Protein AF-A0A524N2A6-F1 (afdb_monomer)

Sequence (368 aa):
MQEYPKSLKPDRIFKSILSAFFVAIGGCIAIASVVATLKLFIVQRGISRSADHFNANQPSAALNRLASIQKLALRYPSVAEAASCEIVRAHFRCGDFAAAEQQADWIMDYSIDGSVPSPTVSFCGFMPFLRTAPDCLLNKMSEVSRGKKYVWHRTSGYSVIFNELTAEGDNALAKLESFAKSVLMKDPENTEARAILANLTDNRWRTTRRRSPTPILGETPEPVPSEPEVTDSDPVPLRVDRDRRLSELKAREQMLLDSIEARKSASTPANPHEDGYNAAVDRYKATQAKGQQLQKQMNESTGQARMNAMDELRKMKGDVSRQEAQLADLKAKKNAWDRSHPSNAANDPTVKRLQDELLQVRQEIQSL

Structure (mmCIF, N/CA/C/O backbone):
data_AF-A0A524N2A6-F1
#
_entry.id   AF-A0A524N2A6-F1
#
loop_
_atom_site.group_PDB
_atom_site.id
_atom_site.type_symbol
_atom_site.label_atom_id
_atom_site.label_alt_id
_atom_site.label_comp_id
_atom_site.label_asym_id
_atom_site.label_entity_id
_atom_site.label_seq_id
_atom_site.pdbx_PDB_ins_code
_atom_site.Cartn_x
_atom_site.Cartn_y
_atom_site.Cartn_z
_atom_site.occupancy
_atom_site.B_iso_or_equiv
_atom_site.auth_seq_id
_atom_site.auth_comp_id
_atom_site.auth_asym_id
_atom_site.auth_atom_id
_atom_site.pdbx_PDB_model_num
ATOM 1 N N . MET A 1 1 ? -47.218 -13.990 81.389 1.00 47.28 1 MET A N 1
ATOM 2 C CA . MET A 1 1 ? -47.429 -13.978 79.927 1.00 47.28 1 MET A CA 1
ATOM 3 C C . MET A 1 1 ? -46.068 -13.831 79.274 1.00 47.28 1 MET A C 1
ATOM 5 O O . MET A 1 1 ? -45.457 -12.785 79.422 1.00 47.28 1 MET A O 1
ATOM 9 N N . GLN A 1 2 ? -45.544 -14.902 78.677 1.00 48.25 2 GLN A N 1
ATOM 10 C CA . GLN A 1 2 ? -44.322 -14.831 77.875 1.00 48.25 2 GLN A CA 1
ATOM 11 C C . GLN A 1 2 ? -44.708 -14.299 76.494 1.00 48.25 2 GLN A C 1
ATOM 13 O O . GLN A 1 2 ? -45.419 -14.967 75.746 1.00 48.25 2 GLN A O 1
ATOM 18 N N . GLU A 1 3 ? -44.296 -13.071 76.187 1.00 54.56 3 GLU A N 1
ATOM 19 C CA . GLU A 1 3 ? -44.410 -12.515 74.842 1.00 54.56 3 GLU A CA 1
ATOM 20 C C . GLU A 1 3 ? -43.448 -13.270 73.921 1.00 54.56 3 GLU A C 1
ATOM 22 O O . GLU A 1 3 ? -42.227 -13.171 74.051 1.00 54.56 3 GLU A O 1
ATOM 27 N N . TYR A 1 4 ? -43.996 -14.056 72.993 1.00 49.12 4 TYR A N 1
ATOM 28 C CA . TYR A 1 4 ? -43.195 -14.652 71.932 1.00 49.12 4 TYR A CA 1
ATOM 29 C C . TYR A 1 4 ? -42.671 -13.534 71.020 1.00 49.12 4 TYR A C 1
ATOM 31 O O . TYR A 1 4 ? -43.463 -12.711 70.544 1.00 49.12 4 TYR A O 1
ATOM 39 N N . PRO A 1 5 ? -41.355 -13.479 70.751 1.00 65.38 5 PRO A N 1
ATOM 40 C CA . PRO A 1 5 ? -40.787 -12.439 69.914 1.00 65.38 5 PRO A CA 1
ATOM 41 C C . PRO A 1 5 ? -41.381 -12.536 68.508 1.00 65.38 5 PRO A C 1
ATOM 43 O O . PRO A 1 5 ? -41.394 -13.604 67.893 1.00 65.38 5 PRO A O 1
ATOM 46 N N . LYS A 1 6 ? -41.886 -11.398 68.013 1.00 69.25 6 LYS A N 1
ATOM 47 C CA . LYS A 1 6 ? -42.430 -11.228 66.659 1.00 69.25 6 LYS A CA 1
ATOM 48 C C . LYS A 1 6 ? -41.506 -11.912 65.648 1.00 69.25 6 LYS A C 1
ATOM 50 O O . LYS A 1 6 ? -40.384 -11.456 65.435 1.00 69.25 6 LYS A O 1
ATOM 55 N N . SER A 1 7 ? -41.992 -12.991 65.032 1.00 66.31 7 SER A N 1
ATOM 56 C CA . SER A 1 7 ? -41.250 -13.768 64.040 1.00 66.31 7 SER A CA 1
ATOM 57 C C . SER A 1 7 ? -40.735 -12.838 62.940 1.00 66.31 7 SER A C 1
ATOM 59 O O . SER A 1 7 ? -41.530 -12.199 62.239 1.00 66.31 7 SER A O 1
ATOM 61 N N . LEU A 1 8 ? -39.411 -12.734 62.796 1.00 61.94 8 LEU A N 1
ATOM 62 C CA . LEU A 1 8 ? -38.803 -11.999 61.693 1.00 61.94 8 LEU A CA 1
ATOM 63 C C . LEU A 1 8 ? -39.304 -12.592 60.376 1.00 61.94 8 LEU A C 1
ATOM 65 O O . LEU A 1 8 ? -39.098 -13.769 60.095 1.00 61.94 8 LEU A O 1
ATOM 69 N N . LYS A 1 9 ? -39.984 -11.766 59.572 1.00 76.88 9 LYS A N 1
ATOM 70 C CA . LYS A 1 9 ? -40.484 -12.181 58.260 1.00 76.88 9 LYS A CA 1
ATOM 71 C C . LYS A 1 9 ? -39.284 -12.580 57.383 1.00 76.88 9 LYS A C 1
ATOM 73 O O . LYS A 1 9 ? -38.441 -11.709 57.136 1.00 76.88 9 LYS A O 1
ATOM 78 N N . PRO A 1 10 ? -39.205 -13.835 56.905 1.00 77.88 10 PRO A N 1
ATOM 79 C CA . PRO A 1 10 ? -38.050 -14.355 56.165 1.00 77.88 10 PRO A CA 1
ATOM 80 C C . PRO A 1 10 ? -37.691 -13.499 54.938 1.00 77.88 10 PRO A C 1
ATOM 82 O O . PRO A 1 10 ? -36.514 -13.309 54.635 1.00 77.88 10 PRO A O 1
ATOM 85 N N . ASP A 1 11 ? -38.683 -12.850 54.323 1.00 82.38 11 ASP A N 1
ATOM 86 C CA . ASP A 1 11 ? -38.497 -11.954 53.176 1.00 82.38 11 ASP A CA 1
ATOM 87 C C . ASP A 1 11 ? -37.579 -10.754 53.445 1.00 82.38 11 ASP A C 1
ATOM 89 O O . ASP A 1 11 ? -36.890 -10.283 52.538 1.00 82.38 11 ASP A O 1
ATOM 93 N N . ARG A 1 12 ? -37.554 -10.221 54.676 1.00 81.25 12 ARG A N 1
ATOM 94 C CA . ARG A 1 12 ? -36.691 -9.071 55.004 1.00 81.25 12 ARG A CA 1
ATOM 95 C C . ARG A 1 12 ? -35.229 -9.483 55.128 1.00 81.25 12 ARG A C 1
ATOM 97 O O . ARG A 1 12 ? -34.357 -8.751 54.665 1.00 81.25 12 ARG A O 1
ATOM 104 N N . ILE A 1 13 ? -34.978 -10.655 55.709 1.00 84.38 13 ILE A N 1
ATOM 105 C CA . ILE A 1 13 ? -33.628 -11.210 55.852 1.00 84.38 13 ILE A CA 1
ATOM 106 C C . ILE A 1 13 ? -33.070 -11.537 54.463 1.00 84.38 13 ILE A C 1
ATOM 108 O O . ILE A 1 13 ? -31.969 -11.104 54.129 1.00 84.38 13 ILE A O 1
ATOM 112 N N . PHE A 1 14 ? -33.864 -12.191 53.611 1.00 86.81 14 PHE A N 1
ATOM 113 C CA . PHE A 1 14 ? -33.444 -12.542 52.254 1.00 86.81 14 PHE A CA 1
ATOM 114 C C . PHE A 1 14 ? -33.095 -11.311 51.401 1.00 86.81 14 PHE A C 1
ATOM 116 O O . PHE A 1 14 ? -32.043 -11.281 50.764 1.00 86.81 14 PHE A O 1
ATOM 123 N N . LYS A 1 15 ? -33.915 -10.248 51.437 1.00 87.50 15 LYS A N 1
ATOM 124 C CA . LYS A 1 15 ? -33.632 -8.996 50.705 1.00 87.50 15 LYS A CA 1
ATOM 125 C C . LYS A 1 15 ? -32.361 -8.297 51.189 1.00 87.50 15 LYS A C 1
ATOM 127 O O . LYS A 1 15 ? -31.612 -7.770 50.369 1.00 87.50 15 LYS A O 1
ATOM 132 N N . SER A 1 16 ? -32.107 -8.296 52.499 1.00 87.88 16 SER A N 1
ATOM 133 C CA . SER A 1 16 ? -30.894 -7.697 53.064 1.00 87.88 16 SER A CA 1
ATOM 134 C C . SER A 1 16 ? -29.637 -8.461 52.638 1.00 87.88 16 SER A C 1
ATOM 136 O O . SER A 1 16 ? -28.673 -7.835 52.198 1.00 87.88 16 SER A O 1
ATOM 138 N N . ILE A 1 17 ? -29.679 -9.798 52.669 1.00 90.06 17 ILE A N 1
ATOM 139 C CA . ILE A 1 17 ? -28.580 -10.655 52.200 1.00 90.06 17 ILE A CA 1
ATOM 140 C C . ILE A 1 17 ? -28.330 -10.439 50.703 1.00 90.06 17 ILE A C 1
ATOM 142 O O . ILE A 1 17 ? -27.188 -10.233 50.292 1.00 90.06 17 ILE A O 1
ATOM 146 N N . LEU A 1 18 ? -29.390 -10.419 49.890 1.00 91.44 18 LEU A N 1
ATOM 147 C CA . LEU A 1 18 ? -29.278 -10.225 48.445 1.00 91.44 18 LEU A CA 1
ATOM 148 C C . LEU A 1 18 ? -28.683 -8.849 48.096 1.00 91.44 18 LEU A C 1
ATOM 150 O O . LEU A 1 18 ? -27.808 -8.753 47.239 1.00 91.44 18 LEU A O 1
ATOM 154 N N . SER A 1 19 ? -29.098 -7.786 48.795 1.00 90.38 19 SER A N 1
ATOM 155 C CA . SER A 1 19 ? -28.530 -6.444 48.614 1.00 90.38 19 SER A CA 1
ATOM 156 C C . SER A 1 19 ? -27.047 -6.391 48.982 1.00 90.38 19 SER A C 1
ATOM 158 O O . SER A 1 19 ? -26.260 -5.808 48.238 1.00 90.38 19 SER A O 1
ATOM 160 N N . ALA A 1 20 ? -26.650 -6.989 50.110 1.00 92.00 20 ALA A N 1
ATOM 161 C CA . ALA A 1 20 ? -25.248 -7.036 50.521 1.00 92.00 20 ALA A CA 1
ATOM 162 C C . ALA A 1 20 ? -24.387 -7.802 49.501 1.00 92.00 20 ALA A C 1
ATOM 164 O O . ALA A 1 20 ? -23.278 -7.375 49.182 1.00 92.00 20 ALA A O 1
ATOM 165 N N . PHE A 1 21 ? -24.925 -8.882 48.929 1.00 92.88 21 PHE A N 1
ATOM 166 C CA . PHE A 1 21 ? -24.262 -9.664 47.889 1.00 92.88 21 PHE A CA 1
ATOM 167 C C . PHE A 1 21 ? -24.022 -8.853 46.605 1.00 92.88 21 PHE A C 1
ATOM 169 O O . PHE A 1 21 ? -22.907 -8.846 46.087 1.00 92.88 21 PHE A O 1
ATOM 176 N N . PHE A 1 22 ? -25.019 -8.099 46.124 1.00 91.50 22 PHE A N 1
ATOM 177 C CA . PHE A 1 22 ? -24.844 -7.232 44.950 1.00 91.50 22 PHE A CA 1
ATOM 178 C C . PHE A 1 22 ? -23.839 -6.101 45.188 1.00 91.50 22 PHE A C 1
ATOM 180 O O . PHE A 1 22 ? -23.040 -5.807 44.299 1.00 91.50 22 PHE A O 1
ATOM 187 N N . VAL A 1 23 ? -23.830 -5.498 46.381 1.00 92.62 23 VAL A N 1
ATOM 188 C CA . VAL A 1 23 ? -22.834 -4.476 46.746 1.00 92.62 23 VAL A CA 1
ATOM 189 C C . VAL A 1 23 ? -21.425 -5.073 46.773 1.00 92.62 23 VAL A C 1
ATOM 191 O O . VAL A 1 23 ? -20.503 -4.471 46.226 1.00 92.62 23 VAL A O 1
ATOM 194 N N . ALA A 1 24 ? -21.255 -6.273 47.336 1.00 91.75 24 ALA A N 1
ATOM 195 C CA . ALA A 1 24 ? -19.968 -6.965 47.357 1.00 91.75 24 ALA A CA 1
ATOM 196 C C . ALA A 1 24 ? -19.473 -7.302 45.939 1.00 91.75 24 ALA A C 1
ATOM 198 O O . ALA A 1 24 ? -18.334 -6.984 45.599 1.00 91.75 24 ALA A O 1
ATOM 199 N N . ILE A 1 25 ? -20.336 -7.863 45.081 1.00 93.19 25 ILE A N 1
ATOM 200 C CA . ILE A 1 25 ? -19.999 -8.151 43.677 1.00 93.19 25 ILE A CA 1
ATOM 201 C C . ILE A 1 25 ? -19.636 -6.866 42.929 1.00 93.19 25 ILE A C 1
ATOM 203 O O . ILE A 1 25 ? -18.606 -6.822 42.255 1.00 93.19 25 ILE A O 1
ATOM 207 N N . GLY A 1 26 ? -20.445 -5.812 43.068 1.00 91.50 26 GLY A N 1
ATOM 208 C CA . GLY A 1 26 ? -20.182 -4.516 42.443 1.00 91.50 26 GLY A CA 1
ATOM 209 C C . GLY A 1 26 ? -18.838 -3.929 42.878 1.00 91.50 26 GLY A C 1
ATOM 210 O O . GLY A 1 26 ? -18.055 -3.488 42.035 1.00 91.50 26 GLY A O 1
ATOM 211 N N . GLY A 1 27 ? -18.522 -4.007 44.175 1.00 91.88 27 GLY A N 1
ATOM 212 C CA . GLY A 1 27 ? -17.228 -3.604 44.724 1.00 91.88 27 GLY A CA 1
ATOM 213 C C . GLY A 1 27 ? -16.057 -4.402 44.142 1.00 91.88 27 GLY A C 1
ATOM 214 O O . GLY A 1 27 ? -15.067 -3.812 43.710 1.00 91.88 27 GLY A O 1
ATOM 215 N N . CYS A 1 28 ? -16.177 -5.730 44.050 1.00 92.31 28 CYS A N 1
ATOM 216 C CA . CYS A 1 28 ? -15.148 -6.583 43.449 1.00 92.31 28 CYS A CA 1
ATOM 217 C C . CYS A 1 28 ? -14.909 -6.259 41.966 1.00 92.31 28 CYS A C 1
ATOM 219 O O . CYS A 1 28 ? -13.755 -6.182 41.541 1.00 92.31 28 CYS A O 1
ATOM 221 N N . ILE A 1 29 ? -15.970 -6.021 41.186 1.00 91.31 29 ILE A N 1
ATOM 222 C CA . ILE A 1 29 ? -15.865 -5.643 39.767 1.00 91.31 29 ILE A CA 1
ATOM 223 C C . ILE A 1 29 ? -15.182 -4.278 39.617 1.00 91.31 29 ILE A C 1
ATOM 225 O O . ILE A 1 29 ? -14.303 -4.120 38.765 1.00 91.31 29 ILE A O 1
ATOM 229 N N . ALA A 1 30 ? -15.535 -3.301 40.456 1.00 90.56 30 ALA A N 1
ATOM 230 C CA . ALA A 1 30 ? -14.917 -1.979 40.436 1.00 90.56 30 ALA A CA 1
ATOM 231 C C . ALA A 1 30 ? -13.415 -2.053 40.758 1.00 90.56 30 ALA A C 1
ATOM 233 O O . ALA A 1 30 ? -12.597 -1.517 40.010 1.00 90.56 30 ALA A O 1
ATOM 234 N N . ILE A 1 31 ? -13.033 -2.789 41.808 1.00 92.50 31 ILE A N 1
ATOM 235 C CA . ILE A 1 31 ? -11.624 -2.996 42.178 1.00 92.50 31 ILE A CA 1
ATOM 236 C C . ILE A 1 31 ? -10.868 -3.704 41.047 1.00 92.50 31 ILE A C 1
ATOM 238 O O . ILE A 1 31 ? -9.785 -3.260 40.663 1.00 92.50 31 ILE A O 1
ATOM 242 N N . ALA A 1 32 ? -11.440 -4.761 40.463 1.00 87.94 32 ALA A N 1
ATOM 243 C CA . ALA A 1 32 ? -10.830 -5.471 39.340 1.00 87.94 32 ALA A CA 1
ATOM 244 C C . ALA A 1 32 ? -10.610 -4.548 38.128 1.00 87.94 32 ALA A C 1
ATOM 246 O O . ALA A 1 32 ? -9.543 -4.582 37.510 1.00 87.94 32 ALA A O 1
ATOM 247 N N . SER A 1 33 ? -11.577 -3.674 37.838 1.00 87.06 33 SER A N 1
ATOM 248 C CA . SER A 1 33 ? -11.506 -2.702 36.741 1.00 87.06 33 SER A CA 1
ATOM 249 C C . SER A 1 33 ? -10.425 -1.643 36.981 1.00 87.06 33 SER A C 1
ATOM 251 O O . SER A 1 33 ? -9.638 -1.343 36.079 1.00 87.06 33 SER A O 1
ATOM 253 N N . VAL A 1 34 ? -10.314 -1.123 38.208 1.00 92.44 34 VAL A N 1
ATOM 254 C CA . VAL A 1 34 ? -9.262 -0.165 38.592 1.00 92.44 34 VAL A CA 1
ATOM 255 C C . VAL A 1 34 ? -7.879 -0.809 38.496 1.00 92.44 34 VAL A C 1
ATOM 257 O O . VAL A 1 34 ? -6.972 -0.229 37.902 1.00 92.44 34 VAL A O 1
ATOM 260 N N . VAL A 1 35 ? -7.716 -2.036 39.002 1.00 90.31 35 VAL A N 1
ATOM 261 C CA . VAL A 1 35 ? -6.448 -2.778 38.914 1.00 90.31 35 VAL A CA 1
ATOM 262 C C . VAL A 1 35 ? -6.067 -3.057 37.458 1.00 90.31 35 VAL A C 1
ATOM 264 O O . VAL A 1 35 ? -4.894 -2.932 37.101 1.00 90.31 35 VAL A O 1
ATOM 267 N N . ALA A 1 36 ? -7.029 -3.414 36.602 1.00 85.38 36 ALA A N 1
ATOM 268 C CA . ALA A 1 36 ? -6.774 -3.638 35.182 1.00 85.38 36 ALA A CA 1
ATOM 269 C C . ALA A 1 36 ? -6.347 -2.348 34.464 1.00 85.38 36 ALA A C 1
ATOM 271 O O . ALA A 1 36 ? -5.373 -2.363 33.711 1.00 85.38 36 ALA A O 1
ATOM 272 N N . THR A 1 37 ? -7.018 -1.230 34.752 1.00 88.06 37 THR A N 1
ATOM 273 C CA . THR A 1 37 ? -6.699 0.087 34.178 1.00 88.06 37 THR A CA 1
ATOM 274 C C . THR A 1 37 ? -5.323 0.571 34.631 1.00 88.06 37 THR A C 1
ATOM 276 O O . THR A 1 37 ? -4.528 1.045 33.821 1.00 88.06 37 THR A O 1
ATOM 279 N N . LEU A 1 38 ? -4.991 0.386 35.913 1.00 91.50 38 LEU A N 1
ATOM 280 C CA . LEU A 1 38 ? -3.686 0.751 36.460 1.00 91.50 38 LEU A CA 1
ATOM 281 C C . LEU A 1 38 ? -2.553 -0.060 35.815 1.00 91.50 38 LEU A C 1
ATOM 283 O O . LEU A 1 38 ? -1.516 0.498 35.462 1.00 91.50 38 LEU A O 1
ATOM 287 N N . LYS A 1 39 ? -2.750 -1.369 35.619 1.00 87.69 39 LYS A N 1
ATOM 288 C CA . LYS A 1 39 ? -1.779 -2.227 34.923 1.00 87.69 39 LYS A CA 1
ATOM 289 C C . LYS A 1 39 ? -1.584 -1.796 33.472 1.00 87.69 39 LYS A C 1
ATOM 291 O O . LYS A 1 39 ? -0.441 -1.675 33.043 1.00 87.69 39 LYS A O 1
ATOM 296 N N . LEU A 1 40 ? -2.667 -1.508 32.750 1.00 85.88 40 LEU A N 1
ATOM 297 C CA . LEU A 1 40 ? -2.600 -1.001 31.378 1.00 85.88 40 LEU A CA 1
ATOM 298 C C . LEU A 1 40 ? -1.799 0.309 31.305 1.00 85.88 40 LEU A C 1
ATOM 300 O O . LEU A 1 40 ? -0.900 0.442 30.475 1.00 85.88 40 LEU A O 1
ATOM 304 N N . PHE A 1 41 ? -2.063 1.235 32.231 1.00 90.88 41 PHE A N 1
ATOM 305 C CA . PHE A 1 41 ? -1.344 2.502 32.340 1.00 90.88 41 PHE A CA 1
ATOM 306 C C . PHE A 1 41 ? 0.154 2.307 32.621 1.00 90.88 41 PHE A C 1
ATOM 308 O O . PHE A 1 41 ? 0.992 2.972 32.012 1.00 90.88 41 PHE A O 1
ATOM 315 N N . ILE A 1 42 ? 0.518 1.366 33.502 1.00 90.56 42 ILE A N 1
ATOM 316 C CA . ILE A 1 42 ? 1.922 1.022 33.781 1.00 90.56 42 ILE A CA 1
ATOM 317 C C . ILE A 1 42 ? 2.623 0.512 32.518 1.00 90.56 42 ILE A C 1
ATOM 319 O O . ILE A 1 42 ? 3.757 0.920 32.260 1.00 90.56 42 ILE A O 1
ATOM 323 N N . VAL A 1 43 ? 1.968 -0.347 31.729 1.00 89.00 43 VAL A N 1
ATOM 324 C CA . VAL A 1 43 ? 2.551 -0.878 30.488 1.00 89.00 43 VAL A CA 1
ATOM 325 C C . VAL A 1 43 ? 2.725 0.236 29.454 1.00 89.00 43 VAL A C 1
ATOM 327 O O . VAL A 1 43 ? 3.831 0.409 28.948 1.00 89.00 43 VAL A O 1
ATOM 330 N N . GLN A 1 44 ? 1.696 1.052 29.201 1.00 88.50 44 GLN A N 1
ATOM 331 C CA . GLN A 1 44 ? 1.785 2.180 28.261 1.00 88.50 44 GLN A CA 1
ATOM 332 C C . GLN A 1 44 ? 2.884 3.172 28.655 1.00 88.50 44 GLN A C 1
ATOM 334 O O . GLN A 1 44 ? 3.714 3.547 27.831 1.00 88.50 44 GLN A O 1
ATOM 339 N N . ARG A 1 45 ? 2.960 3.539 29.940 1.00 91.19 45 ARG A N 1
ATOM 340 C CA . ARG A 1 45 ? 4.021 4.418 30.447 1.00 91.19 45 ARG A CA 1
ATOM 341 C C . ARG A 1 45 ? 5.402 3.767 30.359 1.00 91.19 45 ARG A C 1
ATOM 343 O O . ARG A 1 45 ? 6.397 4.468 30.187 1.00 91.19 45 ARG A O 1
ATOM 350 N N . GLY A 1 46 ? 5.475 2.444 30.500 1.00 89.12 46 GLY A N 1
ATOM 351 C CA . GLY A 1 46 ? 6.689 1.663 30.277 1.00 89.12 46 GLY A CA 1
ATOM 352 C C . GLY A 1 46 ? 7.193 1.784 28.840 1.00 89.12 46 GLY A C 1
ATOM 353 O O . GLY A 1 46 ? 8.365 2.099 28.657 1.00 89.12 46 GLY A O 1
ATOM 354 N N . ILE A 1 47 ? 6.296 1.626 27.862 1.00 86.94 47 ILE A N 1
ATOM 355 C CA . ILE A 1 47 ? 6.574 1.780 26.424 1.00 86.94 47 ILE A CA 1
ATOM 356 C C . ILE A 1 47 ? 7.042 3.209 26.103 1.00 86.94 47 ILE A C 1
ATOM 358 O O . ILE A 1 47 ? 8.073 3.398 25.458 1.00 86.94 47 ILE A O 1
ATOM 362 N N . SER A 1 48 ? 6.345 4.235 26.603 1.00 87.62 48 SER A N 1
ATOM 363 C CA . SER A 1 48 ? 6.762 5.628 26.379 1.00 87.62 48 SER A CA 1
ATOM 364 C C . SER A 1 48 ? 8.153 5.911 26.954 1.00 87.62 48 SER A C 1
ATOM 366 O O . SER A 1 48 ? 8.983 6.513 26.286 1.00 87.62 48 SER A O 1
ATOM 368 N N . ARG A 1 49 ? 8.460 5.408 28.157 1.00 89.81 49 ARG A N 1
ATOM 369 C CA . ARG A 1 49 ? 9.787 5.587 28.771 1.00 89.81 49 ARG A CA 1
ATOM 370 C C . ARG A 1 49 ? 10.898 4.816 28.062 1.00 89.81 49 ARG A C 1
ATOM 372 O O . ARG A 1 49 ? 12.039 5.265 28.075 1.00 89.81 49 ARG A O 1
ATOM 379 N N . SER A 1 50 ? 10.614 3.665 27.448 1.00 87.06 50 SER A N 1
ATOM 380 C CA . SER A 1 50 ? 11.618 3.007 26.600 1.00 87.06 50 SER A CA 1
ATOM 381 C C . SER A 1 50 ? 11.973 3.848 25.374 1.00 87.06 50 SER A C 1
ATOM 383 O O . SER A 1 50 ? 13.136 3.843 24.977 1.00 87.06 50 SER A O 1
ATOM 385 N N . ALA A 1 51 ? 11.031 4.631 24.833 1.00 78.12 51 ALA A N 1
ATOM 386 C CA . ALA A 1 51 ? 11.335 5.585 23.767 1.00 78.12 51 ALA A CA 1
ATOM 387 C C . ALA A 1 51 ? 12.311 6.677 24.241 1.00 78.12 51 ALA A C 1
ATOM 389 O O . ALA A 1 51 ? 13.254 7.001 23.521 1.00 78.12 51 ALA A O 1
ATOM 390 N N . ASP A 1 52 ? 12.165 7.165 25.478 1.00 86.25 52 ASP A N 1
ATOM 391 C CA . ASP A 1 52 ? 13.119 8.112 26.074 1.00 86.25 52 ASP A CA 1
ATOM 392 C C . ASP A 1 52 ? 14.532 7.507 26.168 1.00 86.25 52 ASP A C 1
ATOM 394 O O . ASP A 1 52 ? 15.514 8.155 25.804 1.00 86.25 52 ASP A O 1
ATOM 398 N N . HIS A 1 53 ? 14.650 6.236 26.577 1.00 87.25 53 HIS A N 1
ATOM 399 C CA . HIS A 1 53 ? 15.936 5.526 26.594 1.00 87.25 53 HIS A CA 1
ATOM 400 C C . HIS A 1 53 ? 16.528 5.333 25.188 1.00 87.25 53 HIS A C 1
ATOM 402 O O . HIS A 1 53 ? 17.748 5.417 25.030 1.00 87.25 53 HIS A O 1
ATOM 408 N N . PHE A 1 54 ? 15.703 5.126 24.156 1.00 77.12 54 PHE A N 1
ATOM 409 C CA . PHE A 1 54 ? 16.183 5.092 22.770 1.00 77.12 54 PHE A CA 1
ATOM 410 C C . PHE A 1 54 ? 16.713 6.442 22.297 1.00 77.12 54 PHE A C 1
ATOM 412 O O . PHE A 1 54 ? 17.765 6.485 21.657 1.00 77.12 54 PHE A O 1
ATOM 419 N N . ASN A 1 55 ? 16.025 7.532 22.638 1.00 78.81 55 ASN A N 1
ATOM 420 C CA . ASN A 1 55 ? 16.464 8.891 22.318 1.00 78.81 55 ASN A CA 1
ATOM 421 C C . ASN A 1 55 ? 17.763 9.255 23.051 1.00 78.81 55 ASN A C 1
ATOM 423 O O . ASN A 1 55 ? 18.612 9.944 22.494 1.00 78.81 55 ASN A O 1
ATOM 427 N N . ALA A 1 56 ? 17.960 8.724 24.260 1.00 86.12 56 ALA A N 1
ATOM 428 C CA . ALA A 1 56 ? 19.199 8.844 25.026 1.00 86.12 56 ALA A CA 1
ATOM 429 C C . ALA A 1 56 ? 20.317 7.873 24.581 1.00 86.12 56 ALA A C 1
ATOM 431 O O . ALA A 1 56 ? 21.357 7.808 25.232 1.00 86.12 56 ALA A O 1
ATOM 432 N N . ASN A 1 57 ? 20.117 7.108 23.499 1.00 84.12 57 ASN A N 1
ATOM 433 C CA . ASN A 1 57 ? 21.056 6.106 22.984 1.00 84.12 57 ASN A CA 1
ATOM 434 C C . ASN A 1 57 ? 21.449 5.015 24.008 1.00 84.12 57 ASN A C 1
ATOM 436 O O . ASN A 1 57 ? 22.587 4.552 24.043 1.00 84.12 57 ASN A O 1
ATOM 440 N N . GLN A 1 58 ? 20.497 4.588 24.846 1.00 90.31 58 GLN A N 1
ATOM 441 C CA . GLN A 1 58 ? 20.666 3.539 25.861 1.00 90.31 58 GLN A CA 1
ATOM 442 C C . GLN A 1 58 ? 19.770 2.319 25.560 1.00 90.31 58 GLN A C 1
ATOM 444 O O . GLN A 1 58 ? 18.812 2.045 26.293 1.00 90.31 58 GLN A O 1
ATOM 449 N N . PRO A 1 59 ? 20.042 1.557 24.484 1.00 82.44 59 PRO A N 1
ATOM 450 C CA . PRO A 1 59 ? 19.143 0.495 24.033 1.00 82.44 59 PRO A CA 1
ATOM 451 C C . PRO A 1 59 ? 19.066 -0.691 25.013 1.00 82.44 59 PRO A C 1
ATOM 453 O O . PRO A 1 59 ? 18.009 -1.301 25.144 1.00 82.44 59 PRO A O 1
ATOM 456 N N . SER A 1 60 ? 20.119 -0.963 25.792 1.00 88.62 60 SER A N 1
ATOM 457 C CA . SER A 1 60 ? 20.115 -1.999 26.840 1.00 88.62 60 SER A CA 1
ATOM 458 C C . SER A 1 60 ? 19.196 -1.653 28.020 1.00 88.62 60 SER A C 1
ATOM 460 O O . SER A 1 60 ? 18.484 -2.517 28.534 1.00 88.62 60 SER A O 1
ATOM 462 N N . ALA A 1 61 ? 19.150 -0.379 28.426 1.00 90.25 61 ALA A N 1
ATOM 463 C CA . ALA A 1 61 ? 18.228 0.100 29.455 1.00 90.25 61 ALA A CA 1
ATOM 464 C C . ALA A 1 61 ? 16.768 0.022 28.977 1.00 90.25 61 ALA A C 1
ATOM 466 O O . ALA A 1 61 ? 15.895 -0.417 29.731 1.00 90.25 61 ALA A O 1
ATOM 467 N N . ALA A 1 62 ? 16.519 0.375 27.709 1.00 89.06 62 ALA A N 1
ATOM 468 C CA . ALA A 1 62 ? 15.214 0.214 27.074 1.00 89.06 62 ALA A CA 1
ATOM 469 C C . ALA A 1 62 ? 14.772 -1.260 27.070 1.00 89.06 62 ALA A C 1
ATOM 471 O O . ALA A 1 62 ? 13.657 -1.565 27.488 1.00 89.06 62 ALA A O 1
ATOM 472 N N . LEU A 1 63 ? 15.664 -2.175 26.682 1.00 91.38 63 LEU A N 1
ATOM 473 C CA . LEU A 1 63 ? 15.397 -3.613 26.611 1.00 91.38 63 LEU A CA 1
ATOM 474 C C . LEU A 1 63 ? 15.072 -4.206 27.987 1.00 91.38 63 LEU A C 1
ATOM 476 O O . LEU A 1 63 ? 14.037 -4.849 28.145 1.00 91.38 63 LEU A O 1
ATOM 480 N N . ASN A 1 64 ? 15.878 -3.912 29.011 1.00 92.12 64 ASN A N 1
ATOM 481 C CA . ASN A 1 64 ? 15.612 -4.356 30.385 1.00 92.12 64 ASN A CA 1
ATOM 482 C C . ASN A 1 64 ? 14.246 -3.868 30.889 1.00 92.12 64 ASN A C 1
ATOM 484 O O . ASN A 1 64 ? 13.507 -4.600 31.557 1.00 92.12 64 ASN A O 1
ATOM 488 N N . ARG A 1 65 ? 13.876 -2.629 30.544 1.00 92.12 65 ARG A N 1
ATOM 489 C CA . ARG A 1 65 ? 12.571 -2.069 30.894 1.00 92.12 65 ARG A CA 1
ATOM 490 C C . ARG A 1 65 ? 11.443 -2.787 30.161 1.00 92.12 65 ARG A C 1
ATOM 492 O O . ARG A 1 65 ? 10.466 -3.175 30.803 1.00 92.12 65 ARG A O 1
ATOM 499 N N . LEU A 1 66 ? 11.583 -2.988 28.856 1.00 92.12 66 LEU A N 1
ATOM 500 C CA . LEU A 1 66 ? 10.598 -3.663 28.019 1.00 92.12 66 LEU A CA 1
ATOM 501 C C . LEU A 1 66 ? 10.390 -5.129 28.437 1.00 92.12 66 LEU A C 1
ATOM 503 O O . LEU A 1 66 ? 9.250 -5.559 28.599 1.00 92.12 66 LEU A O 1
ATOM 507 N N . ALA A 1 67 ? 11.464 -5.856 28.751 1.00 90.12 67 ALA A N 1
ATOM 508 C CA . ALA A 1 67 ? 11.402 -7.223 29.269 1.00 90.12 67 ALA A CA 1
ATOM 509 C C . ALA A 1 67 ? 10.627 -7.305 30.598 1.00 90.12 67 ALA A C 1
ATOM 511 O O . ALA A 1 67 ? 9.830 -8.222 30.814 1.00 90.12 67 ALA A O 1
ATOM 512 N N . SER A 1 68 ? 10.792 -6.309 31.480 1.00 91.12 68 SER A N 1
ATOM 513 C CA . SER A 1 68 ? 10.060 -6.258 32.754 1.00 91.12 68 SER A CA 1
ATOM 514 C C . SER A 1 68 ? 8.548 -6.059 32.577 1.00 91.12 68 SER A C 1
ATOM 516 O O . SER A 1 68 ? 7.762 -6.581 33.371 1.00 91.12 68 SER A O 1
ATOM 518 N N . ILE A 1 69 ? 8.125 -5.339 31.529 1.00 92.12 69 ILE A N 1
ATOM 519 C CA . ILE A 1 69 ? 6.704 -5.074 31.258 1.00 92.12 69 ILE A CA 1
ATOM 520 C C . ILE A 1 69 ? 6.071 -6.102 30.319 1.00 92.12 69 ILE A C 1
ATOM 522 O O . ILE A 1 69 ? 4.850 -6.226 30.327 1.00 92.12 69 ILE A O 1
ATOM 526 N N . GLN A 1 70 ? 6.858 -6.870 29.559 1.00 89.81 70 GLN A N 1
ATOM 527 C CA . GLN A 1 70 ? 6.363 -7.834 28.571 1.00 89.81 70 GLN A CA 1
ATOM 528 C C . GLN A 1 70 ? 5.371 -8.825 29.188 1.00 89.81 70 GLN A C 1
ATOM 530 O O . GLN A 1 70 ? 4.259 -8.981 28.692 1.00 89.81 70 GLN A O 1
ATOM 535 N N . LYS A 1 71 ? 5.706 -9.409 30.347 1.00 87.81 71 LYS A N 1
ATOM 536 C CA . LYS A 1 71 ? 4.820 -10.345 31.068 1.00 87.81 71 LYS A CA 1
ATOM 537 C C . LYS A 1 71 ? 3.475 -9.725 31.464 1.00 87.81 71 LYS A C 1
ATOM 539 O O . LYS A 1 71 ? 2.469 -10.428 31.531 1.00 87.81 71 LYS A O 1
ATOM 544 N N . LEU A 1 72 ? 3.452 -8.423 31.757 1.00 88.25 72 LEU A N 1
ATOM 545 C CA . LEU A 1 72 ? 2.219 -7.690 32.049 1.00 88.25 72 LEU A CA 1
ATOM 546 C C . LEU A 1 72 ? 1.456 -7.364 30.763 1.00 88.25 72 LEU A C 1
ATOM 548 O O . LEU A 1 72 ? 0.232 -7.477 30.748 1.00 88.25 72 LEU A O 1
ATOM 552 N N . ALA A 1 73 ? 2.176 -7.003 29.700 1.00 86.19 73 ALA A N 1
ATOM 553 C CA . ALA A 1 73 ? 1.620 -6.656 28.401 1.00 86.19 73 ALA A CA 1
ATOM 554 C C . ALA A 1 73 ? 0.854 -7.831 27.777 1.00 86.19 73 ALA A C 1
ATOM 556 O O . ALA A 1 73 ? -0.228 -7.605 27.255 1.00 86.19 73 ALA A O 1
ATOM 557 N N . LEU A 1 74 ? 1.320 -9.077 27.947 1.00 84.62 74 LEU A N 1
ATOM 558 C CA . LEU A 1 74 ? 0.648 -10.301 27.465 1.00 84.62 74 LEU A CA 1
ATOM 559 C C . LEU A 1 74 ? -0.810 -10.468 27.927 1.00 84.62 74 LEU A C 1
ATOM 561 O O . LEU A 1 74 ? -1.568 -11.216 27.318 1.00 84.62 74 LEU A O 1
ATOM 565 N N . ARG A 1 75 ? -1.219 -9.792 29.006 1.00 84.50 75 ARG A N 1
ATOM 566 C CA . ARG A 1 75 ? -2.613 -9.807 29.485 1.00 84.50 75 ARG A CA 1
ATOM 567 C C . ARG A 1 75 ? -3.522 -8.834 28.727 1.00 84.50 75 ARG A C 1
ATOM 569 O O . ARG A 1 75 ? -4.731 -8.858 28.933 1.00 84.50 75 ARG A O 1
ATOM 576 N N . TYR A 1 76 ? -2.943 -7.970 27.897 1.00 82.81 76 TYR A N 1
ATOM 577 C CA . TYR A 1 76 ? -3.604 -6.896 27.163 1.00 82.81 76 TYR A CA 1
ATOM 578 C C . TYR A 1 76 ? -3.169 -6.960 25.692 1.00 82.81 76 TYR A C 1
ATOM 580 O O . TYR A 1 76 ? -2.191 -6.310 25.326 1.00 82.81 76 TYR A O 1
ATOM 588 N N . PRO A 1 77 ? -3.883 -7.717 24.841 1.00 75.06 77 PRO A N 1
ATOM 589 C CA . PRO A 1 77 ? -3.478 -8.013 23.464 1.00 75.06 77 PRO A CA 1
ATOM 590 C C . PRO A 1 77 ? -3.009 -6.799 22.647 1.00 75.06 77 PRO A C 1
ATOM 592 O O . PRO A 1 77 ? -1.938 -6.828 22.047 1.00 75.06 77 PRO A O 1
ATOM 595 N N . SER A 1 78 ? -3.750 -5.687 22.712 1.00 70.81 78 SER A N 1
ATOM 596 C CA . SER A 1 78 ? -3.427 -4.448 21.986 1.00 70.81 78 SER A CA 1
ATOM 597 C C . SER A 1 78 ? -2.120 -3.782 22.426 1.00 70.81 78 SER A C 1
ATOM 599 O O . SER A 1 78 ? -1.518 -3.035 21.660 1.00 70.81 78 SER A O 1
ATOM 601 N N . VAL A 1 79 ? -1.674 -4.027 23.660 1.00 81.00 79 VAL A N 1
ATOM 602 C CA . VAL A 1 79 ? -0.443 -3.450 24.218 1.00 81.00 79 VAL A CA 1
ATOM 603 C C . VAL A 1 79 ? 0.702 -4.465 24.221 1.00 81.00 79 VAL A C 1
ATOM 605 O O . VAL A 1 79 ? 1.859 -4.064 24.130 1.00 81.00 79 VAL A O 1
ATOM 608 N N . ALA A 1 80 ? 0.400 -5.768 24.269 1.00 81.44 80 ALA A N 1
ATOM 609 C CA . ALA A 1 80 ? 1.366 -6.852 24.080 1.00 81.44 80 ALA A CA 1
ATOM 610 C C . ALA A 1 80 ? 2.115 -6.701 22.756 1.00 81.44 80 ALA A C 1
ATOM 612 O O . ALA A 1 80 ? 3.342 -6.787 22.723 1.00 81.44 80 ALA A O 1
ATOM 613 N N . GLU A 1 81 ? 1.370 -6.429 21.688 1.00 74.25 81 GLU A N 1
ATOM 614 C CA . GLU A 1 81 ? 1.916 -6.245 20.352 1.00 74.25 81 GLU A CA 1
ATOM 615 C C . GLU A 1 81 ? 2.826 -5.012 20.288 1.00 74.25 81 GLU A C 1
ATOM 617 O O . GLU A 1 81 ? 3.992 -5.129 19.921 1.00 74.25 81 GLU A O 1
ATOM 622 N N . ALA A 1 82 ? 2.344 -3.857 20.760 1.00 76.62 82 ALA A N 1
ATOM 623 C CA . ALA A 1 82 ? 3.128 -2.623 20.795 1.00 76.62 82 ALA A CA 1
ATOM 624 C C . ALA A 1 82 ? 4.422 -2.771 21.617 1.00 76.62 82 ALA A C 1
ATOM 626 O O . ALA A 1 82 ? 5.495 -2.377 21.162 1.00 76.62 82 ALA A O 1
ATOM 627 N N . ALA A 1 83 ? 4.343 -3.384 22.804 1.00 84.44 83 ALA A N 1
ATOM 628 C CA . ALA A 1 83 ? 5.516 -3.666 23.630 1.00 84.44 83 ALA A CA 1
ATOM 629 C C . ALA A 1 83 ? 6.506 -4.589 22.907 1.00 84.44 83 ALA A C 1
ATOM 631 O O . ALA A 1 83 ? 7.711 -4.351 22.946 1.00 84.44 83 ALA A O 1
ATOM 632 N N . SER A 1 84 ? 6.004 -5.619 22.225 1.00 83.00 84 SER A N 1
ATOM 633 C CA . SER A 1 84 ? 6.833 -6.574 21.491 1.00 83.00 84 SER A CA 1
ATOM 634 C C . SER A 1 84 ? 7.512 -5.924 20.290 1.00 83.00 84 SER A C 1
ATOM 636 O O . SER A 1 84 ? 8.698 -6.156 20.084 1.00 83.00 84 SER A O 1
ATOM 638 N N . CYS A 1 85 ? 6.831 -5.040 19.556 1.00 78.88 85 CYS A N 1
ATOM 639 C CA . CYS A 1 85 ? 7.462 -4.254 18.498 1.00 78.88 85 CYS A CA 1
ATOM 640 C C . CYS A 1 85 ? 8.629 -3.413 19.037 1.00 78.88 85 CYS A C 1
ATOM 642 O O . CYS A 1 85 ? 9.702 -3.427 18.437 1.00 78.88 85 CYS A O 1
ATOM 644 N N . GLU A 1 86 ? 8.465 -2.733 20.179 1.00 81.00 86 GLU A N 1
ATOM 645 C CA . GLU A 1 86 ? 9.570 -1.989 20.803 1.00 81.00 86 GLU A CA 1
ATOM 646 C C . GLU A 1 86 ? 10.715 -2.900 21.266 1.00 81.00 86 GLU A C 1
ATOM 648 O O . GLU A 1 86 ? 11.875 -2.498 21.185 1.00 81.00 86 GLU A O 1
ATOM 653 N N . ILE A 1 87 ? 10.428 -4.130 21.710 1.00 86.31 87 ILE A N 1
ATOM 654 C CA . ILE A 1 87 ? 11.464 -5.115 22.067 1.00 86.31 87 ILE A CA 1
ATOM 655 C C . ILE A 1 87 ? 12.290 -5.482 20.835 1.00 86.31 87 ILE A C 1
ATOM 657 O O . ILE A 1 87 ? 13.519 -5.456 20.899 1.00 86.31 87 ILE A O 1
ATOM 661 N N . VAL A 1 88 ? 11.643 -5.742 19.695 1.00 78.88 88 VAL A N 1
ATOM 662 C CA . VAL A 1 88 ? 12.354 -6.002 18.433 1.00 78.88 88 VAL A CA 1
ATOM 663 C C . VAL A 1 88 ? 13.223 -4.792 18.059 1.00 78.88 88 VAL A C 1
ATOM 665 O O . VAL A 1 88 ? 14.389 -4.964 17.694 1.00 78.88 88 VAL A O 1
ATOM 668 N N . ARG A 1 89 ? 12.719 -3.557 18.237 1.00 74.19 89 ARG A N 1
ATOM 669 C CA . ARG A 1 89 ? 13.529 -2.338 18.033 1.00 74.19 89 ARG A CA 1
ATOM 670 C C . ARG A 1 89 ? 14.734 -2.277 18.964 1.00 74.19 89 ARG A C 1
ATOM 672 O O . ARG A 1 89 ? 15.816 -1.881 18.529 1.00 74.19 89 ARG A O 1
ATOM 679 N N . ALA A 1 90 ? 14.554 -2.676 20.221 1.00 80.62 90 ALA A N 1
ATOM 680 C CA . ALA A 1 90 ? 15.612 -2.692 21.220 1.00 80.62 90 ALA A CA 1
ATOM 681 C C . ALA A 1 90 ? 16.736 -3.647 20.839 1.00 80.62 90 ALA A C 1
ATOM 683 O O . ALA A 1 90 ? 17.891 -3.231 20.777 1.00 80.62 90 ALA A O 1
ATOM 684 N N . HIS A 1 91 ? 16.391 -4.895 20.524 1.00 79.56 91 HIS A N 1
ATOM 685 C CA . HIS A 1 91 ? 17.359 -5.904 20.104 1.00 79.56 91 HIS A CA 1
ATOM 686 C C . HIS A 1 91 ? 18.104 -5.476 18.841 1.00 79.56 91 HIS A C 1
ATOM 688 O O . HIS A 1 91 ? 19.327 -5.582 18.787 1.00 79.56 91 HIS A O 1
ATOM 694 N N . PHE A 1 92 ? 17.401 -4.878 17.875 1.00 67.75 92 PHE A N 1
ATOM 695 C CA . PHE A 1 92 ? 18.034 -4.364 16.667 1.00 67.75 92 PHE A CA 1
ATOM 696 C C . PHE A 1 92 ? 19.058 -3.256 16.956 1.00 67.75 92 PHE A C 1
ATOM 698 O O . PHE A 1 92 ? 20.180 -3.310 16.456 1.00 67.75 92 PHE A O 1
ATOM 705 N N . ARG A 1 93 ? 18.725 -2.283 17.816 1.00 71.50 93 ARG A N 1
ATOM 706 C CA . ARG A 1 93 ? 19.678 -1.233 18.222 1.00 71.50 93 ARG A CA 1
ATOM 707 C C . ARG A 1 93 ? 20.839 -1.753 19.070 1.00 71.50 93 ARG A C 1
ATOM 709 O O . ARG A 1 93 ? 21.898 -1.134 19.074 1.00 71.50 93 ARG A O 1
ATOM 716 N N . CYS A 1 94 ? 20.652 -2.868 19.770 1.00 71.88 94 CYS A N 1
ATOM 717 C CA . CYS A 1 94 ? 21.717 -3.573 20.479 1.00 71.88 94 CYS A CA 1
ATOM 718 C C . CYS A 1 94 ? 22.587 -4.451 19.558 1.00 71.88 94 CYS A C 1
ATOM 720 O O . CYS A 1 94 ? 23.594 -4.974 20.024 1.00 71.88 94 CYS A O 1
ATOM 722 N N . GLY A 1 95 ? 22.215 -4.638 18.284 1.00 61.47 95 GLY A N 1
ATOM 723 C CA . GLY A 1 95 ? 22.887 -5.562 17.362 1.00 61.47 95 GLY A CA 1
ATOM 724 C C . GLY A 1 95 ? 22.577 -7.046 17.608 1.00 61.47 95 GLY A C 1
ATOM 725 O O . GLY A 1 95 ? 23.225 -7.913 17.028 1.00 61.47 95 GLY A O 1
ATOM 726 N N . ASP A 1 96 ? 21.591 -7.354 18.453 1.00 73.56 96 ASP A N 1
ATOM 727 C CA . ASP A 1 96 ? 21.184 -8.716 18.809 1.00 73.56 96 ASP A CA 1
ATOM 728 C C . ASP A 1 96 ? 20.070 -9.208 17.875 1.00 73.56 96 ASP A C 1
ATOM 730 O O . ASP A 1 96 ? 18.884 -9.254 18.209 1.00 73.56 96 ASP A O 1
ATOM 734 N N . PHE A 1 97 ? 20.450 -9.512 16.637 1.00 65.00 97 PHE A N 1
ATOM 735 C CA . PHE A 1 97 ? 19.490 -9.812 15.575 1.00 65.00 97 PHE A CA 1
ATOM 736 C C . PHE A 1 97 ? 18.742 -11.133 15.781 1.00 65.00 97 PHE A C 1
ATOM 738 O O . PHE A 1 97 ? 17.578 -11.223 15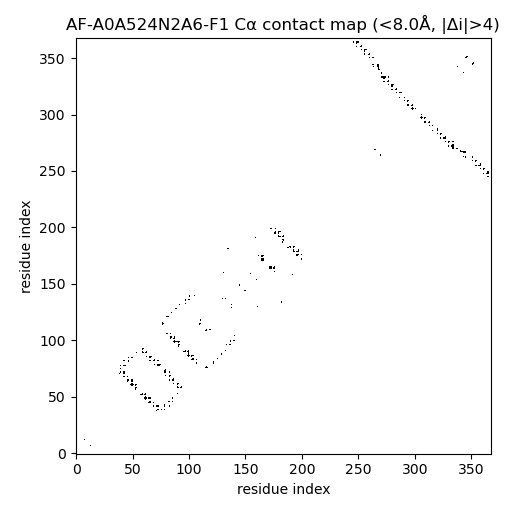.403 1.00 65.00 97 PHE A O 1
ATOM 745 N N . ALA A 1 98 ? 19.369 -12.121 16.426 1.00 62.22 98 ALA A N 1
ATOM 746 C CA . ALA A 1 98 ? 18.750 -13.418 16.697 1.00 62.22 98 ALA A CA 1
ATOM 747 C C . ALA A 1 98 ? 17.596 -13.303 17.707 1.00 62.22 98 ALA A C 1
ATOM 749 O O . ALA A 1 98 ? 16.534 -13.893 17.515 1.00 62.22 98 ALA A O 1
ATOM 750 N N . ALA A 1 99 ? 17.761 -12.502 18.762 1.00 73.38 99 ALA A N 1
ATOM 751 C CA . ALA A 1 99 ? 16.679 -12.266 19.712 1.00 73.38 99 ALA A CA 1
ATOM 752 C C . ALA A 1 99 ? 15.577 -11.361 19.129 1.00 73.38 99 ALA A C 1
ATOM 754 O O . ALA A 1 99 ? 14.396 -11.560 19.421 1.00 73.38 99 ALA A O 1
ATOM 755 N N . ALA A 1 100 ? 15.935 -10.408 18.255 1.00 66.88 100 ALA A N 1
ATOM 756 C CA . ALA A 1 100 ? 14.953 -9.633 17.492 1.00 66.88 100 ALA A CA 1
ATOM 757 C C . ALA A 1 100 ? 14.070 -10.545 16.617 1.00 66.88 100 ALA A C 1
ATOM 759 O O . ALA A 1 100 ? 12.858 -10.346 16.550 1.00 66.88 100 ALA A O 1
ATOM 760 N N . GLU A 1 101 ? 14.677 -11.553 15.986 1.00 61.22 101 GLU A N 1
ATOM 761 C CA . GLU A 1 101 ? 14.016 -12.572 15.160 1.00 61.22 101 GLU A CA 1
ATOM 762 C C . GLU A 1 101 ? 13.036 -13.402 15.970 1.00 61.22 101 GLU A C 1
ATOM 764 O O . GLU A 1 101 ? 11.840 -13.390 15.685 1.00 61.22 101 GLU A O 1
ATOM 769 N N . GLN A 1 102 ? 13.521 -14.015 17.049 1.00 74.25 102 GLN A N 1
ATOM 770 C CA . GLN A 1 102 ? 12.696 -14.828 17.933 1.00 74.25 102 GLN A CA 1
ATOM 771 C C . GLN A 1 102 ? 11.482 -14.050 18.460 1.00 74.25 102 GLN A C 1
ATOM 773 O O . GLN A 1 102 ? 10.372 -14.580 18.538 1.00 74.25 102 GLN A O 1
ATOM 778 N N . GLN A 1 103 ? 11.676 -12.777 18.813 1.00 80.81 103 GLN A N 1
ATOM 779 C CA . GLN A 1 103 ? 10.594 -11.941 19.315 1.00 80.81 103 GLN A CA 1
ATOM 780 C C . GLN A 1 103 ? 9.565 -11.600 18.232 1.00 80.81 103 GLN A C 1
ATOM 782 O O . GLN A 1 103 ? 8.382 -11.449 18.537 1.00 80.81 103 GLN A O 1
ATOM 787 N N . ALA A 1 104 ? 9.994 -11.451 16.985 1.00 70.06 104 ALA A N 1
ATOM 788 C CA . ALA A 1 104 ? 9.104 -11.096 15.899 1.00 70.06 104 ALA A CA 1
ATOM 789 C C . ALA A 1 104 ? 8.346 -12.310 15.337 1.00 70.06 104 ALA A C 1
ATOM 791 O O . ALA A 1 104 ? 7.161 -12.180 15.034 1.00 70.06 104 ALA A O 1
ATOM 792 N N . ASP A 1 105 ? 8.967 -13.492 15.319 1.00 65.50 105 ASP A N 1
ATOM 793 C CA . ASP A 1 105 ? 8.272 -14.765 15.091 1.00 65.50 105 ASP A CA 1
ATOM 794 C C . ASP A 1 105 ? 7.170 -14.968 16.134 1.00 65.50 105 ASP A C 1
ATOM 796 O O . ASP A 1 105 ? 6.029 -15.277 15.793 1.00 65.50 105 ASP A O 1
ATOM 800 N N . TRP A 1 106 ? 7.467 -14.667 17.403 1.00 77.12 106 TRP A N 1
ATOM 801 C CA . TRP A 1 106 ? 6.466 -14.708 18.464 1.00 77.12 106 TRP A CA 1
ATOM 802 C C . TRP A 1 106 ? 5.280 -13.764 18.198 1.00 77.12 106 TRP A C 1
ATOM 804 O O . TRP A 1 106 ? 4.139 -14.159 18.418 1.00 77.12 106 TRP A O 1
ATOM 814 N N . ILE A 1 107 ? 5.511 -12.539 17.698 1.00 71.06 107 ILE A N 1
ATOM 815 C CA . ILE A 1 107 ? 4.423 -11.604 17.334 1.00 71.06 107 ILE A CA 1
ATOM 816 C C . ILE A 1 107 ? 3.549 -12.208 16.229 1.00 71.06 107 ILE A C 1
ATOM 818 O O . ILE A 1 107 ? 2.320 -12.128 16.300 1.00 71.06 107 ILE A O 1
ATOM 822 N N . MET A 1 108 ? 4.176 -12.820 15.223 1.00 63.28 108 MET A N 1
ATOM 823 C CA . MET A 1 108 ? 3.474 -13.433 14.098 1.00 63.28 108 MET A CA 1
ATOM 824 C C . MET A 1 108 ? 2.611 -14.606 14.560 1.00 63.28 108 MET A C 1
ATOM 826 O O . MET A 1 108 ? 1.412 -14.612 14.278 1.00 63.28 108 MET A O 1
ATOM 830 N N . ASP A 1 109 ? 3.171 -15.532 15.335 1.00 64.56 109 ASP A N 1
ATOM 831 C CA . ASP A 1 109 ? 2.434 -16.675 15.880 1.00 64.56 109 ASP A CA 1
ATOM 832 C C . ASP A 1 109 ? 1.296 -16.221 16.807 1.00 64.56 109 ASP A C 1
ATOM 834 O O . ASP A 1 109 ? 0.152 -16.658 16.662 1.00 64.56 109 ASP A O 1
ATOM 838 N N . TYR A 1 110 ? 1.563 -15.249 17.686 1.00 64.88 110 TYR A N 1
ATOM 839 C CA . TYR A 1 110 ? 0.568 -14.691 18.605 1.00 64.88 110 TYR A CA 1
ATOM 840 C C . TYR A 1 110 ? -0.601 -14.005 17.870 1.00 64.88 110 TYR A C 1
ATOM 842 O O . TYR A 1 110 ? -1.749 -14.080 18.317 1.00 64.88 110 TYR A O 1
ATOM 850 N N . SER A 1 111 ? -0.336 -13.375 16.718 1.00 57.94 111 SER A N 1
ATOM 851 C CA . SER A 1 111 ? -1.361 -12.745 15.873 1.00 57.94 111 SER A CA 1
ATOM 852 C C . SER A 1 111 ? -2.232 -13.753 15.107 1.00 57.94 111 SER A C 1
ATOM 854 O O . SER A 1 111 ? -3.419 -13.498 14.888 1.00 57.94 111 SER A O 1
ATOM 856 N N . ILE A 1 112 ? -1.666 -14.903 14.718 1.00 53.88 112 ILE A N 1
ATOM 857 C CA . ILE A 1 112 ? -2.343 -15.940 13.922 1.00 53.88 112 ILE A CA 1
ATOM 858 C C . ILE A 1 112 ? -3.350 -16.722 14.769 1.00 53.88 112 ILE A C 1
ATOM 860 O O . ILE A 1 112 ? -4.423 -17.068 14.274 1.00 53.88 112 ILE A O 1
ATOM 864 N N . ASP A 1 113 ? -3.062 -16.930 16.053 1.00 56.38 113 ASP A N 1
ATOM 865 C CA . ASP A 1 113 ? -3.922 -17.696 16.965 1.00 56.38 113 ASP A CA 1
ATOM 866 C C . ASP A 1 113 ? -5.223 -16.963 17.365 1.00 56.38 113 ASP A C 1
ATOM 868 O O . ASP A 1 113 ? -5.993 -17.445 18.196 1.00 56.38 113 ASP A O 1
ATOM 872 N N . GLY A 1 114 ? -5.507 -15.789 16.784 1.00 50.78 114 GLY A N 1
ATOM 873 C CA . GLY A 1 114 ? -6.778 -15.074 16.965 1.00 50.78 114 GLY A CA 1
ATOM 874 C C . GLY A 1 114 ? -6.982 -14.484 18.364 1.00 50.78 114 GLY A C 1
ATOM 875 O O . GLY A 1 114 ? -8.070 -14.010 18.688 1.00 50.78 114 GLY A O 1
ATOM 876 N N . SER A 1 115 ? -5.935 -14.479 19.192 1.00 53.62 115 SER A N 1
ATOM 877 C CA . SER A 1 115 ? -5.956 -13.941 20.556 1.00 53.62 115 SER A CA 1
ATOM 878 C C . SER A 1 115 ? -5.931 -12.401 20.615 1.00 53.62 115 SER A C 1
ATOM 880 O O . SER A 1 115 ? -6.122 -11.817 21.685 1.00 53.62 115 SER A O 1
ATOM 882 N N . VAL A 1 116 ? -5.788 -11.731 19.462 1.00 49.91 116 VAL A N 1
ATOM 883 C CA . VAL A 1 116 ? -5.854 -10.270 19.308 1.00 49.91 116 VAL A CA 1
ATOM 884 C C . VAL A 1 116 ? -6.938 -9.893 18.284 1.00 49.91 116 VAL A C 1
ATOM 886 O O . VAL A 1 116 ? -6.928 -10.406 17.163 1.00 49.91 116 VAL A O 1
ATOM 889 N N . PRO A 1 117 ? -7.874 -8.980 18.606 1.00 43.38 117 PRO A N 1
ATOM 890 C CA . PRO A 1 117 ? -8.851 -8.496 17.639 1.00 43.38 117 PRO A CA 1
ATOM 891 C C . PRO A 1 117 ? -8.196 -7.545 16.621 1.00 43.38 117 PRO A C 1
ATOM 893 O O . PRO A 1 117 ? -7.987 -6.373 16.909 1.00 43.38 117 PRO A O 1
ATOM 896 N N . SER A 1 118 ? -7.965 -8.062 15.409 1.00 42.41 118 SER A N 1
ATOM 897 C CA . SER A 1 118 ? -7.625 -7.363 14.153 1.00 42.41 118 SER A CA 1
ATOM 898 C C . SER A 1 118 ? -6.270 -6.607 14.087 1.00 42.41 118 SER A C 1
ATOM 900 O O . SER A 1 118 ? -6.015 -5.734 14.915 1.00 42.41 118 SER A O 1
ATOM 902 N N . PRO A 1 119 ? -5.442 -6.789 13.028 1.00 45.66 119 PRO A N 1
ATOM 903 C CA . PRO A 1 119 ? -4.070 -6.246 12.913 1.00 45.66 119 PRO A CA 1
ATOM 904 C C . PRO A 1 119 ? -3.990 -4.730 12.624 1.00 45.66 119 PRO A C 1
ATOM 906 O O . PRO A 1 119 ? -2.950 -4.189 12.243 1.00 45.66 119 PRO A O 1
ATOM 909 N N . THR A 1 120 ? -5.111 -4.022 12.735 1.00 42.59 120 THR A N 1
ATOM 910 C CA . THR A 1 120 ? -5.347 -2.729 12.078 1.00 42.59 120 THR A CA 1
ATOM 911 C C . THR A 1 120 ? -4.548 -1.550 12.636 1.00 42.59 120 THR A C 1
ATOM 913 O O . THR A 1 120 ? -4.389 -0.560 11.930 1.00 42.59 120 THR A O 1
ATOM 916 N N . VAL A 1 121 ? -4.040 -1.624 13.871 1.00 40.44 121 VAL A N 1
ATOM 917 C CA . VAL A 1 121 ? -3.303 -0.504 14.494 1.00 40.44 121 VAL A CA 1
ATOM 918 C C . VAL A 1 121 ? -1.781 -0.690 14.409 1.00 40.44 121 VAL A C 1
ATOM 920 O O . VAL A 1 121 ? -1.045 0.294 14.393 1.00 40.44 121 VAL A O 1
ATOM 923 N N . SER A 1 122 ? -1.292 -1.927 14.280 1.00 45.53 122 SER A N 1
ATOM 924 C CA . SER A 1 122 ? 0.130 -2.242 14.470 1.00 45.53 122 SER A CA 1
ATOM 925 C C . SER A 1 122 ? 0.921 -2.453 13.175 1.00 45.53 122 SER A C 1
ATOM 927 O O . SER A 1 122 ? 2.116 -2.151 13.121 1.00 45.53 122 SER A O 1
ATOM 929 N N . PHE A 1 123 ? 0.263 -2.853 12.079 1.00 44.56 123 PHE A N 1
ATOM 930 C CA . PHE A 1 123 ? 0.922 -2.963 10.768 1.00 44.56 123 PHE A CA 1
ATOM 931 C C . PHE A 1 123 ? 1.535 -1.625 10.313 1.00 44.56 123 PHE A C 1
ATOM 933 O O . PHE A 1 123 ? 2.619 -1.599 9.734 1.00 44.56 123 PHE A O 1
ATOM 940 N N . CYS A 1 124 ? 0.896 -0.501 10.653 1.00 38.50 124 CYS A N 1
ATOM 941 C CA . CYS A 1 124 ? 1.378 0.843 10.327 1.00 38.50 124 CYS A CA 1
ATOM 942 C C . CYS A 1 124 ? 2.627 1.272 11.124 1.00 38.50 124 CYS A C 1
ATOM 944 O O . CYS A 1 124 ? 3.364 2.133 10.654 1.00 38.50 124 CYS A O 1
ATOM 946 N N . GLY A 1 125 ? 2.885 0.694 12.306 1.00 43.31 125 GLY A N 1
ATOM 947 C CA . GLY A 1 125 ? 4.048 1.017 13.152 1.00 43.31 125 GLY A CA 1
ATOM 948 C C . GLY A 1 125 ? 5.207 0.017 13.043 1.00 43.31 125 GLY A C 1
ATOM 949 O O . GLY A 1 125 ? 6.369 0.383 13.251 1.00 43.31 125 GLY A O 1
ATOM 950 N N . PHE A 1 126 ? 4.901 -1.233 12.685 1.00 48.09 126 PHE A N 1
ATOM 951 C CA . PHE A 1 126 ? 5.878 -2.294 12.439 1.00 48.09 126 PHE A CA 1
ATOM 952 C C . PHE A 1 126 ? 6.525 -2.174 11.051 1.00 48.09 126 PHE A C 1
ATOM 954 O O . PHE A 1 126 ? 7.738 -2.330 10.926 1.00 48.09 126 PHE A O 1
ATOM 961 N N . MET A 1 127 ? 5.754 -1.793 10.023 1.00 48.34 127 MET A N 1
ATOM 962 C CA . MET A 1 127 ? 6.265 -1.636 8.654 1.00 48.34 127 MET A CA 1
ATOM 963 C C . MET A 1 127 ? 7.414 -0.623 8.538 1.00 48.34 127 MET A C 1
ATOM 965 O O . MET A 1 127 ? 8.435 -0.985 7.960 1.00 48.34 127 MET A O 1
ATOM 969 N N . PRO A 1 128 ? 7.346 0.593 9.121 1.00 46.50 128 PRO A N 1
ATOM 970 C CA . PRO A 1 128 ? 8.471 1.527 9.101 1.00 46.50 128 PRO A CA 1
ATOM 971 C C . PRO A 1 128 ? 9.725 1.013 9.812 1.00 46.50 128 PRO A C 1
ATOM 973 O O . PRO A 1 128 ? 10.826 1.440 9.495 1.00 46.50 128 PRO A O 1
ATOM 976 N N . PHE A 1 129 ? 9.574 0.094 10.766 1.00 48.25 129 PHE A N 1
ATOM 977 C CA . PHE A 1 129 ? 10.692 -0.514 11.478 1.00 48.25 129 PHE A CA 1
ATOM 978 C C . PHE A 1 129 ? 11.330 -1.661 10.680 1.00 48.25 129 PHE A C 1
ATOM 980 O O . PHE A 1 129 ? 12.557 -1.733 10.602 1.00 48.25 129 PHE A O 1
ATOM 987 N N . LEU A 1 130 ? 10.524 -2.476 9.990 1.00 47.34 130 LEU A N 1
ATOM 988 C CA . LEU A 1 130 ? 11.020 -3.421 8.985 1.00 47.34 130 LEU A CA 1
ATOM 989 C C . LEU A 1 130 ? 11.799 -2.719 7.854 1.00 47.34 130 LEU A C 1
ATOM 991 O O . LEU A 1 130 ? 12.715 -3.327 7.312 1.00 47.34 130 LEU A O 1
ATOM 995 N N . ARG A 1 131 ? 11.523 -1.433 7.555 1.00 46.19 131 ARG A N 1
ATOM 996 C CA . ARG A 1 131 ? 12.344 -0.602 6.637 1.00 46.19 131 ARG A CA 1
ATOM 997 C C . ARG A 1 131 ? 13.787 -0.395 7.118 1.00 46.19 131 ARG A C 1
ATOM 999 O O . ARG A 1 131 ? 14.637 -0.027 6.317 1.00 46.19 131 ARG A O 1
ATOM 1006 N N . THR A 1 132 ? 14.052 -0.579 8.413 1.00 41.62 132 THR A N 1
ATOM 1007 C CA . THR A 1 132 ? 15.368 -0.361 9.042 1.00 41.62 132 THR A CA 1
ATOM 1008 C C . THR A 1 132 ? 16.022 -1.635 9.572 1.00 41.62 132 THR A C 1
ATOM 1010 O O . THR A 1 132 ? 17.195 -1.589 9.920 1.00 41.62 132 THR A O 1
ATOM 1013 N N . ALA A 1 133 ? 15.283 -2.747 9.649 1.00 45.91 133 ALA A N 1
ATOM 1014 C CA . ALA A 1 133 ? 15.760 -4.031 10.158 1.00 45.91 133 ALA A CA 1
ATOM 1015 C C . ALA A 1 133 ? 16.780 -4.679 9.196 1.00 45.91 133 ALA A C 1
ATOM 1017 O O . ALA A 1 133 ? 16.785 -4.380 8.002 1.00 45.91 133 ALA A O 1
ATOM 1018 N N . PRO A 1 134 ? 17.659 -5.573 9.679 1.00 47.50 134 PRO A N 1
ATOM 1019 C CA . PRO A 1 134 ? 18.704 -6.144 8.863 1.00 47.50 134 PRO A CA 1
ATOM 1020 C C . PRO A 1 134 ? 18.109 -7.234 7.976 1.00 47.50 134 PRO A C 1
ATOM 1022 O O . PRO A 1 134 ? 17.259 -8.032 8.369 1.00 47.50 134 PRO A O 1
ATOM 1025 N N . ASP A 1 135 ? 18.649 -7.301 6.778 1.00 44.81 135 ASP A N 1
ATOM 1026 C CA . ASP A 1 135 ? 18.379 -8.260 5.719 1.00 44.81 135 ASP A CA 1
ATOM 1027 C C . ASP A 1 135 ? 18.258 -9.746 6.152 1.00 44.81 135 ASP A C 1
ATOM 1029 O O . ASP A 1 135 ? 17.613 -10.534 5.458 1.00 44.81 135 ASP A O 1
ATOM 1033 N N . CYS A 1 136 ? 18.867 -10.173 7.264 1.00 43.19 136 CYS A N 1
ATOM 1034 C CA . CYS A 1 136 ? 18.733 -11.536 7.801 1.00 43.19 136 CYS A CA 1
ATOM 1035 C C . CYS A 1 136 ? 17.354 -11.813 8.431 1.00 43.19 136 CYS A C 1
ATOM 1037 O O . CYS A 1 136 ? 16.781 -12.871 8.179 1.00 43.19 136 CYS A O 1
ATOM 1039 N N . LEU A 1 137 ? 16.790 -10.843 9.155 1.00 47.31 137 LEU A N 1
ATOM 1040 C CA . LEU A 1 137 ? 15.486 -10.937 9.819 1.00 47.31 137 LEU A CA 1
ATOM 1041 C C . LEU A 1 137 ? 14.353 -11.046 8.789 1.00 47.31 137 LEU A C 1
ATOM 1043 O O . LEU A 1 137 ? 13.491 -11.917 8.872 1.00 47.31 137 LEU A O 1
ATOM 1047 N N . LEU A 1 138 ? 14.405 -10.187 7.765 1.00 52.16 138 LEU A N 1
ATOM 1048 C CA . LEU A 1 138 ? 13.444 -10.175 6.658 1.00 52.16 138 LEU A CA 1
ATOM 1049 C C . LEU A 1 138 ? 13.459 -11.500 5.885 1.00 52.16 138 LEU A C 1
ATOM 1051 O O . LEU A 1 138 ? 12.410 -12.014 5.496 1.00 52.16 138 LEU A O 1
ATOM 1055 N N . ASN A 1 139 ? 14.647 -12.080 5.702 1.00 47.00 139 ASN A N 1
ATOM 1056 C CA . ASN A 1 139 ? 14.800 -13.377 5.059 1.00 47.00 139 ASN A CA 1
ATOM 1057 C C . ASN A 1 139 ? 14.211 -14.517 5.886 1.00 47.00 139 ASN A C 1
ATOM 1059 O O . ASN A 1 139 ? 13.554 -15.381 5.306 1.00 47.00 139 ASN A O 1
ATOM 1063 N N . LYS A 1 140 ? 14.418 -14.534 7.208 1.00 46.66 140 LYS A N 1
ATOM 1064 C CA . LYS A 1 140 ? 13.881 -15.614 8.038 1.00 46.66 140 LYS A CA 1
ATOM 1065 C C . LYS A 1 140 ? 12.367 -15.531 8.199 1.00 46.66 140 LYS A C 1
ATOM 1067 O O . LYS A 1 140 ? 11.692 -16.539 8.025 1.00 46.66 140 LYS A O 1
ATOM 1072 N N . MET A 1 141 ? 11.816 -14.333 8.392 1.00 44.88 141 MET A N 1
ATOM 1073 C CA . MET A 1 141 ? 10.362 -14.117 8.401 1.00 44.88 141 MET A CA 1
ATOM 1074 C C . MET A 1 141 ? 9.702 -14.583 7.096 1.00 44.88 141 MET A C 1
ATOM 1076 O O . MET A 1 141 ? 8.629 -15.188 7.100 1.00 44.88 141 MET A O 1
ATOM 1080 N N . SER A 1 142 ? 10.369 -14.335 5.965 1.00 47.28 142 SER A N 1
ATOM 1081 C CA . SER A 1 142 ? 9.958 -14.837 4.653 1.00 47.28 142 SER A CA 1
ATOM 1082 C C . SER A 1 142 ? 10.049 -16.367 4.573 1.00 47.28 142 SER A C 1
ATOM 1084 O O . SER A 1 142 ? 9.132 -17.015 4.072 1.00 47.28 142 SER A O 1
ATOM 1086 N N . GLU A 1 143 ? 11.099 -16.973 5.128 1.00 43.28 143 GLU A N 1
ATOM 1087 C CA . GLU A 1 143 ? 11.298 -18.425 5.166 1.00 43.28 143 GLU A CA 1
ATOM 1088 C C . GLU A 1 143 ? 10.252 -19.153 6.032 1.00 43.28 143 GLU A C 1
ATOM 1090 O O . GLU A 1 143 ? 9.666 -20.136 5.579 1.00 43.28 143 GLU A O 1
ATOM 1095 N N . VAL A 1 144 ? 9.931 -18.632 7.221 1.00 43.19 144 VAL A N 1
ATOM 1096 C CA . VAL A 1 144 ? 8.890 -19.166 8.123 1.00 43.19 144 VAL A CA 1
ATOM 1097 C C . VAL A 1 144 ? 7.496 -19.064 7.484 1.00 43.19 144 VAL A C 1
ATOM 1099 O O . VAL A 1 144 ? 6.661 -19.961 7.630 1.00 43.19 144 VAL A O 1
ATOM 1102 N N . SER A 1 145 ? 7.258 -18.033 6.665 1.00 45.22 145 SER A N 1
ATOM 1103 C CA . SER A 1 145 ? 5.997 -17.860 5.929 1.00 45.22 145 SER A CA 1
ATOM 1104 C C . SER A 1 145 ? 5.779 -18.856 4.775 1.00 45.22 145 SER A C 1
ATOM 1106 O O . SER A 1 145 ? 4.666 -18.959 4.259 1.00 45.22 145 SER A O 1
ATOM 1108 N N . ARG A 1 146 ? 6.793 -19.644 4.379 1.00 40.59 146 ARG A N 1
ATOM 1109 C CA . ARG A 1 146 ? 6.684 -20.603 3.259 1.00 40.59 146 ARG A CA 1
ATOM 1110 C C . ARG A 1 146 ? 5.879 -21.873 3.580 1.00 40.59 146 ARG A C 1
ATOM 1112 O O . ARG A 1 146 ? 5.584 -22.630 2.660 1.00 40.59 146 ARG A O 1
ATOM 1119 N N . GLY A 1 147 ? 5.492 -22.111 4.839 1.00 41.50 147 GLY A N 1
ATOM 1120 C CA . GLY A 1 147 ? 4.822 -23.354 5.268 1.00 41.50 147 GLY A CA 1
ATOM 1121 C C . GLY A 1 147 ? 3.342 -23.246 5.661 1.00 41.50 147 GLY A C 1
ATOM 1122 O O . GLY A 1 147 ? 2.642 -24.257 5.700 1.00 41.50 147 GLY A O 1
ATOM 1123 N N . LYS A 1 148 ? 2.823 -22.045 5.934 1.00 36.75 148 LYS A N 1
ATOM 1124 C CA . LYS A 1 148 ? 1.399 -21.805 6.226 1.00 36.75 148 LYS A CA 1
ATOM 1125 C C . LYS A 1 148 ? 0.924 -20.657 5.351 1.00 36.75 148 LYS A C 1
ATOM 1127 O O . LYS A 1 148 ? 1.674 -19.725 5.107 1.00 36.75 148 LYS A O 1
ATOM 1132 N N . LYS A 1 149 ? -0.306 -20.766 4.846 1.00 33.97 149 LYS A N 1
ATOM 1133 C CA . LYS A 1 149 ? -0.922 -19.961 3.777 1.00 33.97 149 LYS A CA 1
ATOM 1134 C C . LYS A 1 149 ? -1.072 -18.474 4.151 1.00 33.97 149 LYS A C 1
ATOM 1136 O O . LYS A 1 149 ? -2.182 -17.968 4.253 1.00 33.97 149 LYS A O 1
ATOM 1141 N N . TYR A 1 150 ? 0.040 -17.774 4.333 1.00 37.03 150 TYR A N 1
ATOM 1142 C CA . TYR A 1 150 ? 0.108 -16.327 4.396 1.00 37.03 150 TYR A CA 1
ATOM 1143 C C . TYR A 1 150 ? 0.456 -15.842 2.992 1.00 37.03 150 TYR A C 1
ATOM 1145 O O . TYR A 1 150 ? 1.610 -15.817 2.570 1.00 37.03 150 TYR A O 1
ATOM 1153 N N . VAL A 1 151 ? -0.577 -15.516 2.217 1.00 33.88 151 VAL A N 1
ATOM 1154 C CA . VAL A 1 151 ? -0.387 -14.823 0.945 1.00 33.88 151 VAL A CA 1
ATOM 1155 C C . VAL A 1 151 ? -0.017 -13.389 1.298 1.00 33.88 151 VAL A C 1
ATOM 1157 O O . VAL A 1 151 ? -0.889 -12.558 1.534 1.00 33.88 151 VAL A O 1
ATOM 1160 N N . TRP A 1 152 ? 1.282 -13.092 1.332 1.00 38.66 152 TRP A N 1
ATOM 1161 C CA . TRP A 1 152 ? 1.742 -11.723 1.131 1.00 38.66 152 TRP A CA 1
ATOM 1162 C C . TRP A 1 152 ? 1.181 -11.284 -0.222 1.00 38.66 152 TRP A C 1
ATOM 1164 O O . TRP A 1 152 ? 1.630 -11.738 -1.277 1.00 38.66 152 TRP A O 1
ATOM 1174 N N . HIS A 1 153 ? 0.115 -10.487 -0.213 1.00 31.67 153 HIS A N 1
ATOM 1175 C CA . HIS A 1 153 ? -0.466 -9.967 -1.440 1.00 31.67 153 HIS A CA 1
ATOM 1176 C C . HIS A 1 153 ? 0.579 -9.095 -2.148 1.00 31.67 153 HIS A C 1
ATOM 1178 O O . HIS A 1 153 ? 0.786 -7.960 -1.756 1.00 31.67 153 HIS A O 1
ATOM 1184 N N . ARG A 1 154 ? 1.257 -9.679 -3.148 1.00 33.75 154 ARG A N 1
ATOM 1185 C CA . ARG A 1 154 ? 1.800 -9.143 -4.421 1.00 33.75 154 ARG A CA 1
ATOM 1186 C C . ARG A 1 154 ? 2.209 -7.660 -4.553 1.00 33.75 154 ARG A C 1
ATOM 1188 O O . ARG A 1 154 ? 2.261 -7.140 -5.661 1.00 33.75 154 ARG A O 1
ATOM 1195 N N . THR A 1 155 ? 2.626 -7.030 -3.473 1.00 37.28 155 THR A N 1
ATOM 1196 C CA . THR A 1 155 ? 3.518 -5.869 -3.432 1.00 37.28 155 THR A CA 1
ATOM 1197 C C . THR A 1 155 ? 4.552 -6.236 -2.389 1.00 37.28 155 THR A C 1
ATOM 1199 O O . THR A 1 155 ? 4.275 -6.207 -1.190 1.00 37.28 155 THR A O 1
ATOM 1202 N N . SER A 1 156 ? 5.667 -6.787 -2.865 1.00 46.16 156 SER A N 1
ATOM 1203 C CA . SER A 1 156 ? 6.706 -7.366 -2.020 1.00 46.16 156 SER A CA 1
ATOM 1204 C C . SER A 1 156 ? 7.183 -6.328 -0.997 1.00 46.16 156 SER A C 1
ATOM 1206 O O . SER A 1 156 ? 7.221 -5.139 -1.299 1.00 46.16 156 SER A O 1
ATOM 1208 N N . GLY A 1 157 ? 7.572 -6.733 0.214 1.00 49.34 157 GLY A N 1
ATOM 1209 C CA . GLY A 1 157 ? 8.190 -5.794 1.165 1.00 49.34 157 GLY A CA 1
ATOM 1210 C C . GLY A 1 157 ? 9.367 -5.020 0.546 1.00 49.34 157 GLY A C 1
ATOM 1211 O O . GLY A 1 157 ? 9.611 -3.873 0.912 1.00 49.34 157 GLY A O 1
ATOM 1212 N N . TYR A 1 158 ? 10.016 -5.601 -0.470 1.00 50.81 158 TYR A N 1
ATOM 1213 C CA . TYR A 1 158 ? 11.050 -4.954 -1.270 1.00 50.81 158 TYR A CA 1
ATOM 1214 C C . TYR A 1 158 ? 10.532 -3.756 -2.072 1.00 50.81 158 TYR A C 1
ATOM 1216 O O . TYR A 1 158 ? 11.196 -2.727 -2.054 1.00 50.81 158 TYR A O 1
ATOM 1224 N N . SER A 1 159 ? 9.344 -3.823 -2.691 1.00 52.59 159 SER A N 1
ATOM 1225 C CA . SER A 1 159 ? 8.797 -2.717 -3.498 1.00 52.59 159 SER A CA 1
ATOM 1226 C C . SER A 1 159 ? 8.575 -1.453 -2.676 1.00 52.59 159 SER A C 1
ATOM 1228 O O . SER A 1 159 ? 8.793 -0.333 -3.128 1.00 52.59 159 SER A O 1
ATOM 1230 N N . VAL A 1 160 ? 8.164 -1.626 -1.419 1.00 49.81 160 VAL A N 1
ATOM 1231 C CA . VAL A 1 160 ? 7.971 -0.513 -0.484 1.00 49.81 160 VAL A CA 1
ATOM 1232 C C . VAL A 1 160 ? 9.314 0.096 -0.080 1.00 49.81 160 VAL A C 1
ATOM 1234 O O . VAL A 1 160 ? 9.438 1.315 -0.060 1.00 49.81 160 VAL A O 1
ATOM 1237 N N . ILE A 1 161 ? 10.327 -0.731 0.197 1.00 53.12 161 ILE A N 1
ATOM 1238 C CA . ILE A 1 161 ? 11.672 -0.254 0.556 1.00 53.12 161 ILE A CA 1
ATOM 1239 C C . ILE A 1 161 ? 12.336 0.440 -0.641 1.00 53.12 161 ILE A C 1
ATOM 1241 O O . ILE A 1 161 ? 12.957 1.489 -0.482 1.00 53.12 161 ILE A O 1
ATOM 1245 N N . PHE A 1 162 ? 12.153 -0.097 -1.845 1.00 61.91 162 PHE A N 1
ATOM 1246 C CA . PHE A 1 162 ? 12.640 0.500 -3.079 1.00 61.91 162 PHE A CA 1
ATOM 1247 C C . PHE A 1 162 ? 12.002 1.856 -3.371 1.00 61.91 162 PHE A C 1
ATOM 1249 O O . PHE A 1 162 ? 12.729 2.808 -3.655 1.00 61.91 162 PHE A O 1
ATOM 1256 N N . ASN A 1 163 ? 10.677 1.976 -3.254 1.00 58.59 163 ASN A N 1
ATOM 1257 C CA . ASN A 1 163 ? 9.986 3.253 -3.440 1.00 58.59 163 ASN A CA 1
ATOM 1258 C C . ASN A 1 163 ? 10.455 4.305 -2.426 1.00 58.59 163 ASN A C 1
ATOM 1260 O O . ASN A 1 163 ? 10.664 5.457 -2.799 1.00 58.59 163 ASN A O 1
ATOM 1264 N N . GLU A 1 164 ? 10.700 3.906 -1.177 1.00 52.81 164 GLU A N 1
ATOM 1265 C CA . GLU A 1 164 ? 11.112 4.840 -0.129 1.00 52.81 164 GLU A CA 1
ATOM 1266 C C . GLU A 1 164 ? 12.566 5.304 -0.286 1.00 52.81 164 GLU A C 1
ATOM 1268 O O . GLU A 1 164 ? 12.847 6.499 -0.228 1.00 52.81 164 GLU A O 1
ATOM 1273 N N . LEU A 1 165 ? 13.491 4.381 -0.573 1.00 59.00 165 LEU A N 1
ATOM 1274 C CA . LEU A 1 165 ? 14.885 4.723 -0.880 1.00 59.00 165 LEU A CA 1
ATOM 1275 C C . LEU A 1 165 ? 14.998 5.562 -2.161 1.00 59.00 165 LEU A C 1
ATOM 1277 O O . LEU A 1 165 ? 15.898 6.387 -2.279 1.00 59.00 165 LEU A O 1
ATOM 1281 N N . THR A 1 166 ? 14.076 5.381 -3.109 1.00 69.12 166 THR A N 1
ATOM 1282 C CA . THR A 1 166 ? 13.984 6.232 -4.304 1.00 69.12 166 THR A CA 1
ATOM 1283 C C . THR A 1 166 ? 13.448 7.629 -3.956 1.00 69.12 166 THR A C 1
ATOM 1285 O O . THR A 1 166 ? 13.905 8.616 -4.529 1.00 69.12 166 THR A O 1
ATOM 1288 N N . ALA A 1 167 ? 12.526 7.739 -2.992 1.00 61.94 167 ALA A N 1
ATOM 1289 C CA . ALA A 1 167 ? 11.958 9.009 -2.531 1.00 61.94 167 ALA A CA 1
ATOM 1290 C C . ALA A 1 167 ? 12.930 9.859 -1.686 1.00 61.94 167 ALA A C 1
ATOM 1292 O O . ALA A 1 167 ? 12.808 11.083 -1.675 1.00 61.94 167 ALA A O 1
ATOM 1293 N N . GLU A 1 168 ? 13.919 9.245 -1.023 1.00 64.12 168 GLU A N 1
ATOM 1294 C CA . GLU A 1 168 ? 15.003 9.951 -0.307 1.00 64.12 168 GLU A CA 1
ATOM 1295 C C . GLU A 1 168 ? 15.973 10.712 -1.243 1.00 64.12 168 GLU A C 1
ATOM 1297 O O . GLU A 1 168 ? 16.783 11.521 -0.777 1.00 64.12 168 GLU A O 1
ATOM 1302 N N . GLY A 1 169 ? 15.882 10.496 -2.560 1.00 70.88 169 GLY A N 1
ATOM 1303 C CA . GLY A 1 169 ? 16.647 11.224 -3.572 1.00 70.88 169 GLY A CA 1
ATOM 1304 C C . GLY A 1 169 ? 18.141 10.878 -3.594 1.00 70.88 169 GLY A C 1
ATOM 1305 O O . GLY A 1 169 ? 18.557 9.770 -3.249 1.00 70.88 169 GLY A O 1
ATOM 1306 N N . ASP A 1 170 ? 18.973 11.834 -4.016 1.00 73.06 170 ASP A N 1
ATOM 1307 C CA . ASP A 1 170 ? 20.396 11.599 -4.322 1.00 73.06 170 ASP A CA 1
ATOM 1308 C C . ASP A 1 170 ? 21.215 11.058 -3.134 1.00 73.06 170 ASP A C 1
ATOM 1310 O O . ASP A 1 170 ? 22.184 10.318 -3.320 1.00 73.06 170 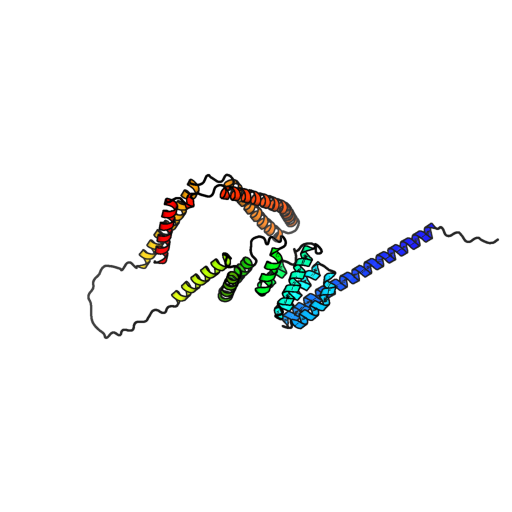ASP A O 1
ATOM 1314 N N . ASN A 1 171 ? 20.796 11.357 -1.900 1.00 66.12 171 ASN A N 1
ATOM 1315 C CA . ASN A 1 171 ? 21.479 10.928 -0.676 1.00 66.12 171 ASN A CA 1
ATOM 1316 C C . ASN A 1 171 ? 21.343 9.420 -0.389 1.00 66.12 171 ASN A C 1
ATOM 1318 O O . ASN A 1 171 ? 22.101 8.876 0.419 1.00 66.12 171 ASN A O 1
ATOM 1322 N N . ALA A 1 172 ? 20.399 8.735 -1.041 1.00 73.00 172 ALA A N 1
ATOM 1323 C CA . ALA A 1 172 ? 20.110 7.322 -0.819 1.00 73.00 172 ALA A CA 1
ATOM 1324 C C . ALA A 1 172 ? 20.562 6.407 -1.967 1.00 73.00 172 ALA A C 1
ATOM 1326 O O . ALA A 1 172 ? 20.459 5.189 -1.834 1.00 73.00 172 ALA A O 1
ATOM 1327 N N . LEU A 1 173 ? 21.137 6.941 -3.053 1.00 80.12 173 LEU A N 1
ATOM 1328 C CA . LEU A 1 173 ? 21.523 6.153 -4.236 1.00 80.12 173 LEU A CA 1
ATOM 1329 C C . LEU A 1 173 ? 22.475 4.992 -3.903 1.00 80.12 173 LEU A C 1
ATOM 1331 O O . LEU A 1 173 ? 22.273 3.873 -4.368 1.00 80.12 173 LEU A O 1
ATOM 1335 N N . ALA A 1 174 ? 23.474 5.225 -3.044 1.00 76.75 174 ALA A N 1
ATOM 1336 C CA . ALA A 1 174 ? 24.411 4.180 -2.619 1.00 76.75 174 ALA A CA 1
ATOM 1337 C C . ALA A 1 174 ? 23.734 3.092 -1.763 1.00 76.75 174 ALA A C 1
ATOM 1339 O O . ALA A 1 174 ? 24.077 1.912 -1.860 1.00 76.75 174 ALA A O 1
ATOM 1340 N N . LYS A 1 175 ? 22.746 3.477 -0.943 1.00 72.69 175 LYS A N 1
ATOM 1341 C CA . LYS A 1 175 ? 21.953 2.541 -0.135 1.00 72.69 175 LYS A CA 1
ATOM 1342 C C . LYS A 1 175 ? 21.008 1.729 -1.018 1.00 72.69 175 LYS A C 1
ATOM 1344 O O . LYS A 1 175 ? 20.928 0.518 -0.847 1.00 72.69 175 LYS A O 1
ATOM 1349 N N . LEU A 1 176 ? 20.361 2.379 -1.986 1.00 79.31 176 LEU A N 1
ATOM 1350 C CA . LEU A 1 176 ? 19.483 1.759 -2.977 1.00 79.31 176 LEU A CA 1
ATOM 1351 C C . LEU A 1 176 ? 20.245 0.740 -3.838 1.00 79.31 176 LEU A C 1
ATOM 1353 O O . LEU A 1 176 ? 19.768 -0.378 -4.020 1.00 79.31 176 LEU A O 1
ATOM 1357 N N . GLU A 1 177 ? 21.456 1.082 -4.297 1.00 86.12 177 GLU A N 1
ATOM 1358 C CA . GLU A 1 177 ? 22.325 0.170 -5.053 1.00 86.12 177 GLU A CA 1
ATOM 1359 C C . GLU A 1 177 ? 22.734 -1.052 -4.215 1.00 86.12 177 GLU A C 1
ATOM 1361 O O . GLU A 1 177 ? 22.626 -2.192 -4.672 1.00 86.12 177 GLU A O 1
ATOM 1366 N N . SER A 1 178 ? 23.187 -0.822 -2.978 1.00 75.50 178 SER A N 1
ATOM 1367 C CA . SER A 1 178 ? 23.591 -1.888 -2.054 1.00 75.50 178 SER A CA 1
ATOM 1368 C C . SER A 1 178 ? 22.426 -2.830 -1.730 1.00 75.50 178 SER A C 1
ATOM 1370 O O . SER A 1 178 ? 22.562 -4.052 -1.817 1.00 75.50 178 SER A O 1
ATOM 1372 N N . PHE A 1 179 ? 21.252 -2.264 -1.442 1.00 73.12 179 PHE A N 1
ATOM 1373 C CA . PHE A 1 179 ? 20.047 -3.023 -1.130 1.00 73.12 179 PHE A CA 1
ATOM 1374 C C . PHE A 1 179 ? 19.572 -3.853 -2.326 1.00 73.12 179 PHE A C 1
ATOM 1376 O O . PHE A 1 179 ? 19.349 -5.053 -2.185 1.00 73.12 179 PHE A O 1
ATOM 1383 N N . ALA A 1 180 ? 19.511 -3.272 -3.529 1.00 76.00 180 ALA A N 1
ATOM 1384 C CA . ALA A 1 180 ? 19.122 -4.006 -4.732 1.00 76.00 180 ALA A CA 1
ATOM 1385 C C . ALA A 1 180 ? 20.068 -5.187 -5.034 1.00 76.00 180 ALA A C 1
ATOM 1387 O O . ALA A 1 180 ? 19.603 -6.269 -5.397 1.00 76.00 180 ALA A O 1
ATOM 1388 N N . LYS A 1 181 ? 21.384 -5.028 -4.821 1.00 80.69 181 LYS A N 1
ATOM 1389 C CA . LYS A 1 181 ? 22.357 -6.134 -4.937 1.00 80.69 181 LYS A CA 1
ATOM 1390 C C . LYS A 1 181 ? 22.132 -7.219 -3.883 1.00 80.69 181 LYS A C 1
ATOM 1392 O O . LYS A 1 181 ? 22.181 -8.399 -4.221 1.00 80.69 181 LYS A O 1
ATOM 1397 N N . SER A 1 182 ? 21.867 -6.836 -2.633 1.00 67.00 182 SER A N 1
ATOM 1398 C CA . SER A 1 182 ? 21.544 -7.783 -1.554 1.00 67.00 182 SER A CA 1
ATOM 1399 C C . SER A 1 182 ? 20.289 -8.598 -1.879 1.00 67.00 182 SER A C 1
ATOM 1401 O O . SER A 1 182 ? 20.297 -9.824 -1.752 1.00 67.00 182 SER A O 1
ATOM 1403 N N . VAL A 1 183 ? 19.243 -7.941 -2.395 1.00 63.31 183 VAL A N 1
ATOM 1404 C CA . VAL A 1 183 ? 18.011 -8.604 -2.843 1.00 63.31 183 VAL A CA 1
ATOM 1405 C C . VAL A 1 183 ? 18.305 -9.607 -3.956 1.00 63.31 183 VAL A C 1
ATOM 1407 O O . VAL A 1 183 ? 17.891 -10.752 -3.833 1.00 63.31 183 VAL A O 1
ATOM 1410 N N . LEU A 1 184 ? 19.081 -9.249 -4.986 1.00 74.00 184 LEU A N 1
ATOM 1411 C CA . LEU A 1 184 ? 19.409 -10.180 -6.078 1.00 74.00 184 LEU A CA 1
ATOM 1412 C C . LEU A 1 184 ? 20.309 -11.348 -5.665 1.00 74.00 184 LEU A C 1
ATOM 1414 O O . LEU A 1 184 ? 20.224 -12.414 -6.267 1.00 74.00 184 LEU A O 1
ATOM 1418 N N . MET A 1 185 ? 21.149 -11.190 -4.637 1.00 65.69 185 MET A N 1
ATOM 1419 C CA . MET A 1 185 ? 21.911 -12.319 -4.086 1.00 65.69 185 MET A CA 1
ATOM 1420 C C . MET A 1 185 ? 21.006 -13.361 -3.414 1.00 65.69 185 MET A C 1
ATOM 1422 O O . MET A 1 185 ? 21.372 -14.531 -3.333 1.00 65.69 185 MET A O 1
ATOM 1426 N N . LYS A 1 186 ? 19.836 -12.945 -2.922 1.00 54.62 186 LYS A N 1
ATOM 1427 C CA . LYS A 1 186 ? 18.897 -13.784 -2.159 1.00 54.62 186 LYS A CA 1
ATOM 1428 C C . LYS A 1 186 ? 17.719 -14.272 -2.994 1.00 54.62 186 LYS A C 1
ATOM 1430 O O . LYS A 1 186 ? 17.233 -15.380 -2.788 1.00 54.62 186 LYS A O 1
ATOM 1435 N N . ASP A 1 187 ? 17.274 -13.437 -3.920 1.00 58.19 187 ASP A N 1
ATOM 1436 C CA . ASP A 1 187 ? 16.212 -13.678 -4.884 1.00 58.19 187 ASP A CA 1
ATOM 1437 C C . ASP A 1 187 ? 16.688 -13.201 -6.268 1.00 58.19 187 ASP A C 1
ATOM 1439 O O . ASP A 1 187 ? 16.407 -12.069 -6.681 1.00 58.19 187 ASP A O 1
ATOM 1443 N N . PRO A 1 188 ? 17.444 -14.048 -6.994 1.00 78.69 188 PRO A N 1
ATOM 1444 C CA . PRO A 1 188 ? 17.995 -13.690 -8.297 1.00 78.69 188 PRO A CA 1
ATOM 1445 C C . PRO A 1 188 ? 16.932 -13.314 -9.330 1.00 78.69 188 PRO A C 1
ATOM 1447 O O . PRO A 1 188 ? 17.244 -12.575 -10.265 1.00 78.69 188 PRO A O 1
ATOM 1450 N N . GLU A 1 189 ? 15.692 -13.795 -9.166 1.00 77.75 189 GLU A N 1
ATOM 1451 C CA . GLU A 1 189 ? 14.548 -13.559 -10.057 1.00 77.75 189 GLU A CA 1
ATOM 1452 C C . GLU A 1 189 ? 13.763 -12.279 -9.749 1.00 77.75 189 GLU A C 1
ATOM 1454 O O . GLU A 1 189 ? 12.790 -11.964 -10.438 1.00 77.75 189 GLU A O 1
ATOM 1459 N N . ASN A 1 190 ? 14.205 -11.487 -8.768 1.00 78.56 190 ASN A N 1
ATOM 1460 C CA . ASN A 1 190 ? 13.522 -10.261 -8.384 1.00 78.56 190 ASN A CA 1
ATOM 1461 C C . ASN A 1 190 ? 13.611 -9.180 -9.480 1.00 78.56 190 ASN A C 1
ATOM 1463 O O . ASN A 1 190 ? 14.608 -8.467 -9.622 1.00 78.56 190 ASN A O 1
ATOM 1467 N N . THR A 1 191 ? 12.540 -9.036 -10.261 1.00 79.75 191 THR A N 1
ATOM 1468 C CA . THR A 1 191 ? 12.488 -8.125 -11.416 1.00 79.75 191 THR A CA 1
ATOM 1469 C C . THR A 1 191 ? 12.639 -6.652 -11.039 1.00 79.75 191 THR A C 1
ATOM 1471 O O . THR A 1 191 ? 13.160 -5.868 -11.829 1.00 79.75 191 THR A O 1
ATOM 1474 N N . GLU A 1 192 ? 12.206 -6.267 -9.840 1.00 79.06 192 GLU A N 1
ATOM 1475 C CA . GLU A 1 192 ? 12.231 -4.883 -9.364 1.00 79.06 192 GLU A CA 1
ATOM 1476 C C . GLU A 1 192 ? 13.644 -4.450 -8.959 1.00 79.06 192 GLU A C 1
ATOM 1478 O O . GLU A 1 192 ? 14.124 -3.404 -9.396 1.00 79.06 192 GLU A O 1
ATOM 1483 N N . ALA A 1 193 ? 14.365 -5.311 -8.235 1.00 78.94 193 ALA A N 1
ATOM 1484 C CA . ALA A 1 193 ? 15.769 -5.091 -7.905 1.00 78.94 193 ALA A CA 1
ATOM 1485 C C . ALA A 1 193 ? 16.648 -4.985 -9.168 1.00 78.94 193 ALA A C 1
ATOM 1487 O O . ALA A 1 193 ? 17.515 -4.109 -9.248 1.00 78.94 193 ALA A O 1
ATOM 1488 N N . ARG A 1 194 ? 16.388 -5.818 -10.194 1.00 89.88 194 ARG A N 1
ATOM 1489 C CA . ARG A 1 194 ? 17.066 -5.711 -11.503 1.00 89.88 194 ARG A CA 1
ATOM 1490 C C . ARG A 1 194 ? 16.771 -4.375 -12.188 1.00 89.88 194 ARG A C 1
ATOM 1492 O O . ARG A 1 194 ? 17.697 -3.732 -12.678 1.00 89.88 194 ARG A O 1
ATOM 1499 N N . ALA A 1 195 ? 15.505 -3.950 -12.210 1.00 84.81 195 ALA A N 1
ATOM 1500 C CA . ALA A 1 195 ? 15.097 -2.692 -12.836 1.00 84.81 195 ALA A CA 1
ATOM 1501 C C . ALA A 1 195 ? 15.757 -1.474 -12.167 1.00 84.81 195 ALA A C 1
ATOM 1503 O O . ALA A 1 195 ? 16.209 -0.554 -12.847 1.00 84.81 195 ALA A O 1
ATOM 1504 N N . ILE A 1 196 ? 15.876 -1.486 -10.839 1.00 84.38 196 ILE A N 1
ATOM 1505 C CA . ILE A 1 196 ? 16.499 -0.398 -10.076 1.00 84.38 196 ILE A CA 1
ATOM 1506 C C . ILE A 1 196 ? 17.999 -0.315 -10.328 1.00 84.38 196 ILE A C 1
ATOM 1508 O O . ILE A 1 196 ? 18.511 0.779 -10.565 1.00 84.38 196 ILE A O 1
ATOM 1512 N N . LEU A 1 197 ? 18.708 -1.447 -10.351 1.00 91.56 197 LEU A N 1
ATOM 1513 C CA . LEU A 1 197 ? 20.126 -1.444 -10.710 1.00 91.56 197 LEU A CA 1
ATOM 1514 C C . LEU A 1 197 ? 20.350 -0.965 -12.144 1.00 91.56 197 LEU A C 1
ATOM 1516 O O . LEU A 1 197 ? 21.264 -0.173 -12.365 1.00 91.56 197 LEU A O 1
ATOM 1520 N N . ALA A 1 198 ? 19.508 -1.366 -13.100 1.00 89.06 198 ALA A N 1
ATOM 1521 C CA . ALA A 1 198 ? 19.592 -0.867 -14.472 1.00 89.06 198 ALA A CA 1
ATOM 1522 C C . ALA A 1 198 ? 19.452 0.669 -14.522 1.00 89.06 198 ALA A C 1
ATOM 1524 O O . ALA A 1 198 ? 20.324 1.351 -15.060 1.00 89.06 198 ALA A O 1
ATOM 1525 N N . ASN A 1 199 ? 18.437 1.223 -13.848 1.00 86.69 199 ASN A N 1
ATOM 1526 C CA . ASN A 1 199 ? 18.200 2.671 -13.782 1.00 86.69 199 ASN A CA 1
ATOM 1527 C C . ASN A 1 199 ? 19.342 3.445 -13.098 1.00 86.69 199 ASN A C 1
ATOM 1529 O O . ASN A 1 199 ? 19.720 4.532 -13.541 1.00 86.69 199 ASN A O 1
ATOM 1533 N N . LEU A 1 200 ? 19.909 2.900 -12.016 1.00 86.81 200 LEU A N 1
ATOM 1534 C CA . LEU A 1 200 ? 21.049 3.501 -11.316 1.00 86.81 200 LEU A CA 1
ATOM 1535 C C . LEU A 1 200 ? 22.303 3.530 -12.189 1.00 86.81 200 LEU A C 1
ATOM 1537 O O . LEU A 1 200 ? 23.035 4.523 -12.197 1.00 86.81 200 LEU A O 1
ATOM 1541 N N . THR A 1 201 ? 22.527 2.458 -12.948 1.00 85.00 201 THR A N 1
ATOM 1542 C CA . THR A 1 201 ? 23.658 2.354 -13.872 1.00 85.00 201 THR A CA 1
ATOM 1543 C C . THR A 1 201 ? 23.537 3.419 -14.966 1.00 85.00 201 THR A C 1
ATOM 1545 O O . THR A 1 201 ? 24.481 4.182 -15.179 1.00 85.00 201 THR A O 1
ATOM 1548 N N . ASP A 1 202 ? 22.354 3.570 -15.568 1.00 79.19 202 ASP A N 1
ATOM 1549 C CA . ASP A 1 202 ? 22.078 4.583 -16.597 1.00 79.19 202 ASP A CA 1
ATOM 1550 C C . ASP A 1 202 ? 22.238 6.028 -16.088 1.00 79.19 202 ASP A C 1
ATOM 1552 O O . ASP A 1 202 ? 22.822 6.880 -16.769 1.00 79.19 202 ASP A O 1
ATOM 1556 N N . ASN A 1 203 ? 21.775 6.325 -14.870 1.00 73.88 203 ASN A N 1
ATOM 1557 C CA . ASN A 1 203 ? 21.913 7.659 -14.275 1.00 73.88 203 ASN A CA 1
ATOM 1558 C C . ASN A 1 203 ? 23.372 8.018 -13.946 1.00 73.88 203 ASN A C 1
ATOM 1560 O O . ASN A 1 203 ? 23.780 9.175 -14.120 1.00 73.88 203 ASN A O 1
ATOM 1564 N N . ARG A 1 204 ? 24.183 7.035 -13.534 1.00 73.00 204 ARG A N 1
ATOM 1565 C CA . ARG A 1 204 ? 25.625 7.216 -13.307 1.00 73.00 204 ARG A CA 1
ATOM 1566 C C . ARG A 1 204 ? 26.350 7.558 -14.611 1.00 73.00 204 ARG A C 1
ATOM 1568 O O . ARG A 1 204 ? 27.122 8.511 -14.650 1.00 73.00 204 ARG A O 1
ATOM 1575 N N . TRP A 1 205 ? 26.022 6.873 -15.708 1.00 55.78 205 TRP A N 1
ATOM 1576 C CA . TRP A 1 205 ? 26.587 7.169 -17.032 1.00 55.78 205 TRP A CA 1
ATOM 1577 C C . TRP A 1 205 ? 26.273 8.592 -17.519 1.00 55.78 205 TRP A C 1
ATOM 1579 O O . TRP A 1 205 ? 27.147 9.272 -18.069 1.00 55.78 205 TRP A O 1
ATOM 1589 N N . ARG A 1 206 ? 25.052 9.087 -17.276 1.00 63.06 206 ARG A N 1
ATOM 1590 C CA . ARG A 1 206 ? 24.642 10.455 -17.651 1.00 63.06 206 ARG A CA 1
ATOM 1591 C C . ARG A 1 206 ? 25.373 11.539 -16.858 1.00 63.06 206 ARG A C 1
ATOM 1593 O O . ARG A 1 206 ? 25.717 12.581 -17.418 1.00 63.06 206 ARG A O 1
ATOM 1600 N N . THR A 1 207 ? 25.628 11.307 -15.572 1.00 59.19 207 THR A N 1
ATOM 1601 C CA . THR A 1 207 ? 26.334 12.269 -14.709 1.00 59.19 207 THR A CA 1
ATOM 1602 C C . THR A 1 207 ? 27.839 12.298 -14.974 1.00 59.19 207 THR A C 1
ATOM 1604 O O . THR A 1 207 ? 28.426 13.381 -14.956 1.00 59.19 207 THR A O 1
ATOM 1607 N N . THR A 1 208 ? 28.464 11.165 -15.312 1.00 53.31 208 THR A N 1
ATOM 1608 C CA . THR A 1 208 ? 29.895 11.118 -15.663 1.00 53.31 208 THR A CA 1
ATOM 1609 C C . THR A 1 208 ? 30.202 11.821 -16.995 1.00 53.31 208 THR A C 1
ATOM 1611 O O . THR A 1 208 ? 31.170 12.575 -17.057 1.00 53.31 208 THR A O 1
ATOM 1614 N N . ARG A 1 209 ? 29.355 11.696 -18.034 1.00 51.31 209 ARG A N 1
ATOM 1615 C CA . ARG A 1 209 ? 29.558 12.400 -19.327 1.00 51.31 209 ARG A CA 1
ATOM 1616 C C . ARG A 1 209 ? 29.451 13.924 -19.239 1.00 51.31 209 ARG A C 1
ATOM 1618 O O . ARG A 1 209 ? 30.111 14.620 -20.000 1.00 51.31 209 ARG A O 1
ATOM 1625 N N . ARG A 1 210 ? 28.648 14.463 -18.315 1.00 51.09 210 ARG A N 1
ATOM 1626 C CA . ARG A 1 210 ? 28.543 15.921 -18.110 1.00 51.09 210 ARG A CA 1
ATOM 1627 C C . ARG A 1 210 ? 29.767 16.536 -17.426 1.00 51.09 210 ARG A C 1
ATOM 1629 O O . ARG A 1 210 ? 29.873 17.756 -17.397 1.00 51.09 210 ARG A O 1
ATOM 1636 N N . ARG A 1 211 ? 30.659 15.720 -16.854 1.00 44.88 211 ARG A N 1
ATOM 1637 C CA . ARG A 1 211 ? 31.837 16.181 -16.105 1.00 44.88 211 ARG A CA 1
ATOM 1638 C C . ARG A 1 211 ? 33.169 15.928 -16.807 1.00 44.88 211 ARG A C 1
ATOM 1640 O O . ARG A 1 211 ? 34.199 16.240 -16.220 1.00 44.88 211 ARG A O 1
ATOM 1647 N N . SER A 1 212 ? 33.180 15.400 -18.030 1.00 35.88 212 SER A N 1
ATOM 1648 C CA . SER A 1 212 ? 34.409 15.334 -18.825 1.00 35.88 212 SER A CA 1
ATOM 1649 C C . SER A 1 212 ? 34.857 16.763 -19.175 1.00 35.88 212 SER A C 1
ATOM 1651 O O . SER A 1 212 ? 34.117 17.455 -19.875 1.00 35.88 212 SER A O 1
ATOM 1653 N N . PRO A 1 213 ? 36.020 17.237 -18.689 1.00 45.31 213 PRO A N 1
ATOM 1654 C CA . PRO A 1 213 ? 36.536 18.536 -19.082 1.00 45.31 213 PRO A CA 1
ATOM 1655 C C . PRO A 1 213 ? 37.000 18.452 -20.535 1.00 45.31 213 PRO A C 1
ATOM 1657 O O . PRO A 1 213 ? 37.740 17.541 -20.908 1.00 45.31 213 PRO A O 1
ATOM 1660 N N . THR A 1 214 ? 36.542 19.392 -21.356 1.00 47.25 214 THR A N 1
ATOM 1661 C CA . THR A 1 214 ? 37.048 19.610 -22.712 1.00 47.25 214 THR A CA 1
ATOM 1662 C C . THR A 1 214 ? 38.574 19.747 -22.649 1.00 47.25 214 THR A C 1
ATOM 1664 O O . THR A 1 214 ? 39.058 20.546 -21.842 1.00 47.25 214 THR A O 1
ATOM 1667 N N . PRO A 1 215 ? 39.355 18.996 -23.445 1.00 42.94 215 PRO A N 1
ATOM 1668 C CA . PRO A 1 215 ? 40.795 19.192 -23.484 1.00 42.94 215 PRO A CA 1
ATOM 1669 C C . PRO A 1 215 ? 41.069 20.573 -24.088 1.00 42.94 215 PRO A C 1
ATOM 1671 O O . PRO A 1 215 ? 40.733 20.832 -25.242 1.00 42.94 215 PRO A O 1
ATOM 1674 N N . ILE A 1 216 ? 41.640 21.474 -23.289 1.00 47.09 216 ILE A N 1
ATOM 1675 C CA . ILE A 1 216 ? 42.168 22.752 -23.769 1.00 47.09 216 ILE A CA 1
ATOM 1676 C C . ILE A 1 216 ? 43.460 22.414 -24.516 1.00 47.09 216 ILE A C 1
ATOM 1678 O O . ILE A 1 216 ? 44.505 22.214 -23.898 1.00 47.09 216 ILE A O 1
ATOM 1682 N N . LEU A 1 217 ? 43.365 22.274 -25.840 1.00 42.97 217 LEU A N 1
ATOM 1683 C CA . LEU A 1 217 ? 44.530 22.307 -26.717 1.00 42.97 217 LEU A CA 1
ATOM 1684 C C . LEU A 1 217 ? 45.091 23.729 -26.688 1.00 42.97 217 LEU A C 1
ATOM 1686 O O . LEU A 1 217 ? 44.396 24.686 -27.027 1.00 42.97 217 LEU A O 1
ATOM 1690 N N . GLY A 1 218 ? 46.332 23.851 -26.228 1.00 50.50 218 GLY A N 1
ATOM 1691 C CA . GLY A 1 218 ? 47.111 25.064 -26.391 1.00 50.50 218 GLY A CA 1
ATOM 1692 C C . GLY A 1 218 ? 47.590 25.183 -27.828 1.00 50.50 218 GLY A C 1
ATOM 1693 O O . GLY A 1 218 ? 48.028 24.193 -28.400 1.00 50.50 218 GLY A O 1
ATOM 1694 N N . GLU A 1 219 ? 47.537 26.394 -28.367 1.00 40.81 219 GLU A N 1
ATOM 1695 C CA . GLU A 1 219 ? 48.398 26.844 -29.455 1.00 40.81 219 GLU A CA 1
ATOM 1696 C C . GLU A 1 219 ? 48.432 28.380 -29.462 1.00 40.81 219 GLU A C 1
ATOM 1698 O O . GLU A 1 219 ? 47.414 29.064 -29.339 1.00 40.81 219 GLU A O 1
ATOM 1703 N N . THR A 1 220 ? 49.653 28.901 -29.503 1.00 55.09 220 THR A N 1
ATOM 1704 C CA . THR A 1 220 ? 50.047 30.313 -29.573 1.00 55.09 220 THR A CA 1
ATOM 1705 C C . THR A 1 220 ? 49.748 30.891 -30.961 1.00 55.09 220 THR A C 1
ATOM 1707 O O . THR A 1 220 ? 49.904 30.159 -31.937 1.00 55.09 220 THR A O 1
ATOM 1710 N N . PRO A 1 221 ? 49.472 32.205 -31.099 1.00 50.28 221 PRO A N 1
ATOM 1711 C CA . PRO A 1 221 ? 49.778 32.868 -32.368 1.00 50.28 221 PRO A CA 1
ATOM 1712 C C . PRO A 1 221 ? 50.564 34.184 -32.227 1.00 50.28 221 PRO A C 1
ATOM 1714 O O . PRO A 1 221 ? 50.244 35.054 -31.415 1.00 50.28 221 PRO A O 1
ATOM 1717 N N . GLU A 1 222 ? 51.587 34.311 -33.077 1.00 42.16 222 GLU A N 1
ATOM 1718 C CA . GLU A 1 222 ? 52.200 35.573 -33.516 1.00 42.16 222 GLU A CA 1
ATOM 1719 C C . GLU A 1 222 ? 51.267 36.357 -34.473 1.00 42.16 222 GLU A C 1
ATOM 1721 O O . GLU A 1 222 ? 50.281 35.791 -34.954 1.00 42.16 222 GLU A O 1
ATOM 1726 N N . PRO A 1 223 ? 51.538 37.651 -34.760 1.00 61.75 223 PRO A N 1
ATOM 1727 C CA . PRO A 1 223 ? 50.546 38.540 -35.360 1.00 61.75 223 PRO A CA 1
ATOM 1728 C C . PRO A 1 223 ? 50.790 38.938 -36.842 1.00 61.75 223 PRO A C 1
ATOM 1730 O O . PRO A 1 223 ? 51.928 39.009 -37.301 1.00 61.75 223 PRO A O 1
ATOM 1733 N N . VAL A 1 224 ? 49.682 39.392 -37.472 1.00 45.00 224 VAL A N 1
ATOM 1734 C CA . VAL A 1 224 ? 49.504 40.288 -38.663 1.00 45.00 224 VAL A CA 1
ATOM 1735 C C . VAL A 1 224 ? 49.723 39.666 -40.074 1.00 45.00 224 VAL A C 1
ATOM 1737 O O . VAL A 1 224 ? 50.530 38.747 -40.173 1.00 45.00 224 VAL A O 1
ATOM 1740 N N . PRO A 1 225 ? 49.159 40.178 -41.211 1.00 60.66 225 PRO A N 1
ATOM 1741 C CA . PRO A 1 225 ? 47.978 41.040 -41.496 1.00 60.66 225 PRO A CA 1
ATOM 1742 C C . PRO A 1 225 ? 46.990 40.535 -42.600 1.00 60.66 225 PRO A C 1
ATOM 1744 O O . PRO A 1 225 ? 47.364 39.790 -43.496 1.00 60.66 225 PRO A O 1
ATOM 1747 N N . SER A 1 226 ? 45.785 41.133 -42.586 1.00 46.34 226 SER A N 1
ATOM 1748 C CA . SER A 1 226 ? 44.929 41.586 -43.717 1.00 46.34 226 SER A CA 1
ATOM 1749 C C . SER A 1 226 ? 44.331 40.610 -44.757 1.00 46.34 226 SER A C 1
ATOM 1751 O O . SER A 1 226 ? 45.034 40.113 -45.625 1.00 46.34 226 SER A O 1
ATOM 1753 N N . GLU A 1 227 ? 42.992 40.472 -44.677 1.00 47.25 227 GLU A N 1
ATOM 1754 C CA . GLU A 1 227 ? 41.924 40.593 -45.714 1.00 47.25 227 GLU A CA 1
ATOM 1755 C C . GLU A 1 227 ? 42.214 40.285 -47.211 1.00 47.25 227 GLU A C 1
ATOM 1757 O O . GLU A 1 227 ? 43.276 40.649 -47.712 1.00 47.25 227 GLU A O 1
ATOM 1762 N N . PRO A 1 228 ? 41.247 39.717 -47.985 1.00 54.25 228 PRO A N 1
ATOM 1763 C CA . PRO A 1 228 ? 39.854 40.193 -48.010 1.00 54.25 228 PRO A CA 1
ATOM 1764 C C . PRO A 1 228 ? 38.728 39.136 -48.062 1.00 54.25 228 PRO A C 1
ATOM 1766 O O . PRO A 1 228 ? 38.841 38.064 -48.647 1.00 54.25 228 PRO A O 1
ATOM 1769 N N . GLU A 1 229 ? 37.617 39.523 -47.431 1.00 52.53 229 GLU A N 1
ATOM 1770 C CA . GLU A 1 229 ? 36.244 39.516 -47.959 1.00 52.53 229 GLU A CA 1
ATOM 1771 C C . GLU A 1 229 ? 35.870 38.411 -48.972 1.00 52.53 229 GLU A C 1
ATOM 1773 O O . GLU A 1 229 ? 36.016 38.556 -50.185 1.00 52.53 229 GLU A O 1
ATOM 1778 N N . VAL A 1 230 ? 35.278 37.326 -48.457 1.00 44.03 230 VAL A N 1
ATOM 1779 C CA . VAL A 1 230 ? 34.372 36.461 -49.223 1.00 44.03 230 VAL A CA 1
ATOM 1780 C C . VAL A 1 230 ? 33.073 36.337 -48.434 1.00 44.03 230 VAL A C 1
ATOM 1782 O O . VAL A 1 230 ? 33.019 35.753 -47.352 1.00 44.03 230 VAL A O 1
ATOM 1785 N N . THR A 1 231 ? 32.045 36.970 -48.980 1.00 51.69 231 THR A N 1
ATOM 1786 C CA . THR A 1 231 ? 30.632 36.862 -48.627 1.00 51.69 231 THR A CA 1
ATOM 1787 C C . THR A 1 231 ? 30.065 35.491 -49.015 1.00 51.69 231 THR A C 1
ATOM 1789 O O . THR A 1 231 ? 30.606 34.801 -49.874 1.00 51.69 231 THR A O 1
ATOM 1792 N N . ASP A 1 232 ? 28.938 35.146 -48.387 1.00 51.28 232 ASP A N 1
ATOM 1793 C CA . ASP A 1 232 ? 28.079 33.977 -48.624 1.00 51.28 232 ASP A CA 1
ATOM 1794 C C . ASP A 1 232 ? 28.559 32.619 -48.099 1.00 51.28 232 ASP A C 1
ATOM 1796 O O . ASP A 1 232 ? 29.095 31.775 -48.815 1.00 51.28 232 ASP A O 1
ATOM 1800 N N . SER A 1 233 ? 28.204 32.339 -46.843 1.00 45.16 233 SER A N 1
ATOM 1801 C CA . SER A 1 233 ? 27.161 31.355 -46.490 1.00 45.16 233 SER A CA 1
ATOM 1802 C C . SER A 1 233 ? 27.221 31.138 -44.981 1.00 45.16 233 SER A C 1
ATOM 1804 O O . SER A 1 233 ? 28.170 30.533 -44.482 1.00 45.16 233 SER A O 1
ATOM 1806 N N . ASP A 1 234 ? 26.222 31.628 -44.245 1.00 51.81 234 ASP A N 1
ATOM 1807 C CA . ASP A 1 234 ? 26.075 31.298 -42.827 1.00 51.81 234 ASP A CA 1
ATOM 1808 C C . ASP A 1 234 ? 26.102 29.766 -42.658 1.00 51.81 234 ASP A C 1
ATOM 1810 O O . ASP A 1 234 ? 25.301 29.069 -43.295 1.00 51.81 234 ASP A O 1
ATOM 1814 N N . PRO A 1 235 ? 26.990 29.198 -41.822 1.00 51.88 235 PRO A N 1
ATOM 1815 C CA . PRO A 1 235 ? 26.926 27.784 -41.504 1.00 51.88 235 PRO A CA 1
ATOM 1816 C C . PRO A 1 235 ? 25.619 27.544 -40.749 1.00 51.88 235 PRO A C 1
ATOM 1818 O O . PRO A 1 235 ? 25.490 27.897 -39.574 1.00 51.88 235 PRO A O 1
ATOM 1821 N N . VAL A 1 236 ? 24.635 26.944 -41.427 1.00 54.94 236 VAL A N 1
ATOM 1822 C CA . VAL A 1 236 ? 23.436 26.414 -40.773 1.00 54.94 236 VAL A CA 1
ATOM 1823 C C . VAL A 1 236 ? 23.921 25.557 -39.600 1.00 54.94 236 VAL A C 1
ATOM 1825 O O . VAL A 1 236 ? 24.724 24.639 -39.795 1.00 54.94 236 VAL A O 1
ATOM 1828 N N . PRO A 1 237 ? 23.529 25.876 -38.358 1.00 54.56 237 PRO A N 1
ATOM 1829 C CA . PRO A 1 237 ? 24.137 25.248 -37.206 1.00 54.56 237 PRO A CA 1
ATOM 1830 C C . PRO A 1 237 ? 23.708 23.783 -37.177 1.00 54.56 237 PRO A C 1
ATOM 1832 O O . PRO A 1 237 ? 22.524 23.495 -37.014 1.00 54.56 237 PRO A O 1
ATOM 1835 N N . LEU A 1 238 ? 24.683 22.870 -37.244 1.00 59.06 238 LEU A N 1
ATOM 1836 C CA . LEU A 1 238 ? 24.593 21.400 -37.105 1.00 59.06 238 LEU A CA 1
ATOM 1837 C C . LEU A 1 238 ? 23.631 20.882 -36.003 1.00 59.06 238 LEU A C 1
ATOM 1839 O O . LEU A 1 238 ? 23.295 19.701 -35.959 1.00 59.06 238 LEU A O 1
ATOM 1843 N N . ARG A 1 239 ? 23.184 21.750 -35.088 1.00 61.34 239 ARG A N 1
ATOM 1844 C CA . ARG A 1 239 ? 22.164 21.476 -34.067 1.00 61.34 239 ARG A CA 1
ATOM 1845 C C . ARG A 1 239 ? 20.742 21.364 -34.627 1.00 61.34 239 ARG A C 1
ATOM 1847 O O . ARG A 1 239 ? 19.999 20.511 -34.156 1.00 61.34 239 ARG A O 1
ATOM 1854 N N . VAL A 1 240 ? 20.371 22.171 -35.625 1.00 65.81 240 VAL A N 1
ATOM 1855 C CA . VAL A 1 240 ? 19.005 22.175 -36.186 1.00 65.81 240 VAL A CA 1
ATOM 1856 C C . VAL A 1 240 ? 18.717 20.862 -36.919 1.00 65.81 240 VAL A C 1
ATOM 1858 O O . VAL A 1 240 ? 17.637 20.292 -36.762 1.00 65.81 240 VAL A O 1
ATOM 1861 N N . ASP A 1 241 ? 19.710 20.318 -37.624 1.00 77.62 241 ASP A N 1
ATOM 1862 C CA . ASP A 1 241 ? 19.582 19.038 -38.328 1.00 77.62 241 ASP A CA 1
ATOM 1863 C C . ASP A 1 241 ? 19.516 17.846 -37.367 1.00 77.62 241 ASP A C 1
ATOM 1865 O O . ASP A 1 241 ? 18.750 16.905 -37.592 1.00 77.62 241 ASP A O 1
ATOM 1869 N N . ARG A 1 242 ? 20.249 17.903 -36.246 1.00 81.38 242 ARG A N 1
ATOM 1870 C CA . ARG A 1 242 ? 20.197 16.867 -35.205 1.00 81.38 242 ARG A CA 1
ATOM 1871 C C . ARG A 1 242 ? 18.834 16.816 -34.515 1.00 81.38 242 ARG A C 1
ATOM 1873 O O . ARG A 1 242 ? 18.275 15.730 -34.361 1.00 81.38 242 ARG A O 1
ATOM 1880 N N . ASP A 1 243 ? 18.288 17.962 -34.117 1.00 82.81 243 ASP A N 1
ATOM 1881 C CA . ASP A 1 243 ? 16.994 18.024 -33.426 1.00 82.81 243 ASP A CA 1
ATOM 1882 C C . ASP A 1 243 ? 15.841 17.619 -34.355 1.00 82.81 243 ASP A C 1
ATOM 1884 O O . ASP A 1 243 ? 14.941 16.870 -33.953 1.00 82.81 243 ASP A O 1
ATOM 1888 N N . ARG A 1 244 ? 15.907 18.026 -35.630 1.00 88.00 244 ARG A N 1
ATOM 1889 C CA . ARG A 1 244 ? 14.970 17.579 -36.663 1.00 88.00 244 ARG A CA 1
ATOM 1890 C C . ARG A 1 244 ? 15.033 16.064 -36.843 1.00 88.00 244 ARG A C 1
ATOM 1892 O O . ARG A 1 244 ? 13.996 15.404 -36.751 1.00 88.00 244 ARG A O 1
ATOM 1899 N N . ARG A 1 245 ? 16.234 15.497 -36.998 1.00 88.50 245 ARG A N 1
ATOM 1900 C CA . ARG A 1 245 ? 16.423 14.047 -37.144 1.00 88.50 245 ARG A CA 1
ATOM 1901 C C . ARG A 1 245 ? 15.916 13.269 -35.929 1.00 88.50 245 ARG A C 1
ATOM 1903 O O . ARG A 1 245 ? 15.265 12.240 -36.090 1.00 88.50 245 ARG A O 1
ATOM 1910 N N . LEU A 1 246 ? 16.147 13.774 -34.717 1.00 90.31 246 LEU A N 1
ATOM 1911 C CA . LEU A 1 246 ? 15.634 13.167 -33.489 1.00 90.31 246 LEU A CA 1
ATOM 1912 C C . LEU A 1 246 ? 14.098 13.144 -33.460 1.00 90.31 246 LEU A C 1
ATOM 1914 O O . LEU A 1 246 ? 13.506 12.148 -33.043 1.00 90.31 246 LEU A O 1
ATOM 1918 N N . SER A 1 247 ? 13.447 14.225 -33.899 1.00 91.31 247 SER A N 1
ATOM 1919 C CA . SER A 1 247 ? 11.982 14.293 -33.963 1.00 91.31 247 SER A CA 1
ATOM 1920 C C . SER A 1 247 ? 11.396 13.290 -34.966 1.00 91.31 247 SER A C 1
ATOM 1922 O O . SER A 1 247 ? 10.434 12.593 -34.641 1.00 91.31 247 SER A O 1
ATOM 1924 N N . GLU A 1 248 ? 12.029 13.141 -36.135 1.00 93.12 248 GLU A N 1
ATOM 1925 C CA . GLU A 1 248 ? 11.636 12.183 -37.174 1.00 93.12 248 GLU A CA 1
ATOM 1926 C C . GLU A 1 248 ? 11.775 10.735 -36.680 1.00 93.12 248 GLU A C 1
ATOM 1928 O O . GLU A 1 248 ? 10.865 9.923 -36.864 1.00 93.12 248 GLU A O 1
ATOM 1933 N N . LEU A 1 249 ? 12.876 10.411 -35.994 1.00 90.81 249 LEU A N 1
ATOM 1934 C CA . LEU A 1 249 ? 13.094 9.071 -35.447 1.00 90.81 249 LEU A CA 1
ATOM 1935 C C . LEU A 1 249 ? 12.118 8.731 -34.315 1.00 90.81 249 LEU A C 1
ATOM 1937 O O . LEU A 1 249 ? 11.639 7.603 -34.260 1.00 90.81 249 LEU A O 1
ATOM 1941 N N . LYS A 1 250 ? 11.757 9.693 -33.456 1.00 90.12 250 LYS A N 1
ATOM 1942 C CA . LYS A 1 250 ? 10.730 9.487 -32.418 1.00 90.12 250 LYS A CA 1
ATOM 1943 C C . LYS A 1 250 ? 9.338 9.268 -33.008 1.00 90.12 250 LYS A C 1
ATOM 1945 O O . LYS A 1 250 ? 8.610 8.396 -32.542 1.00 90.12 250 LYS A O 1
ATOM 1950 N N . ALA A 1 251 ? 8.973 10.025 -34.043 1.00 92.38 251 ALA A N 1
ATOM 1951 C CA . ALA A 1 251 ? 7.715 9.810 -34.755 1.00 92.38 251 ALA A CA 1
ATOM 1952 C C . ALA A 1 251 ? 7.676 8.413 -35.398 1.00 92.38 251 ALA A C 1
ATOM 1954 O O . ALA A 1 251 ? 6.668 7.711 -35.311 1.00 92.38 251 ALA A O 1
ATOM 1955 N N . ARG A 1 252 ? 8.800 7.975 -35.979 1.00 92.69 252 ARG A N 1
ATOM 1956 C CA . ARG A 1 252 ? 8.943 6.628 -36.541 1.00 92.69 252 ARG A CA 1
ATOM 1957 C C . ARG A 1 252 ? 8.886 5.532 -35.474 1.00 92.69 252 ARG A C 1
ATOM 1959 O O . ARG A 1 252 ? 8.256 4.508 -35.716 1.00 92.69 252 ARG A O 1
ATOM 1966 N N . GLU A 1 253 ? 9.501 5.739 -34.309 1.00 90.50 253 GLU A N 1
ATOM 1967 C CA . GLU A 1 253 ? 9.410 4.817 -33.169 1.00 90.50 253 GLU A CA 1
ATOM 1968 C C . GLU A 1 253 ? 7.949 4.614 -32.748 1.00 90.50 253 GLU A C 1
ATOM 1970 O O . GLU A 1 253 ? 7.500 3.474 -32.624 1.00 90.50 253 GLU A O 1
ATOM 1975 N N . GLN A 1 254 ? 7.193 5.707 -32.598 1.00 89.88 254 GLN A N 1
ATOM 1976 C CA . GLN A 1 254 ? 5.780 5.641 -32.231 1.00 89.88 254 GLN A CA 1
ATOM 1977 C C . GLN A 1 254 ? 4.953 4.899 -33.289 1.00 89.88 254 GLN A C 1
ATOM 1979 O O . GLN A 1 254 ? 4.204 3.986 -32.956 1.00 89.88 254 GLN A O 1
ATOM 1984 N N . MET A 1 255 ? 5.153 5.213 -34.573 1.00 93.25 255 MET A N 1
ATOM 1985 C CA . MET A 1 255 ? 4.445 4.547 -35.670 1.00 93.25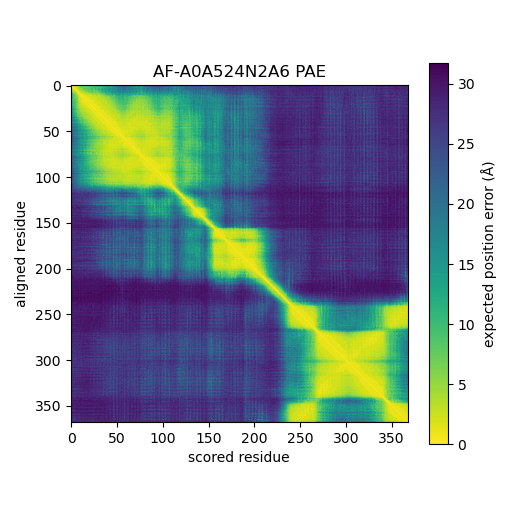 255 MET A CA 1
ATOM 1986 C C . MET A 1 255 ? 4.709 3.030 -35.707 1.00 93.25 255 MET A C 1
ATOM 1988 O O . MET A 1 255 ? 3.801 2.244 -35.988 1.00 93.25 255 MET A O 1
ATOM 1992 N N . LEU A 1 256 ? 5.946 2.600 -35.424 1.00 89.12 256 LEU A N 1
ATOM 1993 C CA . LEU A 1 256 ? 6.308 1.181 -35.350 1.00 89.12 256 LEU A CA 1
ATOM 1994 C C . LEU A 1 256 ? 5.641 0.484 -34.157 1.00 89.12 256 LEU A C 1
ATOM 1996 O O . LEU A 1 256 ? 5.168 -0.642 -34.310 1.00 89.12 256 LEU A O 1
ATOM 2000 N N . LEU A 1 257 ? 5.560 1.143 -32.997 1.00 85.31 257 LEU A N 1
ATOM 2001 C CA . LEU A 1 257 ? 4.843 0.621 -31.829 1.00 85.31 257 LEU A CA 1
ATOM 2002 C C . LEU A 1 257 ? 3.351 0.432 -32.125 1.00 85.31 257 LEU A C 1
ATOM 2004 O O . LEU A 1 257 ? 2.838 -0.671 -31.925 1.00 85.31 257 LEU A O 1
ATOM 2008 N N . ASP A 1 258 ? 2.701 1.450 -32.689 1.00 88.38 258 ASP A N 1
ATOM 2009 C CA . ASP A 1 258 ? 1.281 1.404 -33.051 1.00 88.38 258 ASP A CA 1
ATOM 2010 C C . ASP A 1 258 ? 1.011 0.290 -34.080 1.00 88.38 258 ASP A C 1
ATOM 2012 O O . ASP A 1 258 ? 0.041 -0.462 -33.975 1.00 88.38 258 ASP A O 1
ATOM 2016 N N . SER A 1 259 ? 1.917 0.116 -35.051 1.00 88.56 259 SER A N 1
ATOM 2017 C CA . SER A 1 259 ? 1.824 -0.939 -36.071 1.00 88.56 259 SER A CA 1
ATOM 2018 C C . SER A 1 259 ? 1.981 -2.344 -35.480 1.00 88.56 259 SER A C 1
ATOM 2020 O O . SER A 1 259 ? 1.269 -3.266 -35.880 1.00 88.56 259 SER A O 1
ATOM 2022 N N . ILE A 1 260 ? 2.897 -2.531 -34.522 1.00 85.00 260 ILE A N 1
ATOM 2023 C CA . ILE A 1 260 ? 3.065 -3.802 -33.800 1.00 85.00 260 ILE A CA 1
ATOM 2024 C C . ILE A 1 260 ? 1.804 -4.120 -32.990 1.00 85.00 260 ILE A C 1
ATOM 2026 O O . ILE A 1 260 ? 1.357 -5.268 -32.976 1.00 85.00 260 ILE A O 1
ATOM 2030 N N . GLU A 1 261 ? 1.228 -3.122 -32.324 1.00 82.88 261 GLU A N 1
ATOM 2031 C CA . GLU A 1 261 ? 0.037 -3.279 -31.492 1.00 82.88 261 GLU A CA 1
ATOM 2032 C C . GLU A 1 261 ? -1.212 -3.590 -32.326 1.00 82.88 261 GLU A C 1
ATOM 2034 O O . GLU A 1 261 ? -1.896 -4.576 -32.046 1.00 82.88 261 GLU A O 1
ATOM 2039 N N . ALA A 1 262 ? -1.436 -2.859 -33.422 1.00 83.69 262 ALA A N 1
ATOM 2040 C CA . ALA A 1 262 ? -2.522 -3.114 -34.371 1.00 83.69 262 ALA A CA 1
ATOM 2041 C C . ALA A 1 262 ? -2.469 -4.531 -34.969 1.00 83.69 262 ALA A C 1
ATOM 2043 O O . ALA A 1 262 ? -3.491 -5.153 -35.256 1.00 83.69 262 ALA A O 1
ATOM 2044 N N . ARG A 1 263 ? -1.266 -5.079 -35.155 1.00 82.81 263 ARG A N 1
ATOM 2045 C CA . ARG A 1 263 ? -1.083 -6.414 -35.736 1.00 82.81 263 ARG A CA 1
ATOM 2046 C C . ARG A 1 263 ? -1.221 -7.531 -34.705 1.00 82.81 263 ARG A C 1
ATOM 2048 O O . ARG A 1 263 ? -1.743 -8.603 -35.015 1.00 82.81 263 ARG A O 1
ATOM 2055 N N . LYS A 1 264 ? -0.819 -7.267 -33.460 1.00 77.69 264 LYS A N 1
ATOM 2056 C CA . LYS A 1 264 ? -1.101 -8.139 -32.310 1.00 77.69 264 LYS A CA 1
ATOM 2057 C C . LYS A 1 264 ? -2.601 -8.243 -32.036 1.00 77.69 264 LYS A C 1
ATOM 2059 O O . LYS A 1 264 ? -3.086 -9.340 -31.759 1.00 77.69 264 LYS A O 1
ATOM 2064 N N . SER A 1 265 ? -3.331 -7.136 -32.163 1.00 71.56 265 SER A N 1
ATOM 2065 C CA . SER A 1 265 ? -4.785 -7.119 -31.993 1.00 71.56 265 SER A CA 1
ATOM 2066 C C . SER A 1 265 ? -5.527 -7.749 -33.175 1.00 71.56 265 SER A C 1
ATOM 2068 O O . SER A 1 265 ? -6.489 -8.469 -32.952 1.00 71.56 265 SER A O 1
ATOM 2070 N N . ALA A 1 266 ? -5.051 -7.594 -34.417 1.00 75.00 266 ALA A N 1
ATOM 2071 C CA . ALA A 1 266 ? -5.666 -8.235 -35.588 1.00 75.00 266 ALA A CA 1
ATOM 2072 C C . ALA A 1 266 ? -5.500 -9.770 -35.635 1.00 75.00 266 ALA A C 1
ATOM 2074 O O . ALA A 1 266 ? -6.306 -10.464 -36.251 1.00 75.00 266 ALA A O 1
ATOM 2075 N N . SER A 1 267 ? -4.448 -10.308 -35.011 1.00 67.38 267 SER A N 1
ATOM 2076 C CA . SER A 1 267 ? -4.125 -11.748 -35.011 1.00 67.38 267 SER A CA 1
ATOM 2077 C C . SER A 1 267 ? -4.706 -12.520 -33.824 1.00 67.38 267 SER A C 1
ATOM 2079 O O . SER A 1 267 ? -4.584 -13.745 -33.765 1.00 67.38 267 SER A O 1
ATOM 2081 N N . THR A 1 268 ? -5.350 -11.823 -32.889 1.00 68.06 268 THR A N 1
ATOM 2082 C CA . THR A 1 268 ? -5.941 -12.414 -31.689 1.00 68.06 268 THR A CA 1
ATOM 2083 C C . THR A 1 268 ? -7.445 -12.152 -31.740 1.00 68.06 268 THR A C 1
ATOM 2085 O O . THR A 1 268 ? -7.837 -11.013 -31.986 1.00 68.06 268 THR A O 1
ATOM 2088 N N . PRO A 1 269 ? -8.319 -13.158 -31.545 1.00 76.88 269 PRO A N 1
ATOM 2089 C CA . PRO A 1 269 ? -9.746 -12.884 -31.413 1.00 76.88 269 PRO A CA 1
ATOM 2090 C C . PRO A 1 269 ? -9.953 -11.825 -30.319 1.00 76.88 269 PRO A C 1
ATOM 2092 O O . PRO A 1 269 ? -9.235 -11.831 -29.323 1.00 76.88 269 PRO A O 1
ATOM 2095 N N . ALA A 1 270 ? -10.878 -10.883 -30.493 1.00 82.88 270 ALA A N 1
ATOM 2096 C CA . ALA A 1 270 ? -11.099 -9.866 -29.467 1.00 82.88 270 ALA A CA 1
ATOM 2097 C C . ALA A 1 270 ? -11.514 -10.541 -28.148 1.00 82.88 270 ALA A C 1
ATOM 2099 O O . ALA A 1 270 ? -12.417 -11.383 -28.142 1.00 82.88 270 ALA A O 1
ATOM 2100 N N . ASN A 1 271 ? -10.858 -10.191 -27.037 1.00 86.19 271 ASN A N 1
ATOM 2101 C CA . ASN A 1 271 ? -11.188 -10.763 -25.737 1.00 86.19 271 ASN A CA 1
ATOM 2102 C C . ASN A 1 271 ? -12.583 -10.260 -25.315 1.00 86.19 271 ASN A C 1
ATOM 2104 O O . ASN A 1 271 ? -12.742 -9.067 -25.042 1.00 86.19 271 ASN A O 1
ATOM 2108 N N . PRO A 1 272 ? -13.602 -11.133 -25.197 1.00 94.00 272 PRO A N 1
ATOM 2109 C CA . PRO A 1 272 ? -14.975 -10.709 -24.912 1.00 94.00 272 PRO A CA 1
ATOM 2110 C C . PRO A 1 272 ? -15.139 -10.095 -23.512 1.00 94.00 272 PRO A C 1
ATOM 2112 O O . PRO A 1 272 ? -16.182 -9.523 -23.198 1.00 94.00 272 PRO A O 1
ATOM 2115 N N . HIS A 1 273 ? -14.135 -10.228 -22.640 1.00 94.06 273 HIS A N 1
ATOM 2116 C CA . HIS A 1 273 ? -14.136 -9.675 -21.287 1.00 94.06 273 HIS A CA 1
ATOM 2117 C C . HIS A 1 273 ? -13.406 -8.332 -21.175 1.00 94.06 273 HIS A C 1
ATOM 2119 O O . HIS A 1 273 ? -13.439 -7.722 -20.106 1.00 94.06 273 HIS A O 1
ATOM 2125 N N . GLU A 1 274 ? -12.752 -7.865 -22.240 1.00 91.38 274 GLU A N 1
ATOM 2126 C CA . GLU A 1 274 ? -11.943 -6.648 -22.214 1.00 91.38 274 GLU A CA 1
ATOM 2127 C C . GLU A 1 274 ? -12.782 -5.387 -21.999 1.00 91.38 274 GLU A C 1
ATOM 2129 O O . GLU A 1 274 ? -12.526 -4.650 -21.046 1.00 91.38 274 GLU A O 1
ATOM 2134 N N . ASP A 1 275 ? -13.838 -5.190 -22.788 1.00 92.12 275 ASP A N 1
ATOM 2135 C CA . ASP A 1 275 ? -14.737 -4.037 -22.643 1.00 92.12 275 ASP A CA 1
ATOM 2136 C C . ASP A 1 275 ? -15.418 -4.015 -21.272 1.00 92.12 275 ASP A C 1
ATOM 2138 O O . ASP A 1 275 ? -15.506 -2.976 -20.614 1.00 92.12 275 ASP A O 1
ATOM 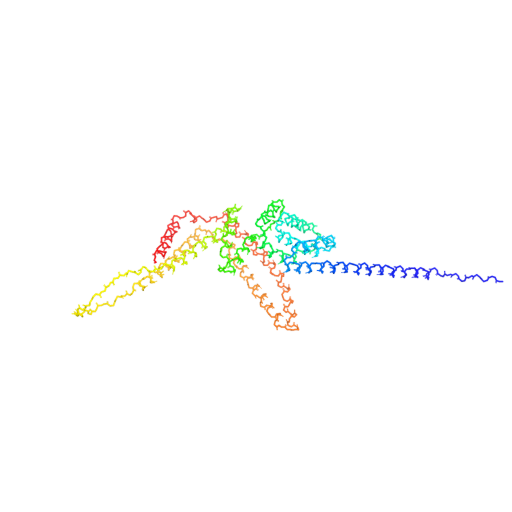2142 N N . GLY A 1 276 ? -15.852 -5.187 -20.795 1.00 93.56 276 GLY A N 1
ATOM 2143 C CA . GLY A 1 276 ? -16.451 -5.334 -19.471 1.00 93.56 276 GLY A CA 1
ATOM 2144 C C . GLY A 1 276 ? -15.476 -4.970 -18.350 1.00 93.56 276 GLY A C 1
ATOM 2145 O O . GLY A 1 276 ? -15.849 -4.263 -17.412 1.00 93.56 276 GLY A O 1
ATOM 2146 N N . TYR A 1 277 ? -14.221 -5.416 -18.456 1.00 94.38 277 TYR A N 1
ATOM 2147 C CA . TYR A 1 277 ? -13.160 -5.068 -17.513 1.00 94.38 277 TYR A CA 1
ATOM 2148 C C . TYR A 1 277 ? -12.847 -3.567 -17.537 1.00 94.38 277 TYR A C 1
ATOM 2150 O O . TYR A 1 277 ? -12.808 -2.946 -16.475 1.00 94.38 277 TYR A O 1
ATOM 2158 N N . ASN A 1 278 ? -12.691 -2.968 -18.720 1.00 91.44 278 ASN A N 1
ATOM 2159 C CA . ASN A 1 278 ? -12.406 -1.539 -18.865 1.00 91.44 278 ASN A CA 1
ATOM 2160 C C . ASN A 1 278 ? -13.542 -0.684 -18.279 1.00 91.44 278 ASN A C 1
ATOM 2162 O O . ASN A 1 278 ? -13.294 0.188 -17.447 1.00 91.44 278 ASN A O 1
ATOM 2166 N N . ALA A 1 279 ? -14.800 -1.021 -18.579 1.00 96.00 279 ALA A N 1
ATOM 2167 C CA . ALA A 1 279 ? -15.958 -0.354 -17.987 1.00 96.00 279 ALA A CA 1
ATOM 2168 C C . ALA A 1 279 ? -16.010 -0.497 -16.451 1.00 96.00 279 ALA A C 1
ATOM 2170 O O . ALA A 1 279 ? -16.422 0.431 -15.751 1.00 96.00 279 ALA A O 1
ATOM 2171 N N . ALA A 1 280 ? -15.597 -1.644 -15.898 1.00 93.50 280 ALA A N 1
ATOM 2172 C CA . ALA A 1 280 ? -15.510 -1.839 -14.449 1.00 93.50 280 ALA A CA 1
ATOM 2173 C C . ALA A 1 280 ? -14.390 -0.998 -13.812 1.00 93.50 280 ALA A C 1
ATOM 2175 O O . ALA A 1 280 ? -14.595 -0.426 -12.739 1.00 93.50 280 ALA A O 1
ATOM 2176 N N . VAL A 1 281 ? -13.239 -0.875 -14.481 1.00 91.81 281 VAL A N 1
ATOM 2177 C CA . VAL A 1 281 ? -12.133 -0.000 -14.060 1.00 91.81 281 VAL A CA 1
ATOM 2178 C C . VAL A 1 281 ? -12.585 1.460 -14.022 1.00 91.81 281 VAL A C 1
ATOM 2180 O O . VAL A 1 281 ? -12.334 2.144 -13.029 1.00 91.81 281 VAL A O 1
ATOM 2183 N N . ASP A 1 282 ? -13.291 1.931 -15.048 1.00 94.88 282 ASP A N 1
ATOM 2184 C CA . ASP A 1 282 ? -13.765 3.316 -15.108 1.00 94.88 282 ASP A CA 1
ATOM 2185 C C . ASP A 1 282 ? -14.796 3.621 -14.016 1.00 94.88 282 ASP A C 1
ATOM 2187 O O . ASP A 1 282 ? -14.706 4.648 -13.339 1.00 94.88 282 ASP A O 1
ATOM 2191 N N . ARG A 1 283 ? -15.725 2.692 -13.751 1.00 94.75 283 ARG A N 1
ATOM 2192 C CA . ARG A 1 283 ? -16.680 2.808 -12.632 1.00 94.75 283 ARG A CA 1
ATOM 2193 C C . ARG A 1 283 ? -15.981 2.852 -11.274 1.00 94.75 283 ARG A C 1
ATOM 2195 O O . ARG A 1 283 ? -16.366 3.650 -10.415 1.00 94.75 283 ARG A O 1
ATOM 2202 N N . TYR A 1 284 ? -14.953 2.026 -11.082 1.00 93.31 284 TYR A N 1
ATOM 2203 C CA . TYR A 1 284 ? -14.165 2.016 -9.851 1.00 93.31 284 TYR A CA 1
ATOM 2204 C C . TYR A 1 284 ? -13.424 3.343 -9.650 1.00 93.31 284 TYR A C 1
ATOM 2206 O O . TYR A 1 284 ? -13.524 3.953 -8.584 1.00 93.31 284 TYR A O 1
ATOM 2214 N N . LYS A 1 285 ? -12.761 3.855 -10.697 1.00 91.81 285 LYS A N 1
ATOM 2215 C CA . LYS A 1 285 ? -12.094 5.168 -10.675 1.00 91.81 285 LYS A CA 1
ATOM 2216 C C . LYS A 1 285 ? -13.071 6.304 -10.368 1.00 91.81 285 LYS A C 1
ATOM 2218 O O . LYS A 1 285 ? -12.777 7.140 -9.517 1.00 91.81 285 LYS A O 1
ATOM 2223 N N . ALA A 1 286 ? -14.243 6.316 -11.004 1.00 95.00 286 ALA A N 1
ATOM 2224 C CA . ALA A 1 286 ? -15.277 7.316 -10.743 1.00 95.00 286 ALA A CA 1
ATOM 2225 C C . ALA A 1 286 ? -15.760 7.276 -9.281 1.00 95.00 286 ALA A C 1
ATOM 2227 O O . ALA A 1 286 ? -15.943 8.319 -8.650 1.00 95.00 286 ALA A O 1
ATOM 2228 N N . THR A 1 287 ? -15.905 6.077 -8.713 1.00 95.19 287 THR A N 1
ATOM 2229 C CA . THR A 1 287 ? -16.318 5.890 -7.313 1.00 95.19 287 THR A CA 1
ATOM 2230 C C . THR A 1 287 ? -15.232 6.352 -6.339 1.00 95.19 287 THR A C 1
ATOM 2232 O O . THR A 1 287 ? -15.539 7.045 -5.367 1.00 95.19 287 THR A O 1
ATOM 2235 N N . GLN A 1 288 ? -13.957 6.061 -6.619 1.00 93.00 288 GLN A N 1
ATOM 2236 C CA . GLN A 1 288 ? -12.841 6.594 -5.831 1.00 93.00 288 GLN A CA 1
ATOM 2237 C C . GLN A 1 288 ? -12.773 8.125 -5.886 1.00 93.00 288 GLN A C 1
ATOM 2239 O O . GLN A 1 288 ? -12.631 8.763 -4.842 1.00 93.00 288 GLN A O 1
ATOM 2244 N N . ALA A 1 289 ? -12.927 8.723 -7.072 1.00 94.75 289 ALA A N 1
ATOM 2245 C CA . ALA A 1 289 ? -12.933 10.175 -7.239 1.00 94.75 289 ALA A CA 1
ATOM 2246 C C . ALA A 1 289 ? -14.071 10.830 -6.440 1.00 94.75 289 ALA A C 1
ATOM 2248 O O . ALA A 1 289 ? -13.844 11.799 -5.712 1.00 94.75 289 ALA A O 1
ATOM 2249 N N . LYS A 1 290 ? -15.278 10.249 -6.485 1.00 96.94 290 LYS A N 1
ATOM 2250 C CA . LYS A 1 290 ? -16.402 10.685 -5.644 1.00 96.94 290 LYS A CA 1
ATOM 2251 C C . LYS A 1 290 ? -16.075 10.565 -4.150 1.00 96.94 290 LYS A C 1
ATOM 2253 O O . LYS A 1 290 ? -16.423 11.450 -3.374 1.00 96.94 290 LYS A O 1
ATOM 2258 N N . GLY A 1 291 ? -15.364 9.514 -3.738 1.00 96.62 291 GLY A N 1
ATOM 2259 C CA . GLY A 1 291 ? -14.935 9.317 -2.346 1.00 96.62 291 GLY A CA 1
ATOM 2260 C C . GLY A 1 291 ? -13.968 10.378 -1.865 1.00 96.62 291 GLY A C 1
ATOM 2261 O O . GLY A 1 291 ? -14.142 10.918 -0.776 1.00 96.62 291 GLY A O 1
ATOM 2262 N N . GLN A 1 292 ? -13.004 10.744 -2.703 1.00 95.69 292 GLN A N 1
ATOM 2263 C CA . GLN A 1 292 ? -12.082 11.839 -2.413 1.00 95.69 292 GLN A CA 1
ATOM 2264 C C . GLN A 1 292 ? -12.816 13.183 -2.307 1.00 95.69 292 GLN A C 1
ATOM 2266 O O . GLN A 1 292 ? -12.543 13.958 -1.390 1.00 95.69 292 GLN A O 1
ATOM 2271 N N . GLN A 1 293 ? -13.787 13.445 -3.188 1.00 97.00 293 GLN A N 1
ATOM 2272 C CA . GLN A 1 293 ? -14.617 14.651 -3.118 1.00 97.00 293 GLN A CA 1
ATOM 2273 C C . GLN A 1 293 ? -15.458 14.706 -1.837 1.00 97.00 293 GLN A C 1
ATOM 2275 O O . GLN A 1 293 ? -15.463 15.734 -1.164 1.00 97.00 293 GLN A O 1
ATOM 2280 N N . LEU A 1 294 ? -16.118 13.608 -1.456 1.00 96.38 294 LEU A N 1
ATOM 2281 C CA . LEU A 1 294 ? -16.903 13.536 -0.219 1.00 96.38 294 LEU A CA 1
ATOM 2282 C C . LEU A 1 294 ? -16.028 13.666 1.030 1.00 96.38 294 LEU A C 1
ATOM 2284 O O . LEU A 1 294 ? -16.413 14.334 1.985 1.00 96.38 294 LEU A O 1
ATOM 2288 N N . GLN A 1 295 ? -14.827 13.085 1.017 1.00 95.62 295 GLN A N 1
ATOM 2289 C CA . GLN A 1 295 ? -13.852 13.247 2.094 1.00 95.62 295 GLN A CA 1
ATOM 2290 C C . GLN A 1 295 ? -13.425 14.713 2.241 1.00 95.62 295 GLN A C 1
ATOM 2292 O O . GLN A 1 295 ? -13.346 15.226 3.358 1.00 95.62 295 GLN A O 1
ATOM 2297 N N . LYS A 1 296 ? -13.190 15.403 1.119 1.00 96.88 296 LYS A N 1
ATOM 2298 C CA . LYS A 1 296 ? -12.897 16.838 1.101 1.00 96.88 296 LYS A CA 1
ATOM 2299 C C . LYS A 1 296 ? -14.076 17.652 1.647 1.00 96.88 296 LYS A C 1
ATOM 2301 O O . LYS A 1 296 ? -13.884 18.431 2.575 1.00 96.88 296 LYS A O 1
ATOM 2306 N N . GLN A 1 297 ? -15.297 17.394 1.170 1.00 95.62 297 GLN A N 1
ATOM 2307 C CA . GLN A 1 297 ? -16.515 18.043 1.672 1.00 95.62 297 GLN A CA 1
ATOM 2308 C C . GLN A 1 297 ? -16.723 17.812 3.172 1.00 95.62 297 GLN A C 1
ATOM 2310 O O . GLN A 1 297 ? -17.091 18.740 3.885 1.00 95.62 297 GLN A O 1
ATOM 2315 N N . MET A 1 298 ? -16.456 16.604 3.674 1.00 96.75 298 MET A N 1
ATOM 2316 C CA . MET A 1 298 ? -16.554 16.277 5.099 1.00 96.75 298 MET A CA 1
ATOM 2317 C C . MET A 1 298 ? -15.558 17.084 5.946 1.00 96.75 298 MET A C 1
ATOM 2319 O O . MET A 1 298 ? -15.889 17.476 7.065 1.00 96.75 298 MET A O 1
ATOM 2323 N N . ASN A 1 299 ? -14.352 17.329 5.427 1.00 95.00 299 ASN A N 1
ATOM 2324 C CA . ASN A 1 299 ? -13.329 18.124 6.107 1.00 95.00 299 ASN A CA 1
ATOM 2325 C C . ASN A 1 299 ? -13.642 19.631 6.078 1.00 95.00 299 ASN A C 1
ATOM 2327 O O . ASN A 1 299 ? -13.319 20.331 7.033 1.00 95.00 299 ASN A O 1
ATOM 2331 N N . GLU A 1 300 ? -14.264 20.117 5.002 1.00 97.06 300 GLU A N 1
ATOM 2332 C CA . GLU A 1 300 ? -14.590 21.537 4.794 1.00 97.06 300 GLU A CA 1
ATOM 2333 C C . GLU A 1 300 ? -15.941 21.948 5.407 1.00 97.06 300 GLU A C 1
ATOM 2335 O O . GLU A 1 300 ? -16.154 23.118 5.716 1.00 97.06 300 GLU A O 1
ATOM 2340 N N . SER A 1 301 ? -16.855 20.996 5.610 1.00 95.94 301 SER A N 1
ATOM 2341 C CA . SER A 1 301 ? -18.209 21.255 6.112 1.00 95.94 301 SER A CA 1
ATOM 2342 C C . SER A 1 301 ? -18.335 21.045 7.623 1.00 95.94 301 SER A C 1
ATOM 2344 O O . SER A 1 301 ? -17.623 20.251 8.241 1.00 95.94 301 SER A O 1
ATOM 2346 N N . THR A 1 302 ? -19.325 21.696 8.232 1.00 96.56 302 THR A N 1
ATOM 2347 C CA . THR A 1 302 ? -19.717 21.496 9.637 1.00 96.56 302 THR A CA 1
ATOM 2348 C C . THR A 1 302 ? -21.205 21.139 9.751 1.00 96.56 302 THR A C 1
ATOM 2350 O O . THR A 1 302 ? -21.962 21.226 8.782 1.00 96.56 302 THR A O 1
ATOM 2353 N N . GLY A 1 303 ? -21.632 20.664 10.927 1.00 96.38 303 GLY A N 1
ATOM 2354 C CA . GLY A 1 303 ? -23.038 20.353 11.211 1.00 96.38 303 GLY A CA 1
ATOM 2355 C C . GLY A 1 303 ? -23.641 19.282 10.291 1.00 96.38 303 GLY A C 1
ATOM 2356 O O . GLY A 1 303 ? -23.030 18.241 10.042 1.00 96.38 303 GLY A O 1
ATOM 2357 N N . GLN A 1 304 ? -24.850 19.539 9.784 1.00 96.56 304 GLN A N 1
ATOM 2358 C CA . GLN A 1 304 ? -25.624 18.571 8.999 1.00 96.56 304 GLN A CA 1
ATOM 2359 C C . GLN A 1 304 ? -24.946 18.176 7.680 1.00 96.56 304 GLN A C 1
ATOM 2361 O O . GLN A 1 304 ? -24.982 17.009 7.300 1.00 96.56 304 GLN A O 1
ATOM 2366 N N . ALA A 1 305 ? -24.288 19.115 6.994 1.00 94.62 305 ALA A N 1
ATOM 2367 C CA . ALA A 1 305 ? -23.598 18.835 5.734 1.00 94.62 305 ALA A CA 1
ATOM 2368 C C . ALA A 1 305 ? -22.454 17.822 5.922 1.00 94.62 305 ALA A C 1
ATOM 2370 O O . ALA A 1 305 ? -22.292 16.903 5.120 1.00 94.62 305 ALA A O 1
ATOM 2371 N N . ARG A 1 306 ? -21.719 17.924 7.039 1.00 96.38 306 ARG A N 1
ATOM 2372 C CA . ARG A 1 306 ? -20.682 16.952 7.408 1.00 96.38 306 ARG A CA 1
ATOM 2373 C C . ARG A 1 306 ? -21.263 15.573 7.717 1.00 96.38 306 ARG A C 1
ATOM 2375 O O . ARG A 1 306 ? -20.693 14.573 7.290 1.00 96.38 306 ARG A O 1
ATOM 2382 N N . MET A 1 307 ? -22.384 15.520 8.439 1.00 96.62 307 MET A N 1
ATOM 2383 C CA . MET A 1 307 ? -23.075 14.260 8.741 1.00 96.62 307 MET A CA 1
ATOM 2384 C C . MET A 1 307 ? -23.559 13.570 7.461 1.00 96.62 307 MET A C 1
ATOM 2386 O O . MET A 1 307 ? -23.295 12.385 7.275 1.00 96.62 307 MET A O 1
ATOM 2390 N N . ASN A 1 308 ? -24.156 14.326 6.534 1.00 97.38 308 ASN A N 1
ATOM 2391 C CA . ASN A 1 308 ? -24.592 13.807 5.237 1.00 97.38 308 ASN A CA 1
ATOM 2392 C C . ASN A 1 308 ? -23.410 13.243 4.424 1.00 97.38 308 ASN A C 1
ATOM 2394 O O . ASN A 1 308 ? -23.500 12.130 3.909 1.00 97.38 308 ASN A O 1
ATOM 2398 N N . ALA A 1 309 ? -22.282 13.964 4.358 1.00 96.69 309 ALA A N 1
ATOM 2399 C CA . ALA A 1 309 ? -21.077 13.492 3.668 1.00 96.69 309 ALA A CA 1
ATOM 2400 C C . ALA A 1 309 ? -20.502 12.210 4.302 1.00 96.69 309 ALA A C 1
ATOM 2402 O O . ALA A 1 309 ? -20.085 11.292 3.595 1.00 96.69 309 ALA A O 1
ATOM 2403 N N . MET A 1 310 ? -20.519 12.111 5.636 1.00 96.00 310 MET A N 1
ATOM 2404 C CA . MET A 1 310 ? -20.073 10.918 6.361 1.00 96.00 310 MET A CA 1
ATOM 2405 C C . MET A 1 310 ? -20.975 9.703 6.091 1.00 96.00 310 MET A C 1
ATOM 2407 O O . MET A 1 310 ? -20.473 8.593 5.893 1.00 96.00 310 MET A O 1
ATOM 2411 N N . ASP A 1 311 ? -22.293 9.896 6.058 1.00 97.38 311 ASP A N 1
ATOM 2412 C CA . ASP A 1 311 ? -23.248 8.828 5.755 1.00 97.38 311 ASP A CA 1
ATOM 2413 C C . ASP A 1 311 ? -23.150 8.366 4.296 1.00 97.38 311 ASP A C 1
ATOM 2415 O O . ASP A 1 311 ? -23.226 7.163 4.026 1.00 97.38 311 ASP A O 1
ATOM 2419 N N . GLU A 1 312 ? -22.903 9.278 3.351 1.00 96.69 312 GLU A N 1
ATOM 2420 C CA . GLU A 1 312 ? -22.599 8.906 1.967 1.00 96.69 312 GLU A CA 1
ATOM 2421 C C . GLU A 1 312 ? -21.294 8.110 1.856 1.00 96.69 312 GLU A C 1
ATOM 2423 O O . GLU A 1 312 ? -21.285 7.058 1.216 1.00 96.69 312 GLU A O 1
ATOM 2428 N N . LEU A 1 313 ? -20.217 8.525 2.536 1.00 96.25 313 LEU A N 1
ATOM 2429 C 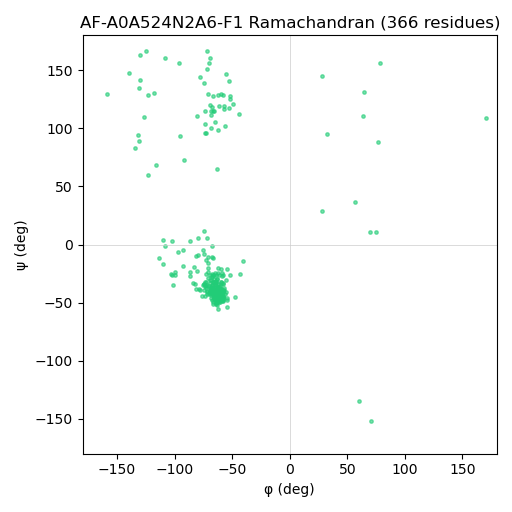CA . LEU A 1 313 ? -18.960 7.762 2.578 1.00 96.25 313 LEU A CA 1
ATOM 2430 C C . LEU A 1 313 ? -19.163 6.346 3.135 1.00 96.25 313 LEU A C 1
ATOM 2432 O O . LEU A 1 313 ? -18.609 5.381 2.600 1.00 96.25 313 LEU A O 1
ATOM 2436 N N . ARG A 1 314 ? -19.991 6.191 4.177 1.00 94.75 314 ARG A N 1
ATOM 2437 C CA . ARG A 1 314 ? -20.342 4.872 4.727 1.00 94.75 314 ARG A CA 1
ATOM 2438 C C . ARG A 1 314 ? -21.082 4.005 3.714 1.00 94.75 314 ARG A C 1
ATOM 2440 O O . ARG A 1 314 ? -20.736 2.833 3.580 1.00 94.75 314 ARG A O 1
ATOM 2447 N N . LYS A 1 315 ? -22.061 4.563 2.992 1.00 94.50 315 LYS A N 1
ATOM 2448 C CA . LYS A 1 315 ? -22.786 3.839 1.932 1.00 94.50 315 LYS A CA 1
ATOM 2449 C C . LYS A 1 315 ? -21.838 3.409 0.813 1.00 94.50 315 LYS A C 1
ATOM 2451 O O . LYS A 1 315 ? -21.844 2.242 0.425 1.00 94.50 315 LYS A O 1
ATOM 2456 N N . MET A 1 316 ? -20.952 4.305 0.378 1.00 95.56 316 MET A N 1
ATOM 2457 C CA . MET A 1 316 ? -20.007 4.000 -0.694 1.00 95.56 316 MET A CA 1
ATOM 2458 C C . MET A 1 316 ? -18.989 2.920 -0.329 1.00 95.56 316 MET A C 1
ATOM 2460 O O . MET A 1 316 ? -18.524 2.219 -1.219 1.00 95.56 316 MET A O 1
ATOM 2464 N N . LYS A 1 317 ? -18.657 2.719 0.953 1.00 92.31 317 LYS A N 1
ATOM 2465 C CA . LYS A 1 317 ? -17.755 1.628 1.359 1.00 92.31 317 LYS A CA 1
ATOM 2466 C C . LYS A 1 317 ? -18.273 0.252 0.911 1.00 92.31 317 LYS A C 1
ATOM 2468 O O . LYS A 1 317 ? -17.483 -0.594 0.495 1.00 92.31 317 LYS A O 1
ATOM 2473 N N . GLY A 1 318 ? -19.591 0.043 0.956 1.00 91.75 318 GLY A N 1
ATOM 2474 C CA . GLY A 1 318 ? -20.219 -1.175 0.436 1.00 91.75 318 GLY A CA 1
ATOM 2475 C C . GLY A 1 318 ? -20.148 -1.272 -1.090 1.00 91.75 318 GLY A C 1
ATOM 2476 O O . GLY A 1 318 ? -19.926 -2.353 -1.631 1.00 91.75 318 GLY A O 1
ATOM 2477 N N . ASP A 1 319 ? -20.289 -0.147 -1.791 1.00 92.25 319 ASP A N 1
ATOM 2478 C CA . ASP A 1 319 ? -20.203 -0.094 -3.255 1.00 92.25 319 ASP A CA 1
ATOM 2479 C C . ASP A 1 319 ? -18.782 -0.349 -3.758 1.00 92.25 319 ASP A C 1
ATOM 2481 O O . ASP A 1 319 ? -18.604 -1.129 -4.690 1.00 92.25 319 ASP A O 1
ATOM 2485 N N . VAL A 1 320 ? -17.774 0.222 -3.094 1.00 93.69 320 VAL A N 1
ATOM 2486 C CA . VAL A 1 320 ? -16.351 -0.006 -3.389 1.00 93.69 320 VAL A CA 1
ATOM 2487 C C . VAL A 1 320 ? -16.017 -1.489 -3.264 1.00 93.69 320 VAL A C 1
ATOM 2489 O O . VAL A 1 320 ? -15.479 -2.068 -4.201 1.00 93.69 320 VAL A O 1
ATOM 2492 N N . SER A 1 321 ? -16.416 -2.137 -2.165 1.00 92.56 321 SER A N 1
ATOM 2493 C CA . SER A 1 321 ? -16.163 -3.572 -1.978 1.00 92.56 321 SER A CA 1
ATOM 2494 C C . SER A 1 321 ? -16.838 -4.433 -3.058 1.00 92.56 321 SER A C 1
ATOM 2496 O O . SER A 1 321 ? -16.228 -5.369 -3.577 1.00 92.56 321 SER A O 1
ATOM 2498 N N . ARG A 1 322 ? -18.073 -4.092 -3.462 1.00 95.12 322 ARG A N 1
ATOM 2499 C CA . ARG A 1 322 ? -18.772 -4.775 -4.567 1.00 95.12 322 ARG A CA 1
ATOM 2500 C C . ARG A 1 322 ? -18.071 -4.574 -5.912 1.00 95.12 322 ARG A C 1
ATOM 2502 O O . ARG A 1 322 ? -17.929 -5.530 -6.671 1.00 95.12 322 ARG A O 1
ATOM 2509 N N . GLN A 1 323 ? -17.615 -3.357 -6.199 1.00 94.69 323 GLN A N 1
ATOM 2510 C CA . GLN A 1 323 ? -16.884 -3.043 -7.428 1.00 94.69 323 GLN A CA 1
ATOM 2511 C C . GLN A 1 323 ? -15.513 -3.724 -7.477 1.00 94.69 323 GLN A C 1
ATOM 2513 O O . GLN A 1 323 ? -15.127 -4.210 -8.535 1.00 94.69 323 GLN A O 1
ATOM 2518 N N . GLU A 1 324 ? -14.801 -3.826 -6.352 1.00 92.81 324 GLU A N 1
ATOM 2519 C CA . GLU A 1 324 ? -13.526 -4.551 -6.265 1.00 92.81 324 GLU A CA 1
ATOM 2520 C C . GLU A 1 324 ? -13.701 -6.037 -6.563 1.00 92.81 324 GLU A C 1
ATOM 2522 O O . GLU A 1 324 ? -12.935 -6.600 -7.346 1.00 92.81 324 GLU A O 1
ATOM 2527 N N . ALA A 1 325 ? -14.742 -6.661 -6.005 1.00 95.06 325 ALA A N 1
ATOM 2528 C CA . ALA A 1 325 ? -15.074 -8.049 -6.305 1.00 95.06 325 ALA A CA 1
ATOM 2529 C C . ALA A 1 325 ? -15.402 -8.244 -7.798 1.00 95.06 325 ALA A C 1
ATOM 2531 O O . ALA A 1 325 ? -14.894 -9.174 -8.424 1.00 95.06 325 ALA A O 1
ATOM 2532 N N . GLN A 1 326 ? -16.190 -7.338 -8.390 1.00 95.62 326 GLN A N 1
ATOM 2533 C CA . GLN A 1 326 ? -16.522 -7.379 -9.817 1.00 95.62 326 GLN A CA 1
ATOM 2534 C C . GLN A 1 326 ? -15.284 -7.186 -10.708 1.00 95.62 326 GLN A C 1
ATOM 2536 O O . GLN A 1 326 ? -15.118 -7.895 -11.701 1.00 95.62 326 GLN A O 1
ATOM 2541 N N . LEU A 1 327 ? -14.399 -6.253 -10.354 1.00 95.62 327 LEU A N 1
ATOM 2542 C CA . LEU A 1 327 ? -13.154 -5.998 -11.076 1.00 95.62 327 LEU A CA 1
ATOM 2543 C C . LEU A 1 327 ? -12.216 -7.205 -10.987 1.00 95.62 327 LEU A C 1
ATOM 2545 O O . LEU A 1 327 ? -11.625 -7.590 -11.994 1.00 95.62 327 LEU A O 1
ATOM 2549 N N . ALA A 1 328 ? -12.107 -7.833 -9.814 1.00 92.88 328 ALA A N 1
ATOM 2550 C CA . ALA A 1 328 ? -11.309 -9.039 -9.620 1.00 92.88 328 ALA A CA 1
ATOM 2551 C C . ALA A 1 328 ? -11.829 -10.220 -10.458 1.00 92.88 328 ALA A C 1
ATOM 2553 O O . ALA A 1 328 ? -11.029 -10.892 -11.111 1.00 92.88 328 ALA A O 1
ATOM 2554 N N . ASP A 1 329 ? -13.147 -10.439 -10.493 1.00 96.88 329 ASP A N 1
ATOM 2555 C CA . ASP A 1 329 ? -13.782 -11.478 -11.315 1.00 96.88 329 ASP A CA 1
ATOM 2556 C C . ASP A 1 329 ? -13.557 -11.238 -12.817 1.00 96.88 329 ASP A C 1
ATOM 2558 O O . ASP A 1 329 ? -13.073 -12.120 -13.529 1.00 96.88 329 ASP A O 1
ATOM 2562 N N . LEU A 1 330 ? -13.813 -10.019 -13.303 1.00 95.56 330 LEU A N 1
ATOM 2563 C CA . LEU A 1 330 ? -13.590 -9.665 -14.710 1.00 95.56 330 LEU A CA 1
ATOM 2564 C C . LEU A 1 330 ? -12.116 -9.762 -15.100 1.00 95.56 330 LEU A C 1
ATOM 2566 O O . LEU A 1 330 ? -11.798 -10.253 -16.179 1.00 95.56 330 LEU A O 1
ATOM 2570 N N . LYS A 1 331 ? -11.204 -9.370 -14.207 1.00 94.25 331 LYS A N 1
ATOM 2571 C CA . LYS A 1 331 ? -9.762 -9.536 -14.410 1.00 94.25 331 LYS A CA 1
ATOM 2572 C C . LYS A 1 331 ? -9.372 -11.008 -14.487 1.00 94.25 331 LYS A C 1
ATOM 2574 O O . LYS A 1 331 ? -8.541 -11.375 -15.315 1.00 94.25 331 LYS A O 1
ATOM 2579 N N . ALA A 1 332 ? -9.948 -11.857 -13.638 1.00 93.75 332 ALA A N 1
ATOM 2580 C CA . ALA A 1 332 ? -9.709 -13.295 -13.680 1.00 93.75 332 ALA A CA 1
ATOM 2581 C C . ALA A 1 332 ? -10.202 -13.902 -15.003 1.00 93.75 332 ALA A C 1
ATOM 2583 O O . ALA A 1 332 ? -9.451 -14.647 -15.630 1.00 93.75 332 ALA A O 1
ATOM 2584 N N . LYS A 1 333 ? -11.402 -13.522 -15.462 1.00 95.38 333 LYS A N 1
ATOM 2585 C CA . LYS A 1 333 ? -11.971 -13.944 -16.753 1.00 95.38 333 LYS A CA 1
ATOM 2586 C C . LYS A 1 333 ? -11.137 -13.467 -17.939 1.00 95.38 333 LYS A C 1
ATOM 2588 O O . LYS A 1 333 ? -10.785 -14.285 -18.784 1.00 95.38 333 LYS A O 1
ATOM 2593 N N . LYS A 1 334 ? -10.740 -12.187 -17.951 1.00 92.50 334 LYS A N 1
ATOM 2594 C CA . LYS A 1 334 ? -9.842 -11.612 -18.964 1.00 92.50 334 LYS A CA 1
ATOM 2595 C C . LYS A 1 334 ? -8.546 -12.421 -19.054 1.00 92.50 334 LYS A C 1
ATOM 2597 O O . LYS A 1 334 ? -8.233 -12.953 -20.110 1.00 92.50 334 LYS A O 1
ATOM 2602 N N . ASN A 1 335 ? -7.867 -12.616 -17.923 1.00 86.56 335 ASN A N 1
ATOM 2603 C CA . ASN A 1 335 ? -6.601 -13.347 -17.874 1.00 86.56 335 ASN A CA 1
ATOM 2604 C C . ASN A 1 335 ? -6.742 -14.833 -18.247 1.00 86.56 335 ASN A C 1
ATOM 2606 O O . ASN A 1 335 ? -5.826 -15.408 -18.826 1.00 86.56 335 ASN A O 1
ATOM 2610 N N . ALA A 1 336 ? -7.842 -15.490 -17.865 1.00 93.25 336 ALA A N 1
ATOM 2611 C CA . ALA A 1 336 ? -8.098 -16.882 -18.237 1.00 93.25 336 ALA A CA 1
ATOM 2612 C C . ALA A 1 336 ? -8.304 -17.020 -19.752 1.00 93.25 336 ALA A C 1
ATOM 2614 O O . ALA A 1 336 ? -7.794 -17.961 -20.366 1.00 93.25 336 ALA A O 1
ATOM 2615 N N . TRP A 1 337 ? -8.995 -16.051 -20.353 1.00 91.56 337 TRP A N 1
ATOM 2616 C CA . TRP A 1 337 ? -9.148 -15.961 -21.796 1.00 91.56 337 TRP A CA 1
ATOM 2617 C C . TRP A 1 337 ? -7.795 -15.728 -22.484 1.00 91.56 337 TRP A C 1
ATOM 2619 O O . TRP A 1 337 ? -7.415 -16.530 -23.331 1.00 91.56 337 TRP A O 1
ATOM 2629 N N . ASP A 1 338 ? -7.005 -14.749 -22.026 1.00 84.81 338 ASP A N 1
ATOM 2630 C CA . ASP A 1 338 ? -5.681 -14.434 -22.593 1.00 84.81 338 ASP A CA 1
ATOM 2631 C C . ASP A 1 338 ? -4.710 -15.630 -22.520 1.00 84.81 338 ASP A C 1
ATOM 2633 O O . ASP A 1 338 ? -3.888 -15.840 -23.408 1.00 84.81 338 ASP A O 1
ATOM 2637 N N . ARG A 1 339 ? -4.807 -16.453 -21.465 1.00 85.25 339 ARG A N 1
ATOM 2638 C CA . ARG A 1 339 ? -4.002 -17.681 -21.319 1.00 85.25 339 ARG A CA 1
ATOM 2639 C C . ARG A 1 339 ? -4.435 -18.809 -22.248 1.00 85.25 339 ARG A C 1
ATOM 2641 O O . ARG A 1 339 ? -3.591 -19.598 -22.656 1.00 85.25 339 ARG A O 1
ATOM 2648 N N . SER A 1 340 ? -5.736 -18.934 -22.504 1.00 88.31 340 SER A N 1
ATOM 2649 C CA . SER A 1 340 ? -6.290 -19.977 -23.382 1.00 88.31 340 SER A CA 1
ATOM 2650 C C . SER A 1 340 ? -6.221 -19.594 -24.860 1.00 88.31 340 SER A C 1
ATOM 2652 O O . SER A 1 340 ? -6.240 -20.476 -25.713 1.00 88.31 340 SER A O 1
ATOM 2654 N N . HIS A 1 341 ? -6.069 -18.302 -25.149 1.00 85.25 341 HIS A N 1
ATOM 2655 C CA . HIS A 1 341 ? -5.911 -17.741 -26.487 1.00 85.25 341 HIS A CA 1
ATOM 2656 C C . HIS A 1 341 ? -4.609 -16.932 -26.553 1.00 85.25 341 HIS A C 1
ATOM 2658 O O . HIS A 1 341 ? -4.649 -15.720 -26.782 1.00 85.25 341 HIS A O 1
ATOM 2664 N N . PRO A 1 342 ? -3.444 -17.569 -26.311 1.00 75.25 342 PRO A N 1
ATOM 2665 C CA . PRO A 1 342 ? -2.175 -16.868 -26.377 1.00 75.25 342 PRO A CA 1
ATOM 2666 C C . PRO A 1 342 ? -2.030 -16.264 -27.771 1.00 75.25 342 PRO A C 1
ATOM 2668 O O . PRO A 1 342 ? -2.219 -16.940 -28.783 1.00 75.25 342 PRO A O 1
ATOM 2671 N N . SER A 1 343 ? -1.720 -14.971 -27.818 1.00 68.12 343 SER A N 1
ATOM 2672 C CA . SER A 1 343 ? -1.519 -14.279 -29.082 1.00 68.12 343 SER A CA 1
ATOM 2673 C C . SER A 1 343 ? -0.417 -14.983 -29.880 1.00 68.12 343 SER A C 1
ATOM 2675 O O . SER A 1 343 ? 0.748 -15.001 -29.474 1.00 68.12 343 SER A O 1
ATOM 2677 N N . ASN A 1 344 ? -0.770 -15.529 -31.046 1.00 66.88 344 ASN A N 1
ATOM 2678 C CA . ASN A 1 344 ? 0.199 -16.091 -31.992 1.00 66.88 344 ASN A CA 1
ATOM 2679 C C . ASN A 1 344 ? 1.104 -15.013 -32.612 1.00 66.88 344 AS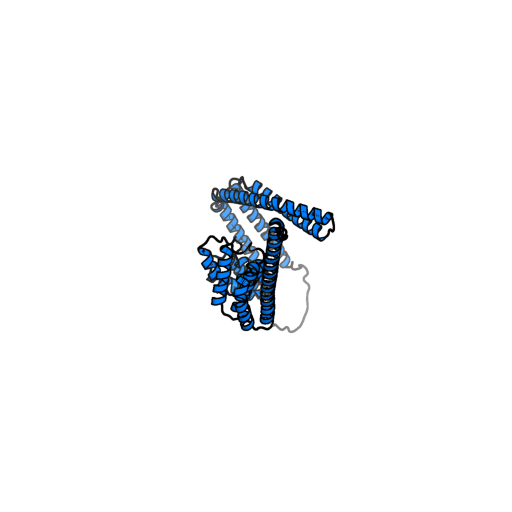N A C 1
ATOM 2681 O O . ASN A 1 344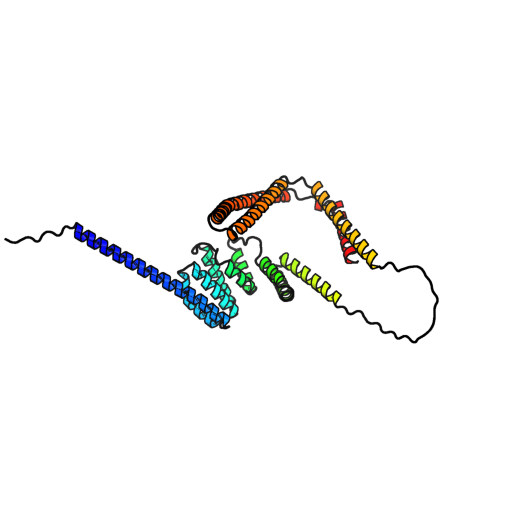 ? 2.020 -15.340 -33.366 1.00 66.88 344 ASN A O 1
ATOM 2685 N N . ALA A 1 345 ? 0.902 -13.737 -32.268 1.00 65.00 345 ALA A N 1
ATOM 2686 C CA . ALA A 1 345 ? 1.699 -12.623 -32.756 1.00 65.00 345 ALA A CA 1
ATOM 2687 C C . ALA A 1 345 ? 3.192 -12.730 -32.408 1.00 65.00 345 ALA A C 1
ATOM 2689 O O . ALA A 1 345 ? 4.011 -12.120 -33.088 1.00 65.00 345 ALA A O 1
ATOM 2690 N N . ALA A 1 346 ? 3.569 -13.517 -31.392 1.00 65.00 346 ALA A N 1
ATOM 2691 C CA . ALA A 1 346 ? 4.976 -13.807 -31.097 1.00 65.00 346 ALA A CA 1
ATOM 2692 C C . ALA A 1 346 ? 5.679 -14.590 -32.226 1.00 65.00 346 ALA A C 1
ATOM 2694 O O . ALA A 1 346 ? 6.888 -14.462 -32.397 1.00 65.00 346 ALA A O 1
ATOM 2695 N N . ASN A 1 347 ? 4.920 -15.357 -33.015 1.00 72.31 347 ASN A N 1
ATOM 2696 C CA . ASN A 1 347 ? 5.413 -16.127 -34.158 1.00 72.31 347 ASN A CA 1
ATOM 2697 C C . ASN A 1 347 ? 5.106 -15.452 -35.504 1.00 72.31 347 ASN A C 1
ATOM 2699 O O . ASN A 1 347 ? 5.411 -16.020 -36.552 1.00 72.31 347 ASN A O 1
ATOM 2703 N N . ASP A 1 348 ? 4.504 -14.259 -35.502 1.00 80.25 348 ASP A N 1
ATOM 2704 C CA . ASP A 1 348 ? 4.226 -13.529 -36.733 1.00 80.25 348 ASP A CA 1
ATOM 2705 C C . ASP A 1 348 ? 5.543 -12.948 -37.289 1.00 80.25 348 ASP A C 1
ATOM 2707 O O . ASP A 1 348 ? 6.149 -12.066 -36.664 1.00 80.25 348 ASP A O 1
ATOM 2711 N N . PRO A 1 349 ? 6.006 -13.406 -38.470 1.00 85.38 349 PRO A N 1
ATOM 2712 C CA . PRO A 1 349 ? 7.299 -13.004 -39.024 1.00 85.38 349 PRO A CA 1
ATOM 2713 C C . PRO A 1 349 ? 7.384 -11.498 -39.281 1.00 85.38 349 PRO A C 1
ATOM 2715 O O . PRO A 1 349 ? 8.467 -10.917 -39.256 1.00 85.38 349 PRO A O 1
ATOM 2718 N N . THR A 1 350 ? 6.250 -10.840 -39.503 1.00 85.88 350 THR A N 1
ATOM 2719 C CA . THR A 1 350 ? 6.221 -9.399 -39.739 1.00 85.88 350 THR A CA 1
ATOM 2720 C C . THR A 1 350 ? 6.159 -8.607 -38.428 1.00 85.88 350 THR A C 1
ATOM 2722 O O . THR A 1 350 ? 6.720 -7.518 -38.377 1.00 85.88 350 THR A O 1
ATOM 2725 N N . VAL A 1 351 ? 5.603 -9.150 -37.334 1.00 85.50 351 VAL A N 1
ATOM 2726 C CA . VAL A 1 351 ? 5.772 -8.545 -35.993 1.00 85.50 351 VAL A CA 1
ATOM 2727 C C . VAL A 1 351 ? 7.240 -8.591 -35.577 1.00 85.50 351 VAL A C 1
ATOM 2729 O O . VAL A 1 351 ? 7.765 -7.585 -35.108 1.00 85.50 351 VAL A O 1
ATOM 2732 N N . LYS A 1 352 ? 7.921 -9.716 -35.822 1.00 88.44 352 LYS A N 1
ATOM 2733 C CA . LYS A 1 352 ? 9.362 -9.844 -35.575 1.00 88.44 352 LYS A CA 1
ATOM 2734 C C . LYS A 1 352 ? 10.170 -8.823 -36.384 1.00 88.44 352 LYS A C 1
ATOM 2736 O O . LYS A 1 352 ? 10.985 -8.107 -35.819 1.00 88.44 352 LYS A O 1
ATOM 2741 N N . ARG A 1 353 ? 9.861 -8.671 -37.677 1.00 93.19 353 ARG A N 1
ATOM 2742 C CA . ARG A 1 353 ? 10.480 -7.642 -38.527 1.00 93.19 353 ARG A CA 1
ATOM 2743 C C . ARG A 1 353 ? 10.270 -6.224 -37.982 1.00 93.19 353 ARG A C 1
ATOM 2745 O O . ARG A 1 353 ? 11.222 -5.456 -37.924 1.00 93.19 353 ARG A O 1
ATOM 2752 N N . LEU A 1 354 ? 9.051 -5.872 -37.569 1.00 92.12 354 LEU A N 1
ATOM 2753 C CA . LEU A 1 354 ? 8.766 -4.552 -36.994 1.00 92.12 354 LEU A CA 1
ATOM 2754 C C . LEU A 1 354 ? 9.507 -4.328 -35.665 1.00 92.12 354 LEU A C 1
ATOM 2756 O O . LEU A 1 354 ? 9.930 -3.211 -35.382 1.00 92.12 354 LEU A O 1
ATOM 2760 N N . GLN A 1 355 ? 9.690 -5.376 -34.857 1.00 89.19 355 GLN A N 1
ATOM 2761 C CA . GLN A 1 355 ? 10.493 -5.316 -33.631 1.00 89.19 355 GLN A CA 1
ATOM 2762 C C . GLN A 1 355 ? 11.981 -5.096 -33.925 1.00 89.19 355 GLN A C 1
ATOM 2764 O O . GLN A 1 355 ? 12.617 -4.306 -33.226 1.00 89.19 355 GLN A O 1
ATOM 2769 N N . ASP A 1 356 ? 12.518 -5.741 -34.961 1.00 94.62 356 ASP A N 1
ATOM 2770 C CA . ASP A 1 356 ? 13.896 -5.532 -35.413 1.00 94.62 356 ASP A CA 1
ATOM 2771 C C . ASP A 1 356 ? 14.090 -4.094 -35.940 1.00 94.62 356 ASP A C 1
ATOM 2773 O O . ASP A 1 356 ? 15.054 -3.421 -35.571 1.00 94.62 356 ASP A O 1
ATOM 2777 N N . GLU A 1 357 ? 13.137 -3.576 -36.728 1.00 93.88 357 GLU A N 1
ATOM 2778 C CA . GLU A 1 357 ? 13.136 -2.183 -37.207 1.00 93.88 357 GLU A CA 1
ATOM 2779 C C . GLU A 1 357 ? 13.037 -1.174 -36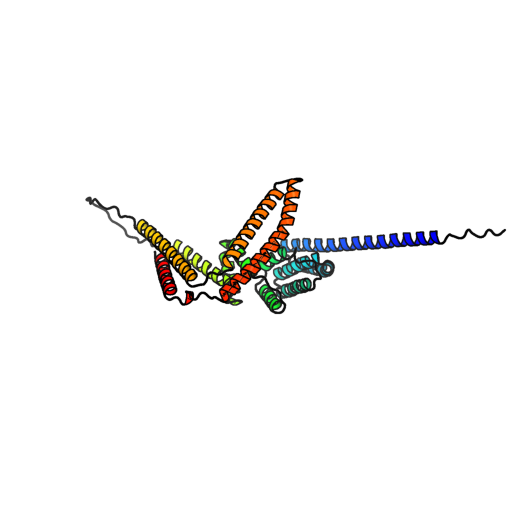.043 1.00 93.88 357 GLU A C 1
ATOM 2781 O O . GLU A 1 357 ? 13.744 -0.165 -36.034 1.00 93.88 357 GLU A O 1
ATOM 2786 N N . LEU A 1 358 ? 12.226 -1.456 -35.016 1.00 92.50 358 LEU A N 1
ATOM 2787 C CA . LEU A 1 358 ? 12.133 -0.633 -33.802 1.00 92.50 358 LEU A CA 1
ATOM 2788 C C . LEU A 1 358 ? 13.469 -0.588 -33.045 1.00 92.50 358 LEU A C 1
ATOM 2790 O O . LEU A 1 358 ? 13.883 0.469 -32.565 1.00 92.50 358 LEU A O 1
ATOM 2794 N N . LEU A 1 359 ? 14.153 -1.729 -32.939 1.00 92.88 359 LEU A N 1
ATOM 2795 C CA . LEU A 1 359 ? 15.471 -1.834 -32.312 1.00 92.88 359 LEU A CA 1
ATOM 2796 C C . LEU A 1 359 ? 16.512 -0.983 -33.047 1.00 92.88 359 LEU A C 1
ATOM 2798 O O . LEU A 1 359 ? 17.266 -0.262 -32.394 1.00 92.88 359 LEU A O 1
ATOM 2802 N N . GLN A 1 360 ? 16.507 -1.006 -34.382 1.00 94.88 360 GLN A N 1
ATOM 2803 C CA . GLN A 1 360 ? 17.386 -0.165 -35.199 1.00 94.88 360 GLN A CA 1
ATOM 2804 C C . GLN A 1 360 ? 17.111 1.329 -34.986 1.00 94.88 360 GLN A C 1
ATOM 2806 O O . GLN A 1 360 ? 18.046 2.086 -34.736 1.00 94.88 360 GLN A O 1
ATOM 2811 N N . VAL A 1 361 ? 15.840 1.755 -34.997 1.00 93.38 361 VAL A N 1
ATOM 2812 C CA . VAL A 1 361 ? 15.475 3.165 -34.754 1.00 93.38 361 VAL A CA 1
ATOM 2813 C C . VAL A 1 361 ? 15.915 3.617 -33.358 1.00 93.38 361 VAL A C 1
ATOM 2815 O O . VAL A 1 361 ? 16.453 4.711 -33.204 1.00 93.38 361 VAL A O 1
ATOM 2818 N N . ARG A 1 362 ? 15.760 2.770 -32.332 1.00 91.12 362 ARG A N 1
ATOM 2819 C CA . ARG A 1 362 ? 16.226 3.077 -30.969 1.00 91.12 362 ARG A CA 1
ATOM 2820 C C . ARG A 1 362 ? 17.741 3.217 -30.878 1.00 91.12 362 ARG A C 1
ATOM 2822 O O . ARG A 1 362 ? 18.218 4.110 -30.182 1.00 91.12 362 ARG A O 1
ATOM 2829 N N . GLN A 1 363 ? 18.491 2.361 -31.570 1.00 93.56 363 GLN A N 1
ATOM 2830 C CA . GLN A 1 363 ? 19.949 2.474 -31.650 1.00 93.56 363 GLN A CA 1
ATOM 2831 C C . GLN A 1 363 ? 20.368 3.761 -32.372 1.00 93.56 363 GLN A C 1
ATOM 2833 O O . GLN A 1 363 ? 21.273 4.449 -31.906 1.00 93.56 363 GLN A O 1
ATOM 2838 N N . GLU A 1 364 ? 19.668 4.136 -33.446 1.00 91.62 364 GLU A N 1
ATOM 2839 C CA . GLU A 1 364 ? 19.924 5.383 -34.171 1.00 91.62 364 GLU A CA 1
ATOM 2840 C C . GLU A 1 364 ? 19.668 6.611 -33.280 1.00 91.62 364 GLU A C 1
ATOM 2842 O O . GLU A 1 364 ? 20.532 7.481 -33.176 1.00 91.62 364 GLU A O 1
ATOM 2847 N N . ILE A 1 365 ? 18.554 6.635 -32.534 1.00 90.75 365 ILE A N 1
ATOM 2848 C CA . ILE A 1 365 ? 18.252 7.681 -31.538 1.00 90.75 365 ILE A CA 1
ATOM 2849 C C . ILE A 1 365 ? 19.347 7.774 -30.467 1.00 90.75 365 ILE A C 1
ATOM 2851 O O . ILE A 1 365 ? 19.697 8.874 -30.051 1.00 90.75 365 ILE A O 1
ATOM 2855 N N . GLN A 1 366 ? 19.884 6.641 -30.003 1.00 86.44 366 GLN A N 1
ATOM 2856 C CA . GLN A 1 366 ? 20.960 6.615 -29.004 1.00 86.44 366 GLN A CA 1
ATOM 2857 C C . GLN A 1 366 ? 22.307 7.098 -29.556 1.00 86.44 366 GLN A C 1
ATOM 2859 O O . GLN A 1 366 ? 23.133 7.595 -28.787 1.00 86.44 366 GLN A O 1
ATOM 2864 N N . SER A 1 367 ? 22.541 6.918 -30.859 1.00 87.88 367 SER A N 1
ATOM 2865 C CA . SER A 1 367 ? 23.784 7.308 -31.533 1.00 87.88 367 SER A CA 1
ATOM 2866 C C . SER A 1 367 ? 23.857 8.795 -31.884 1.00 87.88 367 SER A C 1
ATOM 2868 O O . SER A 1 367 ? 24.962 9.317 -32.025 1.00 87.88 367 SER A O 1
ATOM 2870 N N . LEU A 1 368 ? 22.700 9.462 -31.995 1.00 83.19 368 LEU A N 1
ATOM 2871 C CA . LEU A 1 368 ? 22.592 10.905 -32.208 1.00 83.19 368 LEU A CA 1
ATOM 2872 C C . LEU A 1 368 ? 22.917 11.670 -30.934 1.00 83.19 368 LEU A C 1
ATOM 2874 O O . LEU A 1 368 ? 23.946 12.378 -30.929 1.00 83.19 368 LEU A O 1
#

Radius of gyration: 35.69 Å; Cα contacts (8 Å, |Δi|>4): 213; chains: 1; bounding box: 100×65×129 Å

Solvent-accessible surface area (backbone atoms only — not comparable to full-atom values): 21076 Å² total; per-residue (Å²): 134,85,79,74,77,81,75,77,59,65,69,59,56,52,52,53,54,52,52,53,50,52,52,51,52,51,49,53,52,51,52,52,51,52,53,51,51,52,51,52,50,53,39,54,53,49,53,56,52,29,50,53,27,49,76,70,73,34,34,67,63,19,33,57,52,42,61,69,36,44,76,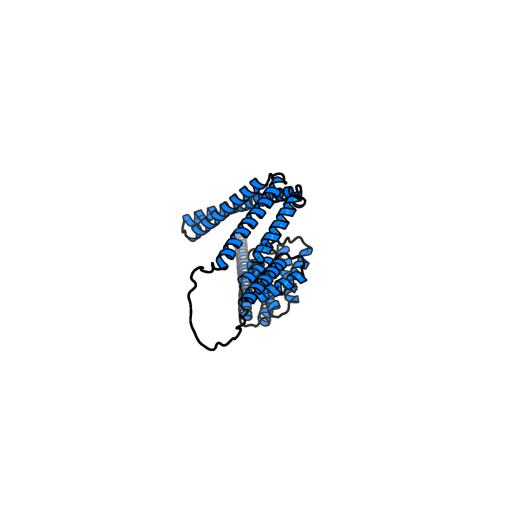63,20,66,78,38,50,85,48,27,52,56,46,46,53,51,40,29,52,20,25,50,74,63,68,38,53,68,61,21,37,56,50,47,53,48,52,53,54,53,54,70,71,62,73,41,91,70,72,82,77,52,57,78,63,48,51,68,49,61,70,71,54,59,74,66,50,60,50,48,58,53,57,65,44,73,82,53,99,64,77,78,75,92,65,53,77,61,57,58,48,50,53,50,37,58,69,61,39,84,85,24,50,70,56,45,50,52,49,28,52,54,46,39,76,76,38,73,80,46,64,63,39,52,51,50,49,53,53,53,52,55,53,50,55,57,56,55,65,75,64,64,74,79,82,81,78,84,80,88,81,88,86,89,82,82,87,81,92,81,82,90,73,85,78,77,59,75,61,60,59,50,55,52,51,50,53,54,46,52,53,50,46,52,53,41,51,53,52,46,50,57,48,41,54,72,63,28,82,80,64,88,36,48,66,59,34,52,54,41,50,51,52,48,52,53,52,51,53,50,49,52,51,36,54,49,47,33,72,76,39,64,71,67,62,19,53,53,31,51,54,49,53,57,56,45,53,58,52,51,55,53,46,51,53,51,43,53,51,33,48,50,51,35,53,54,49,49,67,76,54,61,60,58,40,85,73,32,71,65,46,52,49,45,52,54,52,42,51,52,48,52,51,52,62,72,71,106

Foldseek 3Di:
DDDDPDPDDVVVVVVVVVVVVVVVVVVVVVVVVVVLVVLVVQLVVLLVVLVVCVVVLNLVVSLVSLVVSLVSQVVPQVSNLSSLLSNLVSCQSVVNNVVSLVSVVVSVVCVVVVVHPDPPPPCVVNLVVVLVGDPVSLVVVVVVCPPDPDPPPDCDSVNVNLVVLVVVPPVSLVVLLVVLVSCCVSVVPPPVSVVSNVVSVVVVVVVVVVPPDDPPDDDDDDDDDDDDDDDDDDPPPPVVVLVVLLVVLVVVLVVLVVVLVVVLCVQFDPQPLPVVLVVLVVVLVVLVVVLVVLVVQLVVDDDPSVVVSVVVNVVSVVVNVVSVVSNVVSVVSSVVSCVVGPRCSVVVVVSVVSVVVSVVSVVVSVVD

Nearest PDB structures (foldseek):
  6w5q-assembly8_H  TM=5.959E-01  e=4.280E-01  Pseudomonas aeruginosa

pLDDT: mean 75.51, std 18.59, range [31.67, 97.38]

Mean predicted aligned error: 20.4 Å

Secondary structure (DSSP, 8-state):
------PPPHHHHHHHHHHHHHHHHHHHHHHHHHHHHHHHHHHHHHHHHHHHHHHTT-HHHHHHHHHHHHHHHTTSHHHHHHHHHHHHHHHHHTT-HHHHHHHHHHHHHHHHTT-SS-TTTTHHHHHHHHTTS-HHHHHHHHHHTTTTT----SS-HHHHHHHHHHHTGGGGHHHHHHHHHHHHHH-TT-HHHHHHHHHHHHHHHHHHHTT--------------------------HHHHHHHHHHHHHHHHHHHHHHHHHHHHHTS---TTHHHHHHHHHHHHHHHHHHHHHHHHHHH--HHHHHHHHHHHHHHHHHHHHHHHHHHHHHHHHHHHHHHS--GGGG-HHHHHHHHHHHHHHHHHHH-